Protein AF-A0AAF0E2Z8-F1 (afdb_monomer_lite)

Organism: NCBI:txid76774

Radius of gyration: 33.09 Å; chains: 1; bounding box: 71×102×97 Å

pLDDT: mean 75.18, std 21.17, range [38.34, 98.5]

Foldseek 3Di:
DPPLPDADDPVRLVVLVVVLVVLVVVLVVLLVCLPPPPRQPVDLVSSVVSCVVVCQSLLSQHLADPSVVVSVVSLLVSLQVNLVSLLSDQLAPPPCLVQSLLVVLLVLQLSLLSLLCLQQQFNDHSVNSSVVSCVVRPGPVCVLVCLVVLPPPDPDDRDDGDHDPRRDHDDLVRLVVVLVSQVVSLLSSLCSSCVNVVHDDDPPPPPCVPVPPPPPPPDDDDDPDDDDDDDDDDDDDDDDDDDDDDDDDDDDDDDDDDDDDDDDDDDDDDDDDDDDDDDDDPDDDDPPVVVVVVVVVVVVVVVVVVVVPPPDPDDDDDDDDDDDDDDDDDDDDDDDDDDDDPDPPPPSDPDDPVSVVVSSSVSSNCRSVSSSVSSVPVVPD

Structure (mmCIF, N/CA/C/O backbone):
data_AF-A0AAF0E2Z8-F1
#
_entry.id   AF-A0AAF0E2Z8-F1
#
loop_
_atom_site.group_PDB
_atom_site.id
_atom_site.type_symbol
_atom_site.label_atom_id
_atom_site.label_alt_id
_atom_site.label_comp_id
_atom_site.label_asym_id
_atom_site.label_entity_id
_atom_site.label_seq_id
_atom_site.pdbx_PDB_ins_code
_atom_site.Cartn_x
_atom_site.Cartn_y
_atom_site.Cartn_z
_atom_site.occupancy
_atom_site.B_iso_or_equiv
_atom_site.auth_seq_id
_atom_site.auth_comp_id
_atom_site.auth_asym_id
_atom_site.auth_atom_id
_atom_site.pdbx_PDB_model_num
ATOM 1 N N . MET A 1 1 ? -20.347 -15.578 6.720 1.00 39.53 1 MET A N 1
ATOM 2 C CA . MET A 1 1 ? -20.346 -15.602 8.203 1.00 39.53 1 MET A CA 1
ATOM 3 C C . MET A 1 1 ? -19.335 -14.572 8.702 1.00 39.53 1 MET A C 1
ATOM 5 O O . MET A 1 1 ? -18.184 -14.684 8.302 1.00 39.53 1 MET A O 1
ATOM 9 N N . PRO A 1 2 ? -19.712 -13.545 9.491 1.00 52.88 2 PRO A N 1
ATOM 10 C CA . PRO A 1 2 ? -18.790 -12.486 9.906 1.00 52.88 2 PRO A CA 1
ATOM 11 C C . PRO A 1 2 ? -17.945 -12.952 11.105 1.00 52.88 2 PRO A C 1
ATOM 13 O O . PRO A 1 2 ? -18.189 -12.559 12.242 1.00 52.88 2 PRO A O 1
ATOM 16 N N . ALA A 1 3 ? -16.971 -13.829 10.855 1.00 49.41 3 ALA A N 1
ATOM 17 C CA . ALA A 1 3 ? -16.115 -14.431 11.883 1.00 49.41 3 ALA A CA 1
ATOM 18 C C . ALA A 1 3 ? -15.052 -13.469 12.464 1.00 49.41 3 ALA A C 1
ATOM 20 O O . ALA A 1 3 ? -14.440 -13.768 13.484 1.00 49.41 3 ALA A O 1
ATOM 21 N N . HIS A 1 4 ? -14.866 -12.279 11.884 1.00 54.25 4 HIS A N 1
ATOM 22 C CA . HIS A 1 4 ? -13.807 -11.331 12.268 1.00 54.25 4 HIS A CA 1
ATOM 23 C C . HIS A 1 4 ? -14.258 -10.266 13.281 1.00 54.25 4 HIS A C 1
ATOM 25 O O . HIS A 1 4 ? -13.855 -9.110 13.194 1.00 54.25 4 HIS A O 1
ATOM 31 N N . ARG A 1 5 ? -15.145 -10.616 14.222 1.00 70.31 5 ARG A N 1
ATOM 32 C CA . ARG A 1 5 ? -15.697 -9.645 15.194 1.00 70.31 5 ARG A CA 1
ATOM 33 C C . ARG A 1 5 ? -15.071 -9.698 16.582 1.00 70.31 5 ARG A C 1
ATOM 35 O O . ARG A 1 5 ? -15.328 -8.811 17.393 1.00 70.31 5 ARG A O 1
ATOM 42 N N . ARG A 1 6 ? -14.278 -10.727 16.884 1.00 85.75 6 ARG A N 1
ATOM 43 C CA . ARG A 1 6 ? -13.691 -10.890 18.216 1.00 85.75 6 ARG A CA 1
ATOM 44 C C . ARG A 1 6 ? -12.366 -10.137 18.306 1.00 85.75 6 ARG A C 1
ATOM 46 O O . ARG A 1 6 ? -11.492 -10.343 17.470 1.00 85.75 6 ARG A O 1
ATOM 53 N N . ALA A 1 7 ? -12.231 -9.296 19.331 1.00 88.31 7 ALA A N 1
ATOM 54 C CA . ALA A 1 7 ? -10.961 -8.664 19.670 1.00 88.31 7 ALA A CA 1
ATOM 55 C C . ALA A 1 7 ? -9.884 -9.729 19.928 1.00 88.31 7 ALA A C 1
ATOM 57 O O . ALA A 1 7 ? -10.173 -10.799 20.478 1.00 88.31 7 ALA A O 1
ATOM 58 N N . LEU A 1 8 ? -8.654 -9.431 19.519 1.00 93.94 8 LEU A N 1
ATOM 59 C CA . LEU A 1 8 ? -7.508 -10.278 19.815 1.00 93.94 8 LEU A CA 1
ATOM 60 C C . LEU A 1 8 ? -7.193 -10.200 21.314 1.00 93.94 8 LEU A C 1
ATOM 62 O O . LEU A 1 8 ? -7.375 -9.171 21.957 1.00 93.94 8 LEU A O 1
ATOM 66 N N . SER A 1 9 ? -6.737 -11.310 21.885 1.00 94.69 9 SER A N 1
ATOM 67 C CA . SER A 1 9 ? -6.129 -11.294 23.218 1.00 94.69 9 SER A CA 1
ATOM 68 C C . SER A 1 9 ? -4.734 -10.668 23.162 1.00 94.69 9 SER A C 1
ATOM 70 O O . SER A 1 9 ? -4.050 -10.785 22.149 1.00 94.69 9 SER A O 1
ATOM 72 N N . GLU A 1 10 ? -4.255 -10.106 24.272 1.00 95.56 10 GLU A N 1
ATOM 73 C CA . GLU A 1 10 ? -2.907 -9.517 24.382 1.00 95.56 10 GLU A CA 1
ATOM 74 C C . GLU A 1 10 ? -1.796 -10.481 23.915 1.00 95.56 10 GLU A C 1
ATOM 76 O O . GLU A 1 10 ? -0.855 -10.100 23.218 1.00 95.56 10 GLU A O 1
ATOM 81 N N . ARG A 1 11 ? -1.935 -11.779 24.225 1.00 96.81 11 ARG A N 1
ATOM 82 C CA . ARG A 1 11 ? -1.003 -12.819 23.763 1.00 96.81 11 ARG A CA 1
ATOM 83 C C . ARG A 1 11 ? -1.049 -13.015 22.244 1.00 96.81 11 ARG A C 1
ATOM 85 O O . ARG A 1 11 ? -0.016 -13.309 21.647 1.00 96.81 11 ARG A O 1
ATOM 92 N N . GLN A 1 12 ? -2.226 -12.902 21.626 1.00 96.19 12 GLN A N 1
ATOM 93 C CA . GLN A 1 12 ? -2.373 -12.968 20.169 1.00 96.19 12 GLN A CA 1
ATOM 94 C C . GLN A 1 12 ? -1.808 -11.713 19.504 1.00 96.19 12 GLN A C 1
ATOM 96 O O . GLN A 1 12 ? -1.086 -11.852 18.525 1.00 96.19 12 GLN A O 1
ATOM 101 N N . GLU A 1 13 ? -2.061 -10.527 20.061 1.00 96.44 13 GLU A N 1
ATOM 102 C CA . GLU A 1 13 ? -1.479 -9.268 19.576 1.00 96.44 13 GLU A CA 1
ATOM 103 C C . GLU A 1 13 ? 0.052 -9.304 19.638 1.00 96.44 13 GLU A C 1
ATOM 105 O O . GLU A 1 13 ? 0.716 -9.030 18.644 1.00 96.44 13 GLU A O 1
ATOM 110 N N . SER A 1 14 ? 0.624 -9.762 20.756 1.00 97.31 14 SER A N 1
ATOM 111 C CA . SER A 1 14 ? 2.080 -9.899 20.913 1.00 97.31 14 SER A CA 1
ATOM 112 C C . SER A 1 14 ? 2.696 -10.862 19.889 1.00 97.31 14 SER A C 1
ATOM 114 O O . SER A 1 14 ? 3.761 -10.599 19.336 1.00 97.31 14 SER A O 1
ATOM 116 N N . ARG A 1 15 ? 2.028 -11.993 19.617 1.00 98.00 15 ARG A N 1
ATOM 117 C CA . ARG A 1 15 ? 2.468 -12.957 18.593 1.00 98.00 15 ARG A CA 1
ATOM 118 C C . ARG A 1 15 ? 2.347 -12.391 17.182 1.00 98.00 15 ARG A C 1
ATOM 120 O O . ARG A 1 15 ? 3.218 -12.648 16.359 1.00 98.00 15 ARG A O 1
ATOM 127 N N . LEU A 1 16 ? 1.285 -11.634 16.920 1.00 97.25 16 LEU A N 1
ATOM 128 C CA . LEU A 1 16 ? 1.050 -10.972 15.645 1.00 97.25 16 LEU A CA 1
ATOM 129 C C . LEU A 1 16 ? 2.134 -9.924 15.358 1.00 97.25 16 LEU A C 1
ATOM 131 O O . LEU A 1 16 ? 2.700 -9.945 14.271 1.00 97.25 16 LEU A O 1
ATOM 135 N N . VAL A 1 17 ? 2.473 -9.080 16.338 1.00 98.06 17 VAL A N 1
ATOM 136 C CA . VAL A 1 17 ? 3.591 -8.118 16.252 1.00 98.06 17 VAL A CA 1
ATOM 137 C C . VAL A 1 17 ? 4.893 -8.836 15.905 1.00 98.06 17 VAL A C 1
ATOM 139 O O . VAL A 1 17 ? 5.535 -8.497 14.917 1.00 98.06 17 VAL A O 1
ATOM 142 N N . LEU A 1 18 ? 5.251 -9.875 16.672 1.00 98.25 18 LEU A N 1
ATOM 143 C CA . LEU A 1 18 ? 6.481 -10.639 16.449 1.00 98.25 18 LEU A CA 1
ATOM 144 C C . LEU A 1 18 ? 6.538 -11.217 15.027 1.00 98.25 18 LEU A C 1
ATOM 146 O O . LEU A 1 18 ? 7.563 -11.103 14.358 1.00 98.25 18 LEU A O 1
ATOM 150 N N . TYR A 1 19 ? 5.436 -11.818 14.571 1.00 98.25 19 TYR A N 1
ATOM 151 C CA . TYR A 1 19 ? 5.322 -12.376 13.227 1.00 98.25 19 TYR A CA 1
ATOM 152 C C . TYR A 1 19 ? 5.512 -11.299 12.151 1.00 98.25 19 TYR A C 1
ATOM 154 O O . TYR A 1 19 ? 6.338 -11.467 11.253 1.00 98.25 19 TYR A O 1
ATOM 162 N N . LEU A 1 20 ? 4.783 -10.183 12.254 1.00 98.00 20 LEU A N 1
ATOM 163 C CA . LEU A 1 20 ? 4.838 -9.105 11.269 1.00 98.00 20 LEU A CA 1
ATOM 164 C C . LEU A 1 20 ? 6.229 -8.464 11.230 1.00 98.00 20 LEU A C 1
ATOM 166 O O . LEU A 1 20 ? 6.796 -8.332 10.150 1.00 98.00 20 LEU A O 1
ATOM 170 N N . ASP A 1 21 ? 6.823 -8.143 12.380 1.00 98.25 21 ASP A N 1
ATOM 171 C CA . ASP A 1 21 ? 8.167 -7.559 12.441 1.00 98.25 21 ASP A CA 1
ATOM 172 C C . ASP A 1 21 ? 9.235 -8.495 11.871 1.00 98.25 21 ASP A C 1
ATOM 174 O O . ASP A 1 21 ? 10.112 -8.053 11.122 1.00 98.25 21 ASP A O 1
ATOM 178 N N . GLN A 1 22 ? 9.153 -9.792 12.179 1.00 98.31 22 GLN A N 1
ATOM 179 C CA . GLN A 1 22 ? 10.073 -10.788 11.641 1.00 98.31 22 GLN A CA 1
ATOM 180 C C . GLN A 1 22 ? 9.965 -10.885 10.114 1.00 98.31 22 GLN A C 1
ATOM 182 O O . GLN A 1 22 ? 10.996 -10.876 9.436 1.00 98.31 22 GLN A O 1
ATOM 187 N N . HIS A 1 23 ? 8.747 -10.940 9.567 1.00 98.12 23 HIS A N 1
ATOM 188 C CA . HIS A 1 23 ? 8.531 -10.992 8.120 1.00 98.12 23 HIS A CA 1
ATOM 189 C C . HIS A 1 23 ? 8.994 -9.708 7.420 1.00 98.12 23 HIS A C 1
ATOM 191 O O . HIS A 1 23 ? 9.716 -9.789 6.426 1.00 98.12 23 HIS A O 1
ATOM 197 N N . MET A 1 24 ? 8.689 -8.523 7.962 1.00 97.81 24 MET A N 1
ATOM 198 C CA . MET A 1 24 ? 9.179 -7.257 7.395 1.00 97.81 24 MET A CA 1
ATOM 199 C C . MET A 1 24 ? 10.701 -7.201 7.377 1.00 97.81 24 MET A C 1
ATOM 201 O O . MET A 1 24 ? 11.295 -6.825 6.370 1.00 97.81 24 MET A O 1
ATOM 205 N N . LEU A 1 25 ? 11.349 -7.622 8.464 1.00 97.75 25 LEU A N 1
ATOM 206 C CA . LEU A 1 25 ? 12.805 -7.657 8.543 1.00 97.75 25 LEU A CA 1
ATOM 207 C C . LEU A 1 25 ? 13.411 -8.617 7.509 1.00 97.75 25 LEU A C 1
ATOM 209 O O . LEU A 1 25 ? 14.456 -8.318 6.929 1.00 97.75 25 LEU A O 1
ATOM 213 N N . GLN A 1 26 ? 12.773 -9.764 7.259 1.00 98.06 26 GLN A N 1
ATOM 214 C CA . GLN A 1 26 ? 13.194 -10.696 6.210 1.00 98.06 26 GLN A CA 1
ATOM 215 C C . GLN A 1 26 ? 13.080 -10.067 4.818 1.00 98.06 26 GLN A C 1
ATOM 217 O O . GLN A 1 26 ? 14.040 -10.144 4.048 1.00 98.06 26 GLN A O 1
ATOM 222 N N . ILE A 1 27 ? 11.965 -9.394 4.519 1.00 98.06 27 ILE A N 1
ATOM 223 C CA . ILE A 1 27 ? 11.764 -8.697 3.241 1.00 98.06 27 ILE A CA 1
ATOM 224 C C . ILE A 1 27 ? 12.801 -7.583 3.070 1.00 98.06 27 ILE A C 1
ATOM 226 O O . ILE A 1 27 ? 13.459 -7.521 2.035 1.00 98.06 27 ILE A O 1
ATOM 230 N N . GLN A 1 28 ? 13.027 -6.756 4.095 1.00 97.94 28 GLN A N 1
ATOM 231 C CA . GLN A 1 28 ? 14.014 -5.671 4.062 1.00 97.94 28 GLN A CA 1
ATOM 232 C C . GLN A 1 28 ? 15.441 -6.196 3.830 1.00 97.94 28 GLN A C 1
ATOM 234 O O . GLN A 1 28 ? 16.176 -5.659 2.999 1.00 97.94 28 GLN A O 1
ATOM 239 N N . ARG A 1 29 ? 15.834 -7.290 4.498 1.00 98.00 29 ARG A N 1
ATOM 240 C CA . ARG A 1 29 ? 17.130 -7.953 4.260 1.00 98.00 29 ARG A CA 1
ATOM 241 C C . ARG A 1 29 ? 17.228 -8.517 2.844 1.00 98.00 29 ARG A C 1
ATOM 243 O O . ARG A 1 29 ? 18.259 -8.355 2.197 1.00 98.00 29 ARG A O 1
ATOM 250 N N . GLY A 1 30 ? 16.170 -9.165 2.358 1.00 97.69 30 GLY A N 1
ATOM 251 C CA . GLY A 1 30 ? 16.108 -9.681 0.990 1.00 97.69 30 GLY A CA 1
ATOM 252 C C . GLY A 1 30 ? 16.218 -8.564 -0.048 1.00 97.69 30 GLY A C 1
ATOM 253 O O . GLY A 1 30 ? 16.945 -8.704 -1.028 1.00 97.69 30 GLY A O 1
ATOM 254 N N . PHE A 1 31 ? 15.569 -7.427 0.206 1.00 97.56 31 PHE A N 1
ATOM 255 C CA . PHE A 1 31 ? 15.620 -6.242 -0.639 1.00 97.56 31 PHE A CA 1
ATOM 256 C C . PHE A 1 31 ? 17.024 -5.633 -0.676 1.00 97.56 31 PHE A C 1
ATOM 258 O O . PHE A 1 31 ? 17.524 -5.321 -1.753 1.00 97.56 31 PHE A O 1
ATOM 265 N N . GLN A 1 32 ? 17.712 -5.504 0.462 1.00 97.31 32 GLN A N 1
ATOM 266 C CA . GLN A 1 32 ? 19.101 -5.018 0.496 1.00 97.31 32 GLN A CA 1
ATOM 267 C C . GLN A 1 32 ? 20.047 -5.905 -0.323 1.00 97.31 32 GLN A C 1
ATOM 269 O O . GLN A 1 32 ? 20.956 -5.402 -0.978 1.00 97.31 32 GLN A O 1
ATOM 274 N N . LYS A 1 33 ? 19.788 -7.215 -0.340 1.00 97.31 33 LYS A N 1
ATOM 275 C CA . LYS A 1 33 ? 20.573 -8.206 -1.084 1.00 97.31 33 LYS A CA 1
ATOM 276 C C . LYS A 1 33 ? 20.126 -8.409 -2.530 1.00 97.31 33 LYS A C 1
ATOM 278 O O . LYS A 1 33 ? 20.701 -9.246 -3.210 1.00 97.31 33 LYS A O 1
ATOM 283 N N . ARG A 1 34 ? 19.136 -7.661 -3.038 1.00 96.56 34 ARG A N 1
ATOM 284 C CA . ARG A 1 34 ? 18.506 -7.897 -4.357 1.00 96.56 34 ARG A CA 1
ATOM 285 C C . ARG A 1 34 ? 19.459 -7.906 -5.558 1.00 96.56 34 ARG A C 1
ATOM 287 O O . ARG A 1 34 ? 19.100 -8.431 -6.603 1.00 96.56 34 ARG A O 1
ATOM 294 N N . HIS A 1 35 ? 20.647 -7.323 -5.422 1.00 95.56 35 HIS A N 1
ATOM 295 C CA . HIS A 1 35 ? 21.661 -7.282 -6.477 1.00 95.56 35 HIS A CA 1
ATOM 296 C C . HIS A 1 35 ? 22.588 -8.510 -6.489 1.00 95.56 35 HIS A C 1
ATOM 298 O O . HIS A 1 35 ? 23.403 -8.643 -7.400 1.00 95.56 35 HIS A O 1
ATOM 304 N N . GLU A 1 36 ? 22.489 -9.405 -5.501 1.00 96.56 36 GLU A N 1
ATOM 305 C CA . GLU A 1 36 ? 23.241 -10.661 -5.492 1.00 96.56 36 GLU A CA 1
ATOM 306 C C . GLU A 1 36 ? 22.707 -11.618 -6.586 1.00 96.56 36 GLU A C 1
ATOM 308 O O . GLU A 1 36 ? 21.493 -11.682 -6.798 1.00 96.56 36 GLU A O 1
ATOM 313 N N . PRO A 1 37 ? 23.562 -12.415 -7.262 1.00 94.12 37 PRO A N 1
ATOM 314 C CA . PRO A 1 37 ? 23.155 -13.272 -8.390 1.00 94.12 37 PRO A CA 1
ATOM 315 C C . PRO A 1 37 ? 22.035 -14.280 -8.088 1.00 94.12 37 PRO A C 1
ATOM 317 O O . PRO A 1 37 ? 21.328 -14.716 -8.992 1.00 94.12 37 PRO A O 1
ATOM 320 N N . HIS A 1 38 ? 21.883 -14.658 -6.818 1.00 95.06 38 HIS A N 1
ATOM 321 C CA . HIS A 1 38 ? 20.885 -15.617 -6.339 1.00 95.06 38 HIS A CA 1
ATOM 322 C C . HIS A 1 38 ? 19.958 -15.002 -5.285 1.00 95.06 38 HIS A C 1
ATOM 324 O O . HIS A 1 38 ? 19.412 -15.710 -4.438 1.00 95.06 38 HIS A O 1
ATOM 330 N N . ALA A 1 39 ? 19.805 -13.676 -5.297 1.00 95.62 39 ALA A N 1
ATOM 331 C CA . ALA A 1 39 ? 18.941 -13.002 -4.347 1.00 95.62 39 ALA A CA 1
ATOM 332 C C . ALA A 1 39 ? 17.480 -13.446 -4.532 1.00 95.62 39 ALA A C 1
ATOM 334 O O . ALA A 1 39 ? 16.962 -13.393 -5.651 1.00 95.62 39 ALA A O 1
ATOM 335 N N . PRO A 1 40 ? 16.762 -13.804 -3.452 1.00 95.00 40 PRO A N 1
ATOM 336 C CA . PRO A 1 40 ? 15.371 -14.244 -3.556 1.00 95.00 40 PRO A CA 1
ATOM 337 C C . PRO A 1 40 ? 14.444 -13.138 -4.080 1.00 95.00 40 PRO A C 1
ATOM 339 O O . PRO A 1 40 ? 13.412 -13.431 -4.673 1.00 95.00 40 PRO A O 1
ATOM 342 N N . LEU A 1 41 ? 14.819 -11.866 -3.886 1.00 96.69 41 LEU A N 1
ATOM 343 C CA . LEU A 1 41 ? 14.046 -10.685 -4.287 1.00 96.69 41 LEU A CA 1
ATOM 344 C C . LEU A 1 41 ? 14.731 -9.900 -5.408 1.00 96.69 41 LEU A C 1
ATOM 346 O O . LEU A 1 41 ? 14.658 -8.675 -5.433 1.00 96.69 41 LEU A O 1
ATOM 350 N N . ALA A 1 42 ? 15.410 -10.590 -6.329 1.00 95.88 42 ALA A N 1
ATOM 351 C CA . ALA A 1 42 ? 16.092 -9.953 -7.458 1.00 95.88 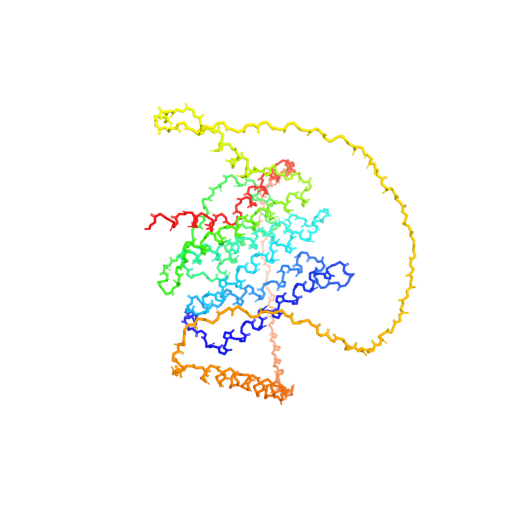42 ALA A CA 1
ATOM 352 C C . ALA A 1 42 ? 15.140 -9.191 -8.401 1.00 95.88 42 ALA A C 1
ATOM 354 O O . ALA A 1 42 ? 15.554 -8.254 -9.079 1.00 95.88 42 ALA A O 1
ATOM 355 N N . THR A 1 43 ? 13.856 -9.565 -8.438 1.00 95.81 43 THR A N 1
ATOM 356 C CA . THR A 1 43 ? 12.851 -8.940 -9.307 1.00 95.81 43 THR A CA 1
ATOM 357 C C . THR A 1 43 ? 11.770 -8.228 -8.503 1.00 95.81 43 THR A C 1
ATOM 359 O O . THR A 1 43 ? 11.411 -8.651 -7.402 1.00 95.81 43 THR A O 1
ATOM 362 N N . LEU A 1 44 ? 11.185 -7.185 -9.098 1.00 96.06 44 LEU A N 1
ATOM 363 C CA . LEU A 1 44 ? 10.035 -6.485 -8.522 1.00 96.06 44 LEU A CA 1
ATOM 364 C C . LEU A 1 44 ? 8.841 -7.430 -8.308 1.00 96.06 44 LEU A C 1
ATOM 366 O O . LEU A 1 44 ? 8.124 -7.319 -7.322 1.00 96.06 44 LEU A O 1
ATOM 370 N N . ALA A 1 45 ? 8.647 -8.392 -9.211 1.00 94.94 45 ALA A N 1
ATOM 371 C CA . ALA A 1 45 ? 7.609 -9.408 -9.080 1.00 94.94 45 ALA A CA 1
ATOM 372 C C . ALA A 1 45 ? 7.785 -10.250 -7.808 1.00 94.94 45 ALA A C 1
ATOM 374 O O . ALA A 1 45 ? 6.838 -10.393 -7.040 1.00 94.94 45 ALA A O 1
ATOM 375 N N . ALA A 1 46 ? 8.999 -10.760 -7.572 1.00 96.12 46 ALA A N 1
ATOM 376 C CA . ALA A 1 46 ? 9.315 -11.531 -6.373 1.00 96.12 46 ALA A CA 1
ATOM 377 C C . ALA A 1 46 ? 9.199 -10.676 -5.101 1.00 96.12 46 ALA A C 1
ATOM 379 O O . ALA A 1 46 ? 8.692 -11.152 -4.090 1.00 96.12 46 ALA A O 1
ATOM 380 N N . PHE A 1 47 ? 9.611 -9.405 -5.162 1.00 97.94 47 PHE A N 1
ATOM 381 C CA . PHE A 1 47 ? 9.445 -8.457 -4.060 1.00 97.94 47 PHE A CA 1
ATOM 382 C C . PHE A 1 47 ? 7.976 -8.258 -3.682 1.00 97.94 47 PHE A C 1
ATOM 384 O O . PHE A 1 47 ? 7.623 -8.428 -2.520 1.00 97.94 47 PHE A O 1
ATOM 391 N N . LEU A 1 48 ? 7.114 -7.949 -4.656 1.00 97.38 48 LEU A N 1
ATOM 392 C CA . LEU A 1 48 ? 5.682 -7.754 -4.423 1.00 97.38 48 LEU A CA 1
ATOM 393 C C . LEU A 1 48 ? 5.007 -9.029 -3.902 1.00 97.38 48 LEU A C 1
ATOM 395 O O . LEU A 1 48 ? 4.212 -8.951 -2.971 1.00 97.38 48 LEU A O 1
ATOM 399 N N . ALA A 1 49 ? 5.367 -10.198 -4.439 1.00 96.81 49 ALA A N 1
ATOM 400 C CA . ALA A 1 49 ? 4.825 -11.477 -3.985 1.00 96.81 49 ALA A CA 1
ATOM 401 C C . ALA A 1 49 ? 5.112 -11.745 -2.495 1.00 96.81 49 ALA A C 1
ATOM 403 O O . ALA A 1 49 ? 4.252 -12.261 -1.786 1.00 96.81 49 ALA A O 1
ATOM 404 N N . GLN A 1 50 ? 6.279 -11.337 -1.978 1.00 97.88 50 GLN A N 1
ATOM 405 C CA . GLN A 1 50 ? 6.582 -11.504 -0.549 1.00 97.88 50 GLN A CA 1
ATOM 406 C C . GLN A 1 50 ? 5.722 -10.645 0.381 1.00 97.88 50 GLN A C 1
ATOM 408 O O . GLN A 1 50 ? 5.592 -10.964 1.563 1.00 97.88 50 GLN A O 1
ATOM 413 N N . TRP A 1 51 ? 5.132 -9.561 -0.121 1.00 97.94 51 TRP A N 1
ATOM 414 C CA . TRP A 1 51 ? 4.235 -8.723 0.670 1.00 97.94 51 TRP A CA 1
ATOM 415 C C . TRP A 1 51 ? 2.811 -9.286 0.752 1.00 97.94 51 TRP A C 1
ATOM 417 O O . TRP A 1 51 ? 2.046 -8.849 1.613 1.00 97.94 51 TRP A O 1
ATOM 427 N N . GLU A 1 52 ? 2.432 -10.257 -0.089 1.00 97.25 52 GLU A N 1
ATOM 428 C CA . GLU A 1 52 ? 1.071 -10.817 -0.100 1.00 97.25 52 GLU A CA 1
ATOM 429 C C . GLU A 1 52 ? 0.668 -11.432 1.247 1.00 97.25 52 GLU A C 1
ATOM 431 O O . GLU A 1 52 ? -0.341 -10.978 1.798 1.00 97.25 52 GLU A O 1
ATOM 436 N N . PRO A 1 53 ? 1.457 -12.346 1.857 1.00 97.31 53 PRO A N 1
ATOM 437 C CA . PRO A 1 53 ? 1.081 -12.959 3.132 1.00 97.31 53 PRO A CA 1
ATOM 438 C C . PRO A 1 53 ? 0.956 -11.929 4.259 1.00 97.31 53 PRO A C 1
ATOM 440 O O . PRO A 1 53 ? 0.140 -12.065 5.170 1.00 97.31 53 PRO A O 1
ATOM 443 N N . MET A 1 54 ? 1.763 -10.870 4.196 1.00 97.38 54 MET A N 1
ATOM 444 C CA . MET A 1 54 ? 1.703 -9.767 5.144 1.00 97.38 54 MET A CA 1
ATOM 445 C C . MET A 1 54 ? 0.419 -8.956 4.999 1.00 97.38 54 MET A C 1
ATOM 447 O O . MET A 1 54 ? -0.240 -8.668 6.001 1.00 97.38 54 MET A O 1
ATOM 451 N N . LEU A 1 55 ? 0.043 -8.607 3.768 1.00 97.69 55 LEU A N 1
ATOM 452 C CA . LEU A 1 55 ? -1.197 -7.889 3.504 1.00 97.69 55 LEU A CA 1
ATOM 453 C C . LEU A 1 55 ? -2.418 -8.720 3.925 1.00 97.69 55 LEU A C 1
ATOM 455 O O . LEU A 1 55 ? -3.353 -8.172 4.514 1.00 97.69 55 LEU A O 1
ATOM 459 N N . ASP A 1 56 ? -2.394 -10.033 3.688 1.00 97.56 56 ASP A N 1
ATOM 460 C CA . ASP A 1 56 ? -3.430 -10.960 4.148 1.00 97.56 56 ASP A CA 1
ATOM 461 C C . ASP A 1 56 ? -3.605 -10.885 5.671 1.00 97.56 56 ASP A C 1
ATOM 463 O O . ASP A 1 56 ? -4.705 -10.611 6.157 1.00 97.56 56 ASP A O 1
ATOM 467 N N . VAL A 1 57 ? -2.516 -11.009 6.432 1.00 97.75 57 VAL A N 1
ATOM 468 C CA . VAL A 1 57 ? -2.556 -10.955 7.901 1.00 97.75 57 VAL A CA 1
ATOM 469 C C . VAL A 1 57 ? -2.982 -9.573 8.423 1.00 97.75 57 VAL A C 1
ATOM 471 O O . VAL A 1 57 ? -3.847 -9.479 9.301 1.00 97.75 57 VAL A O 1
ATOM 474 N N . VAL A 1 58 ? -2.437 -8.483 7.875 1.00 97.69 58 VAL A N 1
ATOM 475 C CA . VAL A 1 58 ? -2.791 -7.114 8.295 1.00 97.69 58 VAL A CA 1
ATOM 476 C C . VAL A 1 58 ? -4.258 -6.808 7.987 1.00 97.69 58 VAL A C 1
ATOM 478 O O . VAL A 1 58 ? -4.969 -6.267 8.832 1.00 97.69 58 VAL A O 1
ATOM 481 N N . SER A 1 59 ? -4.762 -7.212 6.820 1.00 96.44 59 SER A N 1
ATOM 482 C CA . SER A 1 59 ? -6.166 -7.003 6.444 1.00 96.44 59 SER A CA 1
ATOM 483 C C . SER A 1 59 ? -7.154 -7.862 7.246 1.00 96.44 59 SER A C 1
ATOM 485 O O . SER A 1 59 ? -8.294 -7.438 7.466 1.00 96.44 59 SER A O 1
ATOM 487 N N . ALA A 1 60 ? -6.722 -9.033 7.722 1.00 95.81 60 ALA A N 1
ATOM 488 C CA . ALA A 1 60 ? -7.501 -9.908 8.595 1.00 95.81 60 ALA A CA 1
ATOM 489 C C . ALA A 1 60 ? -7.492 -9.451 10.065 1.00 95.81 60 ALA A C 1
ATOM 491 O O . ALA A 1 60 ? -8.333 -9.896 10.852 1.00 95.81 60 ALA A O 1
ATOM 492 N N . THR A 1 61 ? -6.571 -8.555 10.444 1.00 96.25 61 THR A N 1
ATOM 493 C CA . THR A 1 61 ? -6.493 -8.009 11.805 1.00 96.25 61 THR A CA 1
ATOM 494 C C . THR A 1 61 ? -7.767 -7.204 12.125 1.00 96.25 61 THR A C 1
ATOM 496 O O . THR A 1 61 ? -8.162 -6.339 11.328 1.00 96.25 61 THR A O 1
ATOM 499 N N . PRO A 1 62 ? -8.444 -7.468 13.264 1.00 94.00 62 PRO A N 1
ATOM 500 C CA . PRO A 1 62 ? -9.688 -6.788 13.618 1.00 94.00 62 PRO A CA 1
ATOM 501 C C . PRO A 1 62 ? -9.521 -5.274 13.783 1.00 94.00 62 PRO A C 1
ATOM 503 O O . PRO A 1 62 ? -8.594 -4.808 14.435 1.00 94.00 62 PRO A O 1
ATOM 506 N N . LEU A 1 63 ? -10.484 -4.502 13.276 1.00 92.25 63 LEU A N 1
ATOM 507 C CA . LEU A 1 63 ? -10.550 -3.041 13.429 1.00 92.25 63 LEU A CA 1
ATOM 508 C C . LEU A 1 63 ? -11.240 -2.616 14.738 1.00 92.25 63 LEU A C 1
ATOM 510 O O . LEU A 1 63 ? -12.054 -1.698 14.748 1.00 92.25 63 LEU A O 1
ATOM 514 N N . ARG A 1 64 ? -10.959 -3.309 15.846 1.00 89.19 64 ARG A N 1
ATOM 515 C CA . ARG A 1 64 ? -11.570 -3.043 17.161 1.00 89.19 64 ARG A CA 1
ATOM 516 C C . ARG A 1 64 ? -10.500 -2.999 18.248 1.00 89.19 64 ARG A C 1
ATOM 518 O O . ARG A 1 64 ? -9.597 -3.831 18.249 1.00 89.19 64 ARG A O 1
ATOM 525 N N . GLY A 1 65 ? -10.636 -2.069 19.194 1.00 89.19 65 GLY A N 1
ATOM 526 C CA . GLY A 1 65 ? -9.713 -1.932 20.328 1.00 89.19 65 GLY A CA 1
ATOM 527 C C . GLY A 1 65 ? -8.266 -1.640 19.908 1.00 89.19 65 GLY A C 1
ATOM 528 O O . GLY A 1 65 ? -8.030 -0.967 18.906 1.00 89.19 65 GLY A O 1
ATOM 529 N N . SER A 1 66 ? -7.301 -2.170 20.663 1.00 91.56 66 SER A N 1
ATOM 530 C CA . SER A 1 66 ? -5.853 -2.061 20.401 1.00 91.56 66 SER A CA 1
ATOM 531 C C . SER A 1 66 ? -5.436 -2.653 19.050 1.00 91.56 66 SER A C 1
ATOM 533 O O . SER A 1 66 ? -4.582 -2.086 18.368 1.00 91.56 66 SER A O 1
ATOM 535 N N . ALA A 1 67 ? -6.088 -3.733 18.609 1.00 94.31 67 ALA A N 1
ATOM 536 C CA . ALA A 1 67 ? -5.830 -4.355 17.311 1.00 94.31 67 ALA A CA 1
ATOM 537 C C . ALA A 1 67 ? -6.104 -3.417 16.116 1.00 94.31 67 ALA A C 1
ATOM 539 O O . ALA A 1 67 ? -5.457 -3.553 15.078 1.00 94.31 67 ALA A O 1
ATOM 540 N N . ALA A 1 68 ? -7.003 -2.433 16.261 1.00 94.06 68 ALA A N 1
ATOM 541 C CA . ALA A 1 68 ? -7.239 -1.429 15.222 1.00 94.06 68 ALA A CA 1
ATOM 542 C C . ALA A 1 68 ? -6.000 -0.549 14.998 1.00 94.06 68 ALA A C 1
ATOM 544 O O . ALA A 1 68 ? -5.557 -0.385 13.864 1.00 94.06 68 ALA A O 1
ATOM 545 N N . ALA A 1 69 ? -5.405 -0.045 16.084 1.00 95.12 69 ALA A N 1
ATOM 546 C CA . ALA A 1 69 ? -4.181 0.753 16.024 1.00 95.12 69 ALA A CA 1
ATOM 547 C C . ALA A 1 69 ? -3.005 -0.068 15.474 1.00 95.12 69 ALA A C 1
ATOM 549 O O . ALA A 1 69 ? -2.205 0.435 14.687 1.00 95.12 69 ALA A O 1
ATOM 550 N N . LEU A 1 70 ? -2.939 -1.354 15.833 1.00 96.81 70 LEU A N 1
ATOM 551 C CA . LEU A 1 70 ? -1.948 -2.286 15.303 1.00 96.81 70 LEU A CA 1
ATOM 552 C C . LEU A 1 70 ? -2.076 -2.452 13.782 1.00 96.81 70 LEU A C 1
ATOM 554 O O . LEU A 1 70 ? -1.089 -2.330 13.057 1.00 96.81 70 LEU A O 1
ATOM 558 N N . ARG A 1 71 ? -3.298 -2.697 13.293 1.00 96.94 71 ARG A N 1
ATOM 559 C CA . ARG A 1 71 ? -3.584 -2.796 11.859 1.00 96.94 71 ARG A CA 1
ATOM 560 C C . ARG A 1 71 ? -3.193 -1.520 11.124 1.00 96.94 71 ARG A C 1
ATOM 562 O O . ARG A 1 71 ? -2.548 -1.611 10.085 1.00 96.94 71 ARG A O 1
ATOM 569 N N . ASP A 1 72 ? -3.549 -0.360 11.664 1.00 97.38 72 ASP A N 1
ATOM 570 C CA . ASP A 1 72 ? -3.239 0.933 11.053 1.00 97.38 72 ASP A CA 1
ATOM 571 C C . ASP A 1 72 ? -1.722 1.173 10.985 1.00 97.38 72 ASP A C 1
ATOM 573 O O . ASP A 1 72 ? -1.206 1.569 9.938 1.00 97.38 72 ASP A O 1
ATOM 577 N N . ALA A 1 73 ? -0.987 0.860 12.057 1.00 97.75 73 ALA A N 1
ATOM 578 C CA . ALA A 1 73 ? 0.468 0.990 12.103 1.00 97.75 73 ALA A CA 1
ATOM 579 C C . ALA A 1 73 ? 1.167 0.113 11.050 1.00 97.75 73 ALA A C 1
ATOM 581 O O . ALA A 1 73 ? 2.046 0.592 10.329 1.00 97.75 73 ALA A O 1
ATOM 582 N N . TYR A 1 74 ? 0.762 -1.154 10.918 1.00 98.38 74 TYR A N 1
ATOM 583 C CA . TYR A 1 74 ? 1.353 -2.048 9.921 1.00 98.38 74 TYR A CA 1
ATOM 584 C C . TYR A 1 74 ? 0.875 -1.766 8.499 1.00 98.38 74 TYR A C 1
ATOM 586 O O . TYR A 1 74 ? 1.665 -1.930 7.576 1.00 98.38 74 TYR A O 1
ATOM 594 N N . LEU A 1 75 ? -0.359 -1.297 8.292 1.00 98.12 75 LEU A N 1
ATOM 595 C CA . LEU A 1 75 ? -0.818 -0.867 6.969 1.00 98.12 75 LEU A CA 1
ATOM 596 C C . LEU A 1 75 ? -0.065 0.390 6.501 1.00 98.12 75 LEU A C 1
ATOM 598 O O . LEU A 1 75 ? 0.291 0.489 5.325 1.00 98.12 75 LEU A O 1
ATOM 602 N N . LEU A 1 76 ? 0.239 1.321 7.416 1.00 98.12 76 LEU A N 1
ATOM 603 C CA . LEU A 1 76 ? 1.097 2.480 7.139 1.00 98.12 76 LEU A CA 1
ATOM 604 C C . LEU A 1 76 ? 2.492 2.025 6.728 1.00 98.12 76 LEU A C 1
ATOM 606 O O . LEU A 1 76 ? 2.987 2.434 5.682 1.00 98.12 76 LEU A O 1
ATOM 610 N N . ARG A 1 77 ? 3.103 1.142 7.521 1.00 97.88 77 ARG A N 1
ATOM 611 C CA . ARG A 1 77 ? 4.452 0.643 7.246 1.00 97.88 77 ARG A CA 1
ATOM 612 C C . ARG A 1 77 ? 4.514 -0.173 5.954 1.00 97.88 77 ARG A C 1
ATOM 614 O O . ARG A 1 77 ? 5.452 0.002 5.192 1.00 97.88 77 ARG A O 1
ATOM 621 N N . LEU A 1 78 ? 3.499 -0.994 5.673 1.00 97.88 78 LEU A N 1
ATOM 622 C CA . LEU A 1 78 ? 3.327 -1.676 4.387 1.00 97.88 78 LEU A CA 1
ATOM 623 C C . LEU A 1 78 ? 3.296 -0.676 3.236 1.00 97.88 78 LEU A C 1
ATOM 625 O O . LEU A 1 78 ? 3.991 -0.879 2.255 1.00 97.88 78 LEU A O 1
ATOM 629 N N . THR A 1 79 ? 2.514 0.399 3.360 1.00 98.50 79 THR A N 1
ATOM 630 C CA . THR A 1 79 ? 2.410 1.421 2.310 1.00 98.50 79 THR A CA 1
ATOM 631 C C . THR A 1 79 ? 3.774 2.065 2.053 1.00 98.50 79 THR A C 1
ATOM 633 O O . THR A 1 79 ? 4.223 2.063 0.913 1.00 98.50 79 THR A O 1
ATOM 636 N N . THR A 1 80 ? 4.460 2.531 3.101 1.00 98.06 80 THR A N 1
ATOM 637 C CA . THR A 1 80 ? 5.773 3.187 2.986 1.00 98.06 80 THR A CA 1
ATOM 638 C C . THR A 1 80 ? 6.863 2.244 2.470 1.00 98.06 80 THR A C 1
ATOM 640 O O . THR A 1 80 ? 7.505 2.543 1.467 1.00 98.06 80 THR A O 1
ATOM 643 N N . ASP A 1 81 ? 7.066 1.092 3.117 1.00 98.12 81 ASP A N 1
ATOM 644 C CA . ASP A 1 81 ? 8.154 0.167 2.774 1.00 98.12 81 ASP A CA 1
ATOM 645 C C . ASP A 1 81 ? 7.950 -0.433 1.369 1.00 98.12 81 ASP A C 1
ATOM 647 O O . ASP A 1 81 ? 8.919 -0.675 0.644 1.00 98.12 81 ASP A O 1
ATOM 651 N N . LEU A 1 82 ? 6.695 -0.659 0.956 1.00 97.69 82 LEU A N 1
ATOM 652 C CA . LEU A 1 82 ? 6.373 -1.158 -0.379 1.00 97.69 82 LEU A CA 1
ATOM 653 C C . LEU A 1 82 ? 6.641 -0.098 -1.451 1.00 97.69 82 LEU A C 1
ATOM 655 O O . LEU A 1 82 ? 7.302 -0.424 -2.437 1.00 97.69 82 LEU A O 1
ATOM 659 N N . THR A 1 83 ? 6.190 1.154 -1.286 1.00 97.94 83 THR A N 1
ATOM 660 C CA . THR A 1 83 ? 6.446 2.196 -2.298 1.00 97.94 83 THR A CA 1
ATOM 661 C C . THR A 1 83 ? 7.920 2.571 -2.385 1.00 97.94 83 THR A C 1
ATOM 663 O O . THR A 1 83 ? 8.439 2.696 -3.494 1.00 97.94 83 THR A O 1
ATOM 666 N N . GLU A 1 84 ? 8.633 2.657 -1.260 1.00 97.31 84 GLU A N 1
ATOM 667 C CA . GLU A 1 84 ? 10.085 2.875 -1.255 1.00 97.31 84 GLU A CA 1
ATOM 668 C C . GLU A 1 84 ? 10.842 1.704 -1.893 1.00 97.31 84 GLU A C 1
ATOM 670 O O . GLU A 1 84 ? 11.754 1.908 -2.700 1.00 97.31 84 GLU A O 1
ATOM 675 N N . GLY A 1 85 ? 10.429 0.470 -1.594 1.00 97.56 85 GLY A N 1
ATOM 676 C CA . GLY A 1 85 ? 11.002 -0.725 -2.198 1.00 97.56 85 GLY A CA 1
ATOM 677 C C . GLY A 1 85 ? 10.784 -0.792 -3.710 1.00 97.56 85 GLY A C 1
ATOM 678 O O . GLY A 1 85 ? 11.730 -1.093 -4.437 1.00 97.56 85 GLY A O 1
ATOM 679 N N . ILE A 1 86 ? 9.584 -0.450 -4.203 1.00 97.75 86 ILE A N 1
ATOM 680 C CA . ILE A 1 86 ? 9.262 -0.397 -5.643 1.00 97.75 86 ILE A CA 1
ATOM 681 C C . ILE A 1 86 ? 10.237 0.525 -6.383 1.00 97.75 86 ILE A C 1
ATOM 683 O O . ILE A 1 86 ? 10.802 0.120 -7.400 1.00 97.75 86 ILE A O 1
ATOM 687 N N . VAL A 1 87 ? 10.496 1.722 -5.841 1.00 96.69 87 VAL A N 1
ATOM 688 C CA . VAL A 1 87 ? 11.420 2.704 -6.438 1.00 96.69 87 VAL A CA 1
ATOM 689 C C . VAL A 1 87 ? 12.839 2.134 -6.591 1.00 96.69 87 VAL A C 1
ATOM 691 O O . VAL A 1 87 ? 13.561 2.495 -7.518 1.00 96.69 87 VAL A O 1
ATOM 694 N N . GLY A 1 88 ? 13.237 1.198 -5.724 1.00 95.88 88 GLY A N 1
ATOM 695 C CA . GLY A 1 88 ? 14.544 0.542 -5.762 1.00 95.88 88 GLY A CA 1
ATOM 696 C C . GLY A 1 88 ? 14.734 -0.514 -6.858 1.00 95.88 88 GLY A C 1
ATOM 697 O O . GLY A 1 88 ? 15.840 -1.060 -6.960 1.00 95.88 88 GLY A O 1
ATOM 698 N N . TYR A 1 89 ? 13.701 -0.815 -7.654 1.00 96.00 89 TYR A N 1
ATOM 699 C CA . TYR A 1 89 ? 13.771 -1.723 -8.799 1.00 96.00 89 TYR A CA 1
ATOM 700 C C . TYR A 1 89 ? 13.774 -0.947 -10.118 1.00 96.00 89 TYR A C 1
ATOM 702 O O . TYR A 1 89 ? 12.811 -0.264 -10.467 1.00 96.00 89 TYR A O 1
ATOM 710 N N . ALA A 1 90 ? 14.843 -1.111 -10.898 1.00 85.62 90 ALA A N 1
ATOM 711 C CA . ALA A 1 90 ? 14.899 -0.603 -12.261 1.00 85.62 90 ALA A CA 1
ATOM 712 C C . ALA A 1 90 ? 14.062 -1.502 -13.186 1.00 85.62 90 ALA A C 1
ATOM 714 O O . ALA A 1 90 ? 14.382 -2.674 -13.370 1.00 85.62 90 ALA A O 1
ATOM 715 N N . ALA A 1 91 ? 13.012 -0.952 -13.798 1.00 80.62 91 ALA A N 1
ATOM 716 C CA . ALA A 1 91 ? 12.211 -1.644 -14.816 1.00 80.62 91 ALA A CA 1
ATOM 717 C C . ALA A 1 91 ? 12.514 -1.156 -16.251 1.00 80.62 91 ALA A C 1
ATOM 719 O O . ALA A 1 91 ? 11.864 -1.564 -17.217 1.00 80.62 91 ALA A O 1
ATOM 720 N N . ARG A 1 92 ? 13.527 -0.293 -16.415 1.00 77.12 92 ARG A N 1
ATOM 721 C CA . ARG A 1 92 ? 13.926 0.244 -17.719 1.00 77.12 92 ARG A CA 1
ATOM 722 C C . ARG A 1 92 ? 14.486 -0.872 -18.603 1.00 77.12 92 ARG A C 1
ATOM 724 O O . ARG A 1 92 ? 15.487 -1.492 -18.264 1.00 77.12 92 ARG A O 1
ATOM 731 N N . GLY A 1 93 ? 13.850 -1.098 -19.751 1.00 74.56 93 GLY A N 1
ATOM 732 C CA . GLY A 1 93 ? 14.267 -2.122 -20.714 1.00 74.56 93 GLY A CA 1
ATOM 733 C C . GLY A 1 93 ? 13.828 -3.550 -20.372 1.00 74.56 93 GLY A C 1
ATOM 734 O O . GLY A 1 93 ? 14.221 -4.474 -21.077 1.00 74.56 93 GLY A O 1
ATOM 735 N N . ALA A 1 94 ? 13.006 -3.747 -19.334 1.00 84.88 94 ALA A N 1
ATOM 736 C CA . ALA A 1 94 ? 12.371 -5.039 -19.090 1.00 84.88 94 ALA A CA 1
ATOM 737 C C . ALA A 1 94 ? 11.415 -5.381 -20.247 1.00 84.88 94 ALA A C 1
ATOM 739 O O . ALA A 1 94 ? 10.621 -4.533 -20.658 1.00 84.88 94 ALA A O 1
ATOM 740 N N . ALA A 1 95 ? 11.470 -6.620 -20.747 1.00 84.12 95 ALA A N 1
ATOM 741 C CA . ALA A 1 95 ? 10.566 -7.091 -21.801 1.00 84.12 95 ALA A CA 1
ATOM 742 C C . ALA A 1 95 ? 9.087 -6.945 -21.389 1.00 84.12 95 ALA A C 1
ATOM 744 O O . ALA A 1 95 ? 8.265 -6.501 -22.185 1.00 84.12 95 ALA A O 1
ATOM 745 N N . ASP A 1 96 ? 8.793 -7.186 -20.107 1.00 88.12 96 ASP A N 1
ATOM 746 C CA . ASP A 1 96 ? 7.441 -7.164 -19.533 1.00 88.12 96 ASP A CA 1
ATOM 747 C C . ASP A 1 96 ? 7.139 -5.873 -18.751 1.00 88.12 96 ASP A C 1
ATOM 749 O O . ASP A 1 96 ? 6.434 -5.881 -17.739 1.00 88.12 96 ASP A O 1
ATOM 753 N N . ARG A 1 97 ? 7.701 -4.738 -19.186 1.00 90.81 97 ARG A N 1
ATOM 754 C CA . ARG A 1 97 ? 7.571 -3.448 -18.487 1.00 90.81 97 ARG A CA 1
ATOM 755 C C . ARG A 1 97 ? 6.117 -3.061 -18.202 1.00 90.81 97 ARG A C 1
ATOM 757 O O . ARG A 1 97 ? 5.800 -2.684 -17.080 1.00 90.81 97 ARG A O 1
ATOM 764 N N . ASP A 1 98 ? 5.240 -3.148 -19.196 1.00 90.56 98 ASP A N 1
ATOM 765 C CA . ASP A 1 98 ? 3.834 -2.762 -19.038 1.00 90.56 98 ASP A CA 1
ATOM 766 C C . ASP A 1 98 ? 3.110 -3.653 -18.010 1.00 90.56 98 ASP A C 1
ATOM 768 O O . ASP A 1 98 ? 2.341 -3.149 -17.194 1.00 90.56 98 ASP A O 1
ATOM 772 N N . ALA A 1 99 ? 3.409 -4.957 -17.987 1.00 91.06 99 ALA A N 1
ATOM 773 C CA . ALA A 1 99 ? 2.857 -5.884 -17.000 1.00 91.06 99 ALA A CA 1
ATOM 774 C C . ALA A 1 99 ? 3.360 -5.575 -15.576 1.00 91.06 99 ALA A C 1
ATOM 776 O O . ALA A 1 99 ? 2.621 -5.738 -14.604 1.00 91.06 99 ALA A O 1
ATOM 777 N N . LEU A 1 100 ? 4.603 -5.096 -15.436 1.00 92.88 100 LEU A N 1
ATOM 778 C CA . LEU A 1 100 ? 5.131 -4.616 -14.154 1.00 92.88 100 LEU A CA 1
ATOM 779 C C . LEU A 1 100 ? 4.410 -3.347 -13.680 1.00 92.88 100 LEU A C 1
ATOM 781 O O . LEU A 1 100 ? 4.057 -3.265 -12.503 1.00 92.88 100 LEU A O 1
ATOM 785 N N . LEU A 1 101 ? 4.163 -2.387 -14.577 1.00 94.19 101 LEU A N 1
ATOM 786 C CA . LEU A 1 101 ? 3.414 -1.166 -14.260 1.00 94.19 101 LEU A CA 1
ATOM 787 C C . LEU A 1 101 ? 1.975 -1.494 -13.823 1.00 94.19 101 LEU A C 1
ATOM 789 O O . LEU A 1 101 ? 1.524 -1.054 -12.767 1.00 94.19 101 LEU A O 1
ATOM 793 N N . GLU A 1 102 ? 1.275 -2.344 -14.577 1.00 93.88 102 GLU A N 1
ATOM 794 C CA . GLU A 1 102 ? -0.057 -2.847 -14.209 1.00 93.88 102 GLU A CA 1
ATOM 795 C C . GLU A 1 102 ? -0.059 -3.521 -12.833 1.00 93.88 102 GLU A C 1
ATOM 797 O O . GLU A 1 102 ? -0.926 -3.240 -12.005 1.00 93.88 102 GLU A O 1
ATOM 802 N N . ARG A 1 103 ? 0.936 -4.368 -12.548 1.00 94.88 103 ARG A N 1
ATOM 803 C CA . ARG A 1 103 ? 1.045 -5.041 -11.249 1.00 94.88 103 ARG A CA 1
ATOM 804 C C . ARG A 1 103 ? 1.205 -4.046 -10.099 1.00 94.88 103 ARG A C 1
ATOM 806 O O . ARG A 1 103 ? 0.579 -4.228 -9.057 1.00 94.88 103 ARG A O 1
ATOM 813 N N . VAL A 1 104 ? 2.000 -2.991 -10.277 1.00 96.81 104 VAL A N 1
ATOM 814 C CA . VAL A 1 104 ? 2.143 -1.923 -9.273 1.00 96.81 104 VAL A CA 1
ATOM 815 C C . VAL A 1 104 ? 0.834 -1.149 -9.089 1.00 96.81 104 VAL A C 1
ATOM 817 O O . VAL A 1 104 ? 0.461 -0.866 -7.951 1.00 96.81 104 VAL A O 1
ATOM 820 N N . LEU A 1 105 ? 0.092 -0.866 -10.165 1.00 95.94 105 LEU A N 1
ATOM 821 C CA . LEU A 1 105 ? -1.225 -0.222 -10.074 1.00 95.94 105 LEU A CA 1
ATOM 822 C C . LEU A 1 105 ? -2.247 -1.072 -9.314 1.00 95.94 105 LEU A C 1
ATOM 824 O O . LEU A 1 105 ? -3.004 -0.525 -8.513 1.00 95.94 105 LEU A O 1
ATOM 828 N N . VAL A 1 106 ? -2.251 -2.396 -9.510 1.00 95.94 106 VAL A N 1
ATOM 829 C CA . VAL A 1 106 ? -3.105 -3.314 -8.736 1.00 95.94 106 VAL A CA 1
ATOM 830 C C . VAL A 1 106 ? -2.802 -3.191 -7.243 1.00 95.94 106 VAL A C 1
ATOM 832 O O . VAL A 1 106 ? -3.724 -3.033 -6.445 1.00 95.94 106 VAL A O 1
ATOM 835 N N . TRP A 1 107 ? -1.525 -3.204 -6.858 1.00 97.75 107 TRP A N 1
ATOM 836 C CA . TRP A 1 107 ? -1.114 -3.036 -5.462 1.00 97.75 107 TRP A CA 1
ATOM 837 C C . TRP A 1 107 ? -1.516 -1.677 -4.882 1.00 97.75 107 TRP A C 1
ATOM 839 O O . TRP A 1 107 ? -2.097 -1.622 -3.797 1.00 97.75 107 TRP A O 1
ATOM 849 N N . ALA A 1 108 ? -1.260 -0.592 -5.614 1.00 97.75 108 ALA A N 1
ATOM 850 C CA . ALA A 1 108 ? -1.619 0.755 -5.185 1.00 97.75 108 ALA A CA 1
ATOM 851 C C . ALA A 1 108 ? -3.141 0.924 -5.027 1.00 97.75 108 ALA A C 1
ATOM 853 O O . ALA A 1 108 ? -3.592 1.535 -4.060 1.00 97.75 108 ALA A O 1
ATOM 854 N N . ASP A 1 109 ? -3.946 0.348 -5.925 1.00 97.00 109 ASP A N 1
ATOM 855 C CA . ASP A 1 109 ? -5.409 0.409 -5.842 1.00 97.00 109 ASP A CA 1
ATOM 856 C C . ASP A 1 109 ? -5.959 -0.456 -4.699 1.00 97.00 109 ASP A C 1
ATOM 858 O O . ASP A 1 109 ? -6.897 -0.025 -4.032 1.00 97.00 109 ASP A O 1
ATOM 862 N N . ILE A 1 110 ? -5.356 -1.613 -4.393 1.00 97.56 110 ILE A N 1
ATOM 863 C CA . ILE A 1 110 ? -5.717 -2.398 -3.199 1.00 97.56 110 ILE A CA 1
ATOM 864 C C . ILE A 1 110 ? -5.454 -1.585 -1.924 1.00 97.56 110 ILE A C 1
ATOM 866 O O . ILE A 1 110 ? -6.333 -1.500 -1.065 1.00 97.56 110 ILE A O 1
ATOM 870 N N . LEU A 1 111 ? -4.275 -0.967 -1.798 1.00 98.12 111 LEU A N 1
ATOM 871 C CA . LEU A 1 111 ? -3.933 -0.151 -0.629 1.00 98.12 111 LEU A CA 1
ATOM 872 C C . LEU A 1 111 ? -4.840 1.082 -0.509 1.00 98.12 111 LEU A C 1
ATOM 874 O O . LEU A 1 111 ? -5.347 1.350 0.578 1.00 98.12 111 LEU A O 1
ATOM 878 N N . ASP A 1 112 ? -5.108 1.787 -1.612 1.00 97.75 112 ASP A N 1
ATOM 879 C CA . ASP A 1 112 ? -6.043 2.920 -1.650 1.00 97.75 112 ASP A CA 1
ATOM 880 C C . ASP A 1 112 ? -7.452 2.509 -1.201 1.00 97.75 112 ASP A C 1
ATOM 882 O O . ASP A 1 112 ? -8.059 3.175 -0.365 1.00 97.75 112 ASP A O 1
ATOM 886 N N . GLN A 1 113 ? -7.965 1.375 -1.690 1.00 96.50 113 GLN A N 1
ATOM 887 C CA . GLN A 1 113 ? -9.271 0.858 -1.279 1.00 96.50 113 GLN A CA 1
ATOM 888 C C . GLN A 1 113 ? -9.320 0.512 0.216 1.00 96.50 113 GLN A C 1
ATOM 890 O O . GLN A 1 113 ? -10.296 0.851 0.890 1.00 96.50 113 GLN A O 1
ATOM 895 N N . LEU A 1 114 ? -8.280 -0.140 0.749 1.00 97.19 114 LEU A N 1
ATOM 896 C CA . LEU A 1 114 ? -8.195 -0.468 2.175 1.00 97.19 114 LEU A CA 1
ATOM 897 C C . LEU A 1 114 ? -8.139 0.796 3.040 1.00 97.19 114 LEU A C 1
ATOM 899 O O . LEU A 1 114 ? -8.839 0.862 4.052 1.00 97.19 114 LEU A O 1
ATOM 903 N N . TRP A 1 115 ? -7.367 1.806 2.630 1.00 97.69 115 TRP A N 1
ATOM 904 C CA . TRP A 1 115 ? -7.301 3.091 3.321 1.00 97.69 115 TRP A CA 1
ATOM 905 C C . TRP A 1 115 ? -8.617 3.856 3.255 1.00 97.69 115 TRP A C 1
ATOM 907 O O . TRP A 1 115 ? -9.116 4.292 4.291 1.00 97.69 115 TRP A O 1
ATOM 917 N N . ALA A 1 116 ? -9.221 3.976 2.072 1.00 96.25 116 ALA A N 1
ATOM 918 C CA . ALA A 1 116 ? -10.502 4.650 1.895 1.00 96.25 116 ALA A CA 1
ATOM 919 C C . ALA A 1 116 ? -11.596 4.005 2.761 1.00 96.25 116 ALA A C 1
ATOM 921 O O . ALA A 1 116 ? -12.295 4.706 3.493 1.00 96.25 116 ALA A O 1
ATOM 922 N N . ALA A 1 117 ? -11.688 2.671 2.754 1.00 95.62 117 ALA A N 1
ATOM 923 C CA . ALA A 1 117 ? -12.622 1.936 3.600 1.00 95.62 117 ALA A CA 1
ATOM 924 C C . ALA A 1 117 ? -12.334 2.154 5.094 1.00 95.62 117 ALA A C 1
ATOM 926 O O . ALA A 1 117 ? -13.252 2.408 5.875 1.00 95.62 117 ALA A O 1
ATOM 927 N N . ARG A 1 118 ? -11.057 2.136 5.499 1.00 95.94 118 ARG A N 1
ATOM 928 C CA . ARG A 1 118 ? -10.641 2.386 6.884 1.00 95.94 118 ARG A CA 1
ATOM 929 C C . ARG A 1 118 ? -11.006 3.794 7.367 1.00 95.94 118 ARG A C 1
ATOM 931 O O . ARG A 1 118 ? -11.521 3.919 8.480 1.00 95.94 118 ARG A O 1
ATOM 938 N N . ILE A 1 119 ? -10.777 4.825 6.551 1.00 96.00 119 ILE A N 1
ATOM 939 C CA . ILE A 1 119 ? -11.120 6.230 6.844 1.00 96.00 119 ILE A CA 1
ATOM 940 C C . ILE A 1 119 ? -12.638 6.390 6.968 1.00 96.00 119 ILE A C 1
ATOM 942 O O . ILE A 1 119 ? -13.123 7.026 7.901 1.00 96.00 119 ILE A O 1
ATOM 946 N N . GLN A 1 120 ? -13.390 5.753 6.070 1.00 94.69 120 GLN A N 1
ATOM 947 C CA . GLN A 1 120 ? -14.853 5.754 6.085 1.00 94.69 120 GLN A CA 1
ATOM 948 C C . GLN A 1 120 ? -15.453 4.841 7.159 1.00 94.69 120 GLN A C 1
ATOM 950 O O . GLN A 1 120 ? -16.666 4.833 7.323 1.00 94.69 120 GLN A O 1
ATOM 955 N N . ARG A 1 121 ? -14.640 4.079 7.906 1.00 95.00 121 ARG A N 1
ATOM 956 C CA . ARG A 1 121 ? -15.104 3.104 8.911 1.00 95.00 121 ARG A CA 1
ATOM 957 C C . ARG A 1 121 ? -16.019 2.036 8.303 1.00 95.00 121 ARG A C 1
ATOM 959 O O . ARG A 1 121 ? -16.981 1.591 8.926 1.00 95.00 121 ARG A O 1
ATOM 966 N N . ILE A 1 122 ? -15.711 1.626 7.077 1.00 94.06 122 ILE A N 1
ATOM 967 C CA . ILE A 1 122 ? -16.398 0.556 6.359 1.00 94.06 122 ILE A CA 1
ATOM 968 C C . ILE A 1 122 ? -15.507 -0.690 6.405 1.00 94.06 122 ILE A C 1
ATOM 970 O O . ILE A 1 122 ? -14.349 -0.633 5.985 1.00 94.06 122 ILE A O 1
ATOM 974 N N . PRO A 1 123 ? -16.003 -1.836 6.900 1.00 92.00 123 PRO A N 1
ATOM 975 C CA . PRO A 1 123 ? -15.243 -3.074 6.844 1.00 92.00 123 PRO A CA 1
ATOM 976 C C . PRO A 1 123 ? -15.136 -3.546 5.388 1.00 92.00 123 PRO A C 1
ATOM 978 O O . PRO A 1 123 ? -16.140 -3.878 4.761 1.00 92.00 123 PRO A O 1
ATOM 981 N N . LEU A 1 124 ? -13.912 -3.604 4.861 1.00 94.19 124 LEU A N 1
ATOM 982 C CA . LEU A 1 124 ? -13.611 -4.131 3.530 1.00 94.19 124 LEU A CA 1
ATOM 983 C C . LEU A 1 124 ? -12.753 -5.392 3.653 1.00 94.19 124 LEU A C 1
ATOM 985 O O . LEU A 1 124 ? -11.686 -5.366 4.273 1.00 94.19 124 LEU A O 1
ATOM 989 N N . ALA A 1 125 ? -13.213 -6.494 3.058 1.00 93.81 125 ALA A N 1
ATOM 990 C CA . ALA A 1 125 ? -12.427 -7.716 2.964 1.00 93.81 125 ALA A CA 1
ATOM 991 C C . ALA A 1 125 ? -11.368 -7.587 1.858 1.00 93.81 125 ALA A C 1
ATOM 993 O O . ALA A 1 125 ? -11.643 -7.069 0.775 1.00 93.81 125 ALA A O 1
ATOM 994 N N . LEU A 1 126 ? -10.165 -8.117 2.094 1.00 95.50 126 LEU A N 1
ATOM 995 C CA . LEU A 1 126 ? -9.078 -8.054 1.112 1.00 95.50 126 LEU A CA 1
ATOM 996 C C . LEU A 1 126 ? -9.420 -8.763 -0.205 1.00 95.50 126 LEU A C 1
ATOM 998 O O . LEU A 1 126 ? -9.032 -8.289 -1.268 1.00 95.50 126 LEU A O 1
ATOM 1002 N N . ALA A 1 127 ? -10.188 -9.856 -0.162 1.00 96.06 127 ALA A N 1
ATOM 1003 C CA . ALA A 1 127 ? -10.653 -10.540 -1.369 1.00 96.06 127 ALA A CA 1
ATOM 1004 C C . ALA A 1 127 ? -11.523 -9.631 -2.258 1.00 96.06 127 ALA A C 1
ATOM 1006 O O . ALA A 1 127 ? -11.416 -9.680 -3.484 1.00 96.06 127 ALA A O 1
ATOM 1007 N N . ASP A 1 128 ? -12.343 -8.766 -1.653 1.00 95.12 128 ASP A N 1
ATOM 1008 C CA . ASP A 1 128 ? -13.155 -7.793 -2.384 1.00 95.12 128 ASP A CA 1
ATOM 1009 C C . ASP A 1 128 ? -12.284 -6.689 -2.986 1.00 95.12 128 ASP A C 1
ATOM 1011 O O . ASP A 1 128 ? -12.435 -6.380 -4.168 1.00 95.12 128 ASP A O 1
ATOM 1015 N N . ALA A 1 129 ? -11.326 -6.163 -2.213 1.00 95.50 129 ALA A N 1
ATOM 1016 C CA . ALA A 1 129 ? -10.371 -5.164 -2.692 1.00 95.50 129 ALA A CA 1
ATOM 1017 C C . ALA A 1 129 ? -9.537 -5.691 -3.873 1.00 95.50 129 ALA A C 1
ATOM 1019 O O . ALA A 1 129 ? -9.438 -5.035 -4.913 1.00 95.50 129 ALA A O 1
ATOM 1020 N N . ARG A 1 130 ? -9.010 -6.920 -3.752 1.00 95.88 130 ARG A N 1
ATOM 1021 C CA . ARG A 1 130 ? -8.293 -7.627 -4.824 1.00 95.88 130 ARG A CA 1
ATOM 1022 C C . ARG A 1 130 ? -9.183 -7.784 -6.051 1.00 95.88 130 ARG A C 1
ATOM 1024 O O . ARG A 1 130 ? -8.761 -7.401 -7.137 1.00 95.88 130 ARG A O 1
ATOM 1031 N N . ARG A 1 131 ? -10.411 -8.292 -5.903 1.00 94.25 131 ARG A N 1
ATOM 1032 C CA . ARG A 1 131 ? -11.340 -8.461 -7.032 1.00 94.25 131 ARG A CA 1
ATOM 1033 C C . ARG A 1 131 ? -11.570 -7.136 -7.758 1.00 94.25 131 ARG A C 1
ATOM 1035 O O . ARG A 1 131 ? -11.414 -7.086 -8.974 1.00 94.25 131 ARG A O 1
ATOM 1042 N N . LEU A 1 132 ? -11.885 -6.066 -7.028 1.00 92.50 132 LEU A N 1
ATOM 1043 C CA . LEU A 1 132 ? -12.111 -4.738 -7.602 1.00 92.50 132 LEU A CA 1
ATOM 1044 C C . LEU A 1 132 ? -10.870 -4.210 -8.339 1.00 92.50 132 LEU A C 1
ATOM 1046 O O . LEU A 1 132 ? -10.997 -3.766 -9.482 1.00 92.50 132 LEU A O 1
ATOM 1050 N N . ALA A 1 133 ? -9.677 -4.346 -7.755 1.00 93.00 133 ALA A N 1
ATOM 1051 C CA . ALA A 1 133 ? -8.434 -3.917 -8.392 1.00 93.00 133 ALA A CA 1
ATOM 1052 C C . ALA A 1 133 ? -8.164 -4.677 -9.704 1.00 93.00 133 ALA A C 1
ATOM 1054 O O . ALA A 1 133 ? -7.877 -4.056 -10.725 1.00 93.00 133 ALA A O 1
ATOM 1055 N N . HIS A 1 134 ? -8.362 -5.999 -9.724 1.00 91.81 134 HIS A N 1
ATOM 1056 C CA . HIS A 1 134 ? -8.190 -6.816 -10.934 1.00 91.81 134 HIS A CA 1
ATOM 1057 C C . HIS A 1 134 ? -9.255 -6.528 -12.003 1.00 91.81 134 HIS A C 1
ATOM 1059 O O . HIS A 1 134 ? -8.971 -6.622 -13.193 1.00 91.81 134 HIS A O 1
ATOM 1065 N N . THR A 1 135 ? -10.479 -6.137 -11.619 1.00 90.00 135 THR A N 1
ATOM 1066 C CA . THR A 1 135 ? -11.477 -5.693 -12.612 1.00 90.00 135 THR A CA 1
ATOM 1067 C C . THR A 1 135 ? -11.101 -4.370 -13.277 1.00 90.00 135 THR A C 1
ATOM 1069 O O . THR A 1 135 ? -11.455 -4.145 -14.438 1.00 90.00 135 THR A O 1
ATOM 1072 N N . ARG A 1 136 ? -10.391 -3.502 -12.546 1.00 87.88 136 ARG A N 1
ATOM 1073 C CA . ARG A 1 136 ? -9.946 -2.188 -13.016 1.00 87.88 136 ARG A CA 1
ATOM 1074 C C . ARG A 1 136 ? -8.679 -2.281 -13.862 1.00 87.88 136 ARG A C 1
ATOM 1076 O O . ARG A 1 136 ? -8.596 -1.611 -14.888 1.00 87.88 136 ARG A O 1
ATOM 1083 N N . PHE A 1 137 ? -7.739 -3.121 -13.449 1.00 87.94 137 PHE A N 1
ATOM 1084 C CA . PHE A 1 137 ? -6.467 -3.360 -14.122 1.00 87.94 137 PHE A CA 1
ATOM 1085 C C . PHE A 1 137 ? -6.375 -4.841 -14.515 1.00 87.94 137 PHE A C 1
ATOM 1087 O O . PHE A 1 137 ? -5.669 -5.608 -13.856 1.00 87.94 137 PHE A O 1
ATOM 1094 N N . PRO A 1 138 ? -7.134 -5.282 -15.538 1.00 78.38 138 PRO A N 1
ATOM 1095 C CA . PRO A 1 138 ? -6.999 -6.642 -16.043 1.00 78.38 138 PRO A CA 1
ATOM 1096 C C . PRO A 1 138 ? -5.575 -6.839 -16.575 1.00 78.38 138 PRO A C 1
ATOM 1098 O O . PRO A 1 138 ? -4.983 -5.901 -17.097 1.00 78.38 138 PRO A O 1
ATOM 1101 N N . THR A 1 139 ? -5.022 -8.041 -16.433 1.00 73.12 139 THR A N 1
ATOM 1102 C CA . THR A 1 139 ? -3.664 -8.386 -16.878 1.00 73.12 139 THR A CA 1
ATOM 1103 C C . THR A 1 139 ? -3.440 -8.072 -18.364 1.00 73.12 139 THR A C 1
ATOM 1105 O O . THR A 1 139 ? -4.364 -8.183 -19.173 1.00 73.12 139 THR A O 1
ATOM 1108 N N . HIS A 1 140 ? -2.196 -7.719 -18.710 1.00 62.09 140 HIS A N 1
ATOM 1109 C CA . HIS A 1 140 ? -1.734 -7.171 -19.998 1.00 62.09 140 HIS A CA 1
ATOM 1110 C C . HIS A 1 140 ? -2.296 -7.816 -21.274 1.00 62.09 140 HIS A C 1
ATOM 1112 O O . HIS A 1 140 ? -2.575 -7.120 -22.250 1.00 62.09 140 HIS A O 1
ATOM 1118 N N . GLU A 1 141 ? -2.559 -9.125 -21.266 1.00 57.81 141 GLU A N 1
ATOM 1119 C CA . GLU A 1 141 ? -3.158 -9.834 -22.408 1.00 57.81 141 GLU A CA 1
ATOM 1120 C C . GLU A 1 141 ? -4.538 -9.261 -22.803 1.00 57.81 141 GLU A C 1
ATOM 1122 O O . GLU A 1 141 ? -4.920 -9.268 -23.972 1.00 57.81 141 GLU A O 1
ATOM 1127 N N . SER A 1 142 ? -5.259 -8.665 -21.847 1.00 55.25 142 SER A N 1
ATOM 1128 C CA . SER A 1 142 ? -6.567 -8.038 -22.051 1.00 55.25 142 SER A CA 1
ATOM 1129 C C . SER A 1 142 ? -6.519 -6.504 -22.180 1.00 55.25 142 SER A C 1
ATOM 1131 O O . SER A 1 142 ? -7.554 -5.904 -22.497 1.00 55.25 142 SER A O 1
ATOM 1133 N N . THR A 1 143 ? -5.381 -5.836 -21.938 1.00 54.34 143 THR A N 1
ATOM 1134 C CA . THR A 1 143 ? -5.321 -4.357 -21.908 1.00 54.34 143 THR A CA 1
ATOM 1135 C C . THR A 1 143 ? -5.197 -3.722 -23.286 1.00 54.34 143 THR A C 1
ATOM 1137 O O . THR A 1 143 ? -5.727 -2.627 -23.489 1.00 54.34 143 THR A O 1
ATOM 1140 N N . GLN A 1 144 ? -4.631 -4.422 -24.276 1.00 59.44 144 GLN A N 1
ATOM 1141 C CA . GLN A 1 144 ? -4.582 -3.926 -25.660 1.00 59.44 144 GLN A CA 1
ATOM 1142 C C . GLN A 1 144 ? -5.979 -3.680 -26.254 1.00 59.44 144 GLN A C 1
ATOM 1144 O O . GLN A 1 144 ? -6.157 -2.740 -27.025 1.00 59.44 144 GLN A O 1
ATOM 1149 N N . ALA A 1 145 ? -6.983 -4.465 -25.853 1.00 56.75 145 ALA A N 1
ATOM 1150 C CA . ALA A 1 145 ? -8.358 -4.308 -26.325 1.00 56.75 145 ALA A CA 1
ATOM 1151 C C . ALA A 1 145 ? -9.122 -3.159 -25.636 1.00 56.75 145 ALA A C 1
ATOM 1153 O O . ALA A 1 145 ? -10.058 -2.624 -26.221 1.00 56.75 145 ALA A O 1
ATOM 1154 N N . ARG A 1 146 ? -8.738 -2.764 -24.410 1.00 53.44 146 ARG A N 1
ATOM 1155 C CA . ARG A 1 146 ? -9.462 -1.764 -23.596 1.00 53.44 146 ARG A CA 1
ATOM 1156 C C . ARG A 1 146 ? -8.843 -0.368 -23.572 1.00 53.44 146 ARG A C 1
ATOM 1158 O O . ARG A 1 146 ? -9.523 0.562 -23.148 1.00 53.44 146 ARG A O 1
ATOM 1165 N N . ARG A 1 147 ? -7.600 -0.179 -24.038 1.00 58.94 147 ARG A N 1
ATOM 1166 C CA . ARG A 1 147 ? -6.994 1.167 -24.155 1.00 58.94 147 ARG A CA 1
ATOM 1167 C C . ARG A 1 147 ? -7.835 2.115 -25.027 1.00 58.94 147 ARG A C 1
ATOM 1169 O O . ARG A 1 147 ? -7.850 3.306 -24.757 1.00 58.94 147 ARG A O 1
ATOM 1176 N N . ALA A 1 148 ? -8.606 1.581 -25.978 1.00 53.78 148 ALA A N 1
ATOM 1177 C CA . ALA A 1 148 ? -9.533 2.353 -26.808 1.00 53.78 148 ALA A CA 1
ATOM 1178 C C . ALA A 1 148 ? -10.766 2.907 -26.053 1.00 53.78 148 ALA A C 1
ATOM 1180 O O . ALA A 1 148 ? -11.371 3.863 -26.521 1.00 53.78 148 ALA A O 1
ATOM 1181 N N . ASP A 1 149 ? -11.113 2.364 -24.876 1.00 56.28 149 ASP A N 1
ATOM 1182 C CA . ASP A 1 149 ? -12.272 2.792 -24.066 1.00 56.28 149 ASP A CA 1
ATOM 1183 C C . ASP A 1 149 ? -11.878 3.699 -22.876 1.00 56.28 149 ASP A C 1
ATOM 1185 O O . ASP A 1 149 ? -12.719 4.060 -22.044 1.00 56.28 149 ASP A O 1
ATOM 1189 N N . ALA A 1 150 ? -10.593 4.066 -22.763 1.00 53.84 150 ALA A N 1
ATOM 1190 C CA . ALA A 1 150 ? -10.022 4.777 -21.612 1.00 53.84 150 ALA A CA 1
ATOM 1191 C C . ALA A 1 150 ? -10.582 6.201 -21.385 1.00 53.84 150 ALA A C 1
ATOM 1193 O O . ALA A 1 150 ? -10.329 6.790 -20.333 1.00 53.84 150 ALA A O 1
ATOM 1194 N N . GLU A 1 151 ? -11.395 6.727 -22.304 1.00 50.19 151 GLU A N 1
ATOM 1195 C CA . GLU A 1 151 ? -12.108 8.004 -22.154 1.00 50.19 151 GLU A CA 1
ATOM 1196 C C . GLU A 1 151 ? -13.349 7.935 -21.248 1.00 50.19 151 GLU A C 1
ATOM 1198 O O . GLU A 1 151 ? -13.849 8.973 -20.809 1.00 50.19 151 GLU A O 1
ATOM 1203 N N . SER A 1 152 ? -13.849 6.747 -20.882 1.00 50.47 152 SER A N 1
ATOM 1204 C CA . SER A 1 152 ? -14.935 6.653 -19.898 1.00 50.47 152 SER A CA 1
ATOM 1205 C C . SER A 1 152 ? -14.374 6.789 -18.480 1.00 50.47 152 SER A C 1
ATOM 1207 O O . SER A 1 152 ? -14.205 5.811 -17.747 1.00 50.47 152 SER A O 1
ATOM 1209 N N . VAL A 1 153 ? -14.074 8.030 -18.087 1.00 56.66 153 VAL A N 1
ATOM 1210 C CA . VAL A 1 153 ? -13.738 8.428 -16.715 1.00 56.66 153 VAL A CA 1
ATOM 1211 C C . VAL A 1 153 ? -14.950 8.163 -15.823 1.00 56.66 153 VAL A C 1
ATOM 1213 O O . VAL A 1 153 ? -15.760 9.042 -15.536 1.00 56.66 153 VAL A O 1
ATOM 1216 N N . ARG A 1 154 ? -15.114 6.911 -15.397 1.00 62.88 154 ARG A N 1
ATOM 1217 C CA . ARG A 1 154 ? -16.072 6.583 -14.350 1.00 62.88 154 ARG A CA 1
ATOM 1218 C C . ARG A 1 154 ? -15.521 7.133 -13.034 1.00 62.88 154 ARG A C 1
ATOM 1220 O O . ARG A 1 154 ? -14.347 6.888 -12.739 1.00 62.88 154 ARG A O 1
ATOM 1227 N N . PRO A 1 155 ? -16.323 7.882 -12.257 1.00 64.81 155 PRO A N 1
ATOM 1228 C CA . PRO A 1 155 ? -15.911 8.327 -10.933 1.00 64.81 155 PRO A CA 1
ATOM 1229 C C . PRO A 1 155 ? -15.454 7.119 -10.115 1.00 64.81 155 PRO A C 1
ATOM 1231 O O . PRO A 1 155 ? -16.017 6.027 -10.248 1.00 64.81 155 PRO A O 1
ATOM 1234 N N . LEU A 1 156 ? -14.405 7.304 -9.307 1.00 66.31 156 LEU A N 1
ATOM 1235 C CA . LEU A 1 156 ? -13.867 6.213 -8.505 1.00 66.31 156 LEU A CA 1
ATOM 1236 C C . LEU A 1 156 ? -14.999 5.655 -7.627 1.00 66.31 156 LEU A C 1
ATOM 1238 O O . LEU A 1 156 ? -15.660 6.428 -6.923 1.00 66.31 156 LEU A O 1
ATOM 1242 N N . PRO A 1 157 ? -15.273 4.339 -7.686 1.00 68.69 157 PRO A N 1
ATOM 1243 C CA . PRO A 1 157 ? -16.303 3.752 -6.848 1.00 68.69 157 PRO A CA 1
ATOM 1244 C C . PRO A 1 157 ? -15.930 4.025 -5.392 1.00 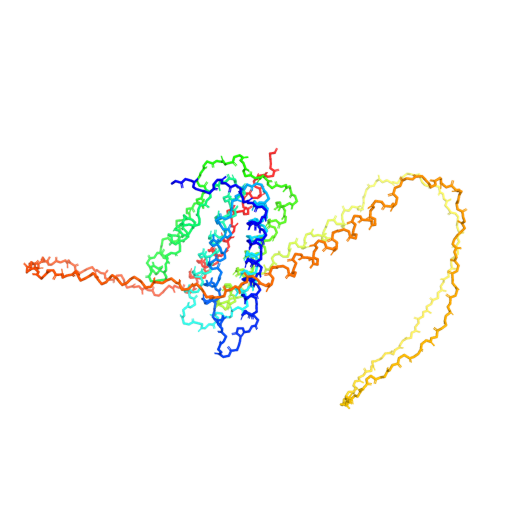68.69 157 PRO A C 1
ATOM 1246 O O . PRO A 1 157 ? -14.793 3.778 -4.978 1.00 68.69 157 PRO A O 1
ATOM 1249 N N . HIS A 1 158 ? -16.876 4.600 -4.654 1.00 75.44 158 HIS A N 1
ATOM 1250 C CA . HIS A 1 158 ? -16.741 4.801 -3.217 1.00 75.44 158 HIS A CA 1
ATOM 1251 C C . HIS A 1 158 ? -16.838 3.429 -2.547 1.00 75.44 158 HIS A C 1
ATOM 1253 O O . HIS A 1 158 ? -17.492 2.530 -3.085 1.00 75.44 158 HIS A O 1
ATOM 1259 N N . ALA A 1 159 ? -16.193 3.238 -1.394 1.00 74.56 159 ALA A N 1
ATOM 1260 C CA . ALA A 1 159 ? -16.343 1.979 -0.681 1.00 74.56 159 ALA A CA 1
ATOM 1261 C C . ALA A 1 159 ? -17.826 1.814 -0.307 1.00 74.56 159 ALA A C 1
ATOM 1263 O O . ALA A 1 159 ? -18.415 2.645 0.382 1.00 74.56 159 ALA A O 1
ATOM 1264 N N . HIS A 1 160 ? -18.458 0.768 -0.830 1.00 76.00 160 HIS A N 1
ATOM 1265 C CA . HIS A 1 160 ? -19.856 0.477 -0.553 1.00 76.00 160 HIS A CA 1
ATOM 1266 C C . HIS A 1 160 ? -19.930 -0.448 0.658 1.00 76.00 160 HIS A C 1
ATOM 1268 O O . HIS A 1 160 ? -19.481 -1.591 0.603 1.00 76.00 160 HIS A O 1
ATOM 1274 N N . GLY A 1 161 ? -20.506 0.035 1.754 1.00 84.88 161 GLY A N 1
ATOM 1275 C CA . GLY A 1 161 ? -20.747 -0.774 2.942 1.00 84.88 161 GLY A CA 1
ATOM 1276 C C . GLY A 1 161 ? -21.393 0.027 4.064 1.00 84.88 161 GLY A C 1
ATOM 1277 O O . GLY A 1 161 ? -21.471 1.253 4.011 1.00 84.88 161 GLY A O 1
ATOM 1278 N N . ALA A 1 162 ? -21.903 -0.682 5.070 1.00 88.75 162 ALA A N 1
ATOM 1279 C CA . ALA A 1 162 ? -22.445 -0.049 6.264 1.00 88.75 162 ALA A CA 1
ATOM 1280 C C . ALA A 1 162 ? -21.300 0.468 7.145 1.00 88.75 162 ALA A C 1
ATOM 1282 O O . ALA A 1 162 ? -20.322 -0.248 7.366 1.00 88.75 162 ALA A O 1
ATOM 1283 N N . LEU A 1 163 ? -21.449 1.690 7.659 1.00 91.75 163 LEU A N 1
ATOM 1284 C CA . LEU A 1 163 ? -20.555 2.253 8.670 1.00 91.75 163 LEU A CA 1
ATOM 1285 C C . LEU A 1 163 ? -20.552 1.343 9.906 1.00 91.75 163 LEU A C 1
ATOM 1287 O O . LEU A 1 163 ? -21.619 1.033 10.441 1.00 91.75 163 LEU A O 1
ATOM 1291 N N . ASP A 1 164 ? -19.371 0.937 10.370 1.00 91.50 164 ASP A N 1
ATOM 1292 C CA . ASP A 1 164 ? -19.214 0.224 11.638 1.00 91.50 164 ASP A CA 1
ATOM 1293 C C . ASP A 1 164 ? -18.819 1.230 12.739 1.00 91.50 164 ASP A C 1
ATOM 1295 O O . ASP A 1 164 ? -17.685 1.728 12.757 1.00 91.50 164 ASP A O 1
ATOM 1299 N N . PRO A 1 165 ? -19.736 1.558 13.673 1.00 90.88 165 PRO A N 1
ATOM 1300 C CA . PRO A 1 165 ? -19.471 2.518 14.736 1.00 90.88 165 PRO A CA 1
ATOM 1301 C C . PRO A 1 165 ? -18.432 2.021 15.753 1.00 90.88 165 PRO A C 1
ATOM 1303 O O . PRO A 1 165 ? -17.978 2.814 16.577 1.00 90.88 165 PRO A O 1
ATOM 1306 N N . GLU A 1 166 ? -18.038 0.747 15.715 1.00 90.75 166 GLU A N 1
ATOM 1307 C CA . GLU A 1 166 ? -16.994 0.205 16.587 1.00 90.75 166 GLU A CA 1
ATOM 1308 C C . GLU A 1 166 ? -15.575 0.485 16.069 1.00 90.75 166 GLU A C 1
ATOM 1310 O O . GLU A 1 166 ? -14.616 0.397 16.837 1.00 90.75 166 GLU A O 1
ATOM 1315 N N . ILE A 1 167 ? -15.424 0.846 14.789 1.00 92.56 167 ILE A N 1
ATOM 1316 C CA . ILE A 1 167 ? -14.124 1.209 14.214 1.00 92.56 167 ILE A CA 1
ATOM 1317 C C . ILE A 1 167 ? -13.752 2.620 14.696 1.00 92.56 167 ILE A C 1
ATOM 1319 O O . ILE A 1 167 ? -14.554 3.533 14.492 1.00 92.56 167 ILE A O 1
ATOM 1323 N N . PRO A 1 168 ? -12.571 2.857 15.293 1.00 93.31 168 PRO A N 1
ATOM 1324 C CA . PRO A 1 168 ? -12.171 4.189 15.751 1.00 93.31 168 PRO A CA 1
ATOM 1325 C C . PRO A 1 168 ? -12.048 5.216 14.613 1.00 93.31 168 PRO A C 1
ATOM 1327 O O . PRO A 1 168 ? -11.580 4.899 13.515 1.00 93.31 168 PRO A O 1
ATOM 1330 N N . THR A 1 169 ? -12.449 6.460 14.874 1.00 94.44 169 THR A N 1
ATOM 1331 C CA . THR A 1 169 ? -12.181 7.612 13.997 1.00 94.44 169 THR A CA 1
ATOM 1332 C C . THR A 1 169 ? -10.741 8.081 14.165 1.00 94.44 169 THR A C 1
ATOM 1334 O O . THR A 1 169 ? -10.225 8.030 15.277 1.00 94.44 169 THR A O 1
ATOM 1337 N N . TYR A 1 170 ? -10.130 8.589 13.095 1.00 95.19 170 TYR A N 1
ATOM 1338 C CA . TYR A 1 170 ? -8.840 9.272 13.197 1.00 95.19 170 TYR A CA 1
ATOM 1339 C C . TYR A 1 170 ? -8.992 10.662 13.803 1.00 95.19 170 TYR A C 1
ATOM 1341 O O . TYR A 1 170 ? -9.936 11.384 13.458 1.00 95.19 170 TYR A O 1
ATOM 1349 N N . ASP A 1 171 ? -8.040 11.048 14.646 1.00 94.69 171 ASP A N 1
ATOM 1350 C CA . ASP A 1 171 ? -7.906 12.439 15.065 1.00 94.69 171 ASP A CA 1
ATOM 1351 C C . ASP A 1 171 ? -7.329 13.319 13.936 1.00 94.69 171 ASP A C 1
ATOM 1353 O O . ASP A 1 171 ? -6.885 12.840 12.888 1.00 94.69 171 ASP A O 1
ATOM 1357 N N . GLN A 1 172 ? -7.356 14.640 14.116 1.00 94.62 172 GLN A N 1
ATOM 1358 C CA . GLN A 1 172 ? -6.877 15.571 13.092 1.00 94.62 172 GLN A CA 1
ATOM 1359 C C . GLN A 1 172 ? -5.381 15.395 12.777 1.00 94.62 172 GLN A C 1
ATOM 1361 O O . GLN A 1 172 ? -4.975 15.526 11.621 1.00 94.62 172 GLN A O 1
ATOM 1366 N N . THR A 1 173 ? -4.563 15.083 13.780 1.00 95.56 173 THR A N 1
ATOM 1367 C CA . THR A 1 173 ? -3.114 14.897 13.633 1.00 95.56 173 THR A CA 1
ATOM 1368 C C . THR A 1 173 ? -2.812 13.631 12.835 1.00 95.56 173 THR A C 1
ATOM 1370 O O . THR A 1 173 ? -2.009 13.657 11.901 1.00 95.56 173 THR A O 1
ATOM 1373 N N . GLU A 1 174 ? -3.494 12.532 13.149 1.00 95.56 174 GLU A N 1
ATOM 1374 C CA . GLU A 1 174 ? -3.412 11.259 12.439 1.00 95.56 174 GLU A CA 1
ATOM 1375 C C . GLU A 1 174 ? -3.843 11.408 10.981 1.00 95.56 174 GLU A C 1
ATOM 1377 O O . GLU A 1 174 ? -3.186 10.874 10.088 1.00 95.56 174 GLU A O 1
ATOM 1382 N N . ARG A 1 175 ? -4.898 12.185 10.716 1.00 95.88 175 ARG A N 1
ATOM 1383 C CA . ARG A 1 175 ? -5.363 12.461 9.350 1.00 95.88 175 ARG A CA 1
ATOM 1384 C C . ARG A 1 175 ? -4.341 13.225 8.526 1.00 95.88 175 ARG A C 1
ATOM 1386 O O . ARG A 1 175 ? -4.127 12.869 7.370 1.00 95.88 175 ARG A O 1
ATOM 1393 N N . VAL A 1 176 ? -3.725 14.261 9.100 1.00 95.56 176 VAL A N 1
ATOM 1394 C CA . VAL A 1 176 ? -2.658 15.021 8.430 1.00 95.56 176 VAL A CA 1
ATOM 1395 C C . VAL A 1 176 ? -1.478 14.099 8.141 1.00 95.56 176 VAL A C 1
ATOM 1397 O O . VAL A 1 176 ? -1.065 13.989 6.990 1.00 95.56 176 VAL A O 1
ATOM 1400 N N . ARG A 1 177 ? -1.019 13.338 9.141 1.00 95.81 177 ARG A N 1
ATOM 1401 C CA . ARG A 1 177 ? 0.078 12.379 8.974 1.00 95.81 177 ARG A CA 1
ATOM 1402 C C . ARG A 1 177 ? -0.217 11.344 7.887 1.00 95.81 177 ARG A C 1
ATOM 1404 O O . ARG A 1 177 ? 0.640 11.084 7.049 1.00 95.81 177 ARG A O 1
ATOM 1411 N N . LEU A 1 178 ? -1.411 10.750 7.894 1.00 97.00 178 LEU A N 1
ATOM 1412 C CA . LEU A 1 178 ? -1.814 9.764 6.892 1.00 97.00 178 LEU A CA 1
ATOM 1413 C C . LEU A 1 178 ? -1.867 10.395 5.498 1.00 97.00 178 LEU A C 1
ATOM 1415 O O . LEU A 1 178 ? -1.351 9.814 4.550 1.00 97.00 178 LEU A O 1
ATOM 1419 N N . ARG A 1 179 ? -2.432 11.600 5.371 1.00 97.00 179 ARG A N 1
ATOM 1420 C CA . ARG A 1 179 ? -2.476 12.334 4.101 1.00 97.00 179 ARG A CA 1
ATOM 1421 C C . ARG A 1 179 ? -1.073 12.552 3.540 1.00 97.00 179 ARG A C 1
ATOM 1423 O O . ARG A 1 179 ? -0.865 12.308 2.357 1.00 97.00 179 ARG A O 1
ATOM 1430 N N . ASP A 1 180 ? -0.130 12.976 4.373 1.00 96.75 180 ASP A N 1
ATOM 1431 C CA . ASP A 1 180 ? 1.235 13.272 3.937 1.00 96.75 180 ASP A CA 1
ATOM 1432 C C . ASP A 1 180 ? 1.977 11.988 3.508 1.00 96.75 180 ASP A C 1
ATOM 1434 O O . ASP A 1 180 ? 2.673 11.983 2.493 1.00 96.75 180 ASP A O 1
ATOM 1438 N N . VAL A 1 181 ? 1.761 10.865 4.211 1.00 97.25 181 VAL A N 1
ATOM 1439 C CA . VAL A 1 181 ? 2.292 9.545 3.813 1.00 97.25 181 VAL A CA 1
ATOM 1440 C C . VAL A 1 181 ? 1.720 9.094 2.467 1.00 97.25 181 VAL A C 1
ATOM 1442 O O . VAL A 1 181 ? 2.479 8.683 1.591 1.00 97.25 181 VAL A O 1
ATOM 1445 N N . LEU A 1 182 ? 0.400 9.184 2.278 1.00 97.38 182 LEU A N 1
ATOM 1446 C CA . LEU A 1 182 ? -0.252 8.757 1.036 1.00 97.38 182 LEU A CA 1
ATOM 1447 C C . LEU A 1 182 ? 0.125 9.647 -0.155 1.00 97.38 182 LEU A C 1
ATOM 1449 O O . LEU A 1 182 ? 0.365 9.128 -1.242 1.00 97.38 182 LEU A O 1
ATOM 1453 N N . ALA A 1 183 ? 0.241 10.962 0.049 1.00 96.38 183 ALA A N 1
ATOM 1454 C CA . ALA A 1 183 ? 0.693 11.890 -0.986 1.00 96.38 183 ALA A CA 1
ATOM 1455 C C . ALA A 1 183 ? 2.143 11.602 -1.407 1.00 96.38 183 ALA A C 1
ATOM 1457 O O . ALA A 1 183 ? 2.457 11.578 -2.596 1.00 96.38 183 ALA A O 1
ATOM 1458 N N . ARG A 1 184 ? 3.028 11.308 -0.445 1.00 96.38 184 ARG A N 1
ATOM 1459 C CA . ARG A 1 184 ? 4.404 10.898 -0.744 1.00 96.38 184 ARG A CA 1
ATOM 1460 C C . ARG A 1 184 ? 4.453 9.572 -1.506 1.00 96.38 184 ARG A C 1
ATOM 1462 O O . ARG A 1 184 ? 5.230 9.446 -2.449 1.00 96.38 184 ARG A O 1
ATOM 1469 N N . ALA A 1 185 ? 3.627 8.600 -1.123 1.00 97.06 185 ALA A N 1
ATOM 1470 C CA . ALA A 1 185 ? 3.523 7.315 -1.809 1.00 97.06 185 ALA A CA 1
ATOM 1471 C C . ALA A 1 185 ? 3.057 7.484 -3.271 1.00 97.06 185 ALA A C 1
ATOM 1473 O O . ALA A 1 185 ? 3.665 6.913 -4.175 1.00 97.06 185 ALA A O 1
ATOM 1474 N N . GLU A 1 186 ? 2.039 8.317 -3.516 1.00 97.00 186 GLU A N 1
ATOM 1475 C CA . GLU A 1 186 ? 1.572 8.693 -4.860 1.00 97.00 186 GLU A CA 1
ATOM 1476 C C . GLU A 1 186 ? 2.713 9.294 -5.701 1.00 97.00 186 GLU A C 1
ATOM 1478 O O . GLU A 1 186 ? 3.006 8.804 -6.794 1.00 97.00 186 GLU A O 1
ATOM 1483 N N . GLN A 1 187 ? 3.419 10.296 -5.166 1.00 95.88 187 GLN A N 1
ATOM 1484 C CA . GLN A 1 187 ? 4.543 10.953 -5.845 1.00 95.88 187 GLN A CA 1
ATOM 1485 C C . GLN A 1 187 ? 5.685 9.979 -6.172 1.00 95.88 187 GLN A C 1
ATOM 1487 O O . GLN A 1 187 ? 6.218 9.997 -7.284 1.00 95.88 187 GLN A O 1
ATOM 1492 N N . GLN A 1 188 ? 6.048 9.099 -5.232 1.00 96.19 188 GLN A N 1
ATOM 1493 C CA . GLN A 1 188 ? 7.086 8.083 -5.427 1.00 96.19 188 GLN A CA 1
ATOM 1494 C C . GLN A 1 188 ? 6.733 7.118 -6.562 1.00 96.19 188 GLN A C 1
ATOM 1496 O O . GLN A 1 188 ? 7.561 6.878 -7.444 1.00 96.19 188 GLN A O 1
ATOM 1501 N N . LEU A 1 189 ? 5.507 6.586 -6.565 1.00 97.06 189 LEU A N 1
ATOM 1502 C CA . LEU A 1 189 ? 5.054 5.656 -7.600 1.00 97.06 189 LEU A CA 1
ATOM 1503 C C . LEU A 1 189 ? 4.943 6.338 -8.965 1.00 97.06 189 LEU A C 1
ATOM 1505 O O . LEU A 1 189 ? 5.328 5.748 -9.976 1.00 97.06 189 LEU A O 1
ATOM 1509 N N . PHE A 1 190 ? 4.464 7.581 -8.997 1.00 96.12 190 PHE A N 1
ATOM 1510 C CA . PHE A 1 190 ? 4.380 8.374 -10.218 1.00 96.12 190 PHE A CA 1
ATOM 1511 C C . PHE A 1 190 ? 5.771 8.651 -10.812 1.00 96.12 190 PHE A C 1
ATOM 1513 O O . PHE A 1 190 ? 6.003 8.412 -12.000 1.00 96.12 190 PHE A O 1
ATOM 1520 N N . GLY A 1 191 ? 6.727 9.083 -9.984 1.00 95.38 191 GLY A N 1
ATOM 1521 C CA . GLY A 1 191 ? 8.115 9.291 -10.397 1.00 95.38 191 GLY A CA 1
ATOM 1522 C C . GLY A 1 191 ? 8.771 8.005 -10.905 1.00 95.38 191 GLY A C 1
ATOM 1523 O O . GLY A 1 191 ? 9.365 8.001 -11.983 1.00 95.38 191 GLY A O 1
ATOM 1524 N N . TRP A 1 192 ? 8.596 6.894 -10.182 1.00 96.50 192 TRP A N 1
ATOM 1525 C CA . TRP A 1 192 ? 9.118 5.586 -10.585 1.00 96.50 192 TRP A CA 1
ATOM 1526 C C . TRP A 1 192 ? 8.549 5.100 -11.924 1.00 96.50 192 TRP A C 1
ATOM 1528 O O . TRP A 1 192 ? 9.292 4.574 -12.759 1.00 96.50 192 TRP A O 1
ATOM 1538 N N . MET A 1 193 ? 7.248 5.291 -12.161 1.00 95.88 193 MET A N 1
ATOM 1539 C CA . MET A 1 193 ? 6.626 4.947 -13.439 1.00 95.88 193 MET A CA 1
ATOM 1540 C C . MET A 1 193 ? 7.273 5.724 -14.590 1.00 95.88 193 MET A C 1
ATOM 1542 O O . MET A 1 193 ? 7.637 5.125 -15.605 1.00 95.88 193 MET A O 1
ATOM 1546 N N . ARG A 1 194 ? 7.496 7.032 -14.433 1.00 95.25 194 ARG A N 1
ATOM 1547 C CA . ARG A 1 194 ? 8.109 7.845 -15.493 1.00 95.25 194 ARG A CA 1
ATOM 1548 C C . ARG A 1 194 ? 9.560 7.470 -15.747 1.00 95.25 194 ARG A C 1
ATOM 1550 O O . ARG A 1 194 ? 9.936 7.314 -16.909 1.00 95.25 194 ARG A O 1
ATOM 1557 N N . ASP A 1 195 ? 10.335 7.210 -14.698 1.00 94.25 195 ASP A N 1
ATOM 1558 C CA . ASP A 1 195 ? 11.707 6.709 -14.826 1.00 94.25 195 ASP A CA 1
ATOM 1559 C C . ASP A 1 195 ? 11.742 5.364 -15.574 1.00 94.25 195 ASP A C 1
ATOM 1561 O O . ASP A 1 195 ? 12.582 5.141 -16.452 1.00 94.25 195 ASP A O 1
ATOM 1565 N N . THR A 1 196 ? 10.779 4.485 -15.282 1.00 94.25 196 THR A N 1
ATOM 1566 C CA . THR A 1 196 ? 10.597 3.185 -15.946 1.00 94.25 196 THR A CA 1
ATOM 1567 C C . THR A 1 196 ? 10.258 3.337 -17.432 1.00 94.25 196 THR A C 1
ATOM 1569 O O . THR A 1 196 ? 10.756 2.580 -18.275 1.00 94.25 196 THR A O 1
ATOM 1572 N N . LEU A 1 197 ? 9.454 4.342 -17.782 1.00 93.00 197 LEU A N 1
ATOM 1573 C CA . LEU A 1 197 ? 9.156 4.711 -19.167 1.00 93.00 197 LEU A CA 1
ATOM 1574 C C . LEU A 1 197 ? 10.296 5.498 -19.841 1.00 93.00 197 LEU A C 1
ATOM 1576 O O . LEU A 1 197 ? 10.286 5.643 -21.062 1.00 93.00 197 LEU A O 1
ATOM 1580 N N . GLY A 1 198 ? 11.301 5.954 -19.086 1.00 92.88 198 GLY A N 1
ATOM 1581 C CA . GLY A 1 198 ? 12.384 6.803 -19.580 1.00 92.88 198 GLY A CA 1
ATOM 1582 C C . GLY A 1 198 ? 11.949 8.240 -19.873 1.00 92.88 198 GLY A C 1
ATOM 1583 O O . GLY A 1 198 ? 12.594 8.907 -20.681 1.00 92.88 198 GLY A O 1
ATOM 1584 N N . MET A 1 199 ? 10.865 8.694 -19.244 1.00 94.12 199 MET A N 1
ATOM 1585 C CA . MET A 1 199 ? 10.305 10.032 -19.398 1.00 94.12 199 MET A CA 1
ATOM 1586 C C . MET A 1 199 ? 10.785 10.954 -18.270 1.00 94.12 199 MET A C 1
ATOM 1588 O O . MET A 1 199 ? 10.915 10.502 -17.133 1.00 94.12 199 MET A O 1
ATOM 1592 N N . PRO A 1 200 ? 11.024 12.251 -18.539 1.00 92.56 200 PRO A N 1
ATOM 1593 C CA . PRO A 1 200 ? 11.386 13.201 -17.492 1.00 92.56 200 PRO A CA 1
ATOM 1594 C C . PRO A 1 200 ? 10.230 13.339 -16.503 1.00 92.56 200 PRO A C 1
ATOM 1596 O O . PRO A 1 200 ? 9.076 13.411 -16.927 1.00 92.56 200 PRO A O 1
ATOM 1599 N N . ARG A 1 201 ? 10.511 13.385 -15.200 1.00 90.06 201 ARG A N 1
ATOM 1600 C CA . ARG A 1 201 ? 9.490 13.693 -14.189 1.00 90.06 201 ARG A CA 1
ATOM 1601 C C . ARG A 1 201 ? 8.918 15.098 -14.456 1.00 90.06 201 ARG A C 1
ATOM 1603 O O . ARG A 1 201 ? 9.663 15.951 -14.944 1.00 90.06 201 ARG A O 1
ATOM 1610 N N . PRO A 1 202 ? 7.618 15.352 -14.217 1.00 85.69 202 PRO A N 1
ATOM 1611 C CA . PRO A 1 202 ? 7.089 16.704 -14.272 1.00 85.69 202 PRO A CA 1
ATOM 1612 C C . PRO A 1 202 ? 7.893 17.572 -13.306 1.00 85.69 202 PRO A C 1
ATOM 1614 O O . PRO A 1 202 ? 8.362 17.040 -12.295 1.00 85.69 202 PRO A O 1
ATOM 1617 N N . PRO A 1 203 ? 8.064 18.870 -13.601 1.00 84.19 203 PRO A N 1
ATOM 1618 C CA . PRO A 1 203 ? 8.609 19.779 -12.610 1.00 84.19 203 PRO A CA 1
ATOM 1619 C C . PRO A 1 203 ? 7.771 19.611 -11.347 1.00 84.19 203 PRO A C 1
ATOM 1621 O O . PRO A 1 203 ? 6.540 19.709 -11.407 1.00 84.19 203 PRO A O 1
ATOM 1624 N N . GLU A 1 204 ? 8.430 19.272 -10.240 1.00 80.44 204 GLU A N 1
ATOM 1625 C CA . GLU A 1 204 ? 7.791 19.351 -8.938 1.00 80.44 204 GLU A CA 1
ATOM 1626 C C . GLU A 1 204 ? 7.303 20.795 -8.857 1.00 80.44 204 GLU A C 1
ATOM 1628 O O . GLU A 1 204 ? 8.078 21.736 -9.019 1.00 80.44 204 GLU A O 1
ATOM 1633 N N . GLN A 1 205 ? 5.983 20.983 -8.809 1.00 66.31 205 GLN A N 1
ATOM 1634 C CA . GLN A 1 205 ? 5.448 22.293 -8.484 1.00 66.31 205 GLN A CA 1
ATOM 1635 C C . GLN A 1 205 ? 5.900 22.501 -7.053 1.00 66.31 205 GLN A C 1
ATOM 1637 O O . GLN A 1 205 ? 5.272 21.947 -6.152 1.00 66.31 205 GLN A O 1
ATOM 1642 N N . ASP A 1 206 ? 7.046 23.161 -6.884 1.00 53.38 206 ASP A N 1
ATOM 1643 C CA . ASP A 1 206 ? 7.646 23.457 -5.597 1.00 53.38 206 ASP A CA 1
ATOM 1644 C C . ASP A 1 206 ? 6.546 24.081 -4.743 1.00 53.38 206 ASP A C 1
ATOM 1646 O O . ASP A 1 206 ? 6.198 25.253 -4.896 1.00 53.38 206 ASP A O 1
ATOM 1650 N N . ALA A 1 207 ? 5.941 23.271 -3.871 1.00 55.91 207 ALA A N 1
ATOM 1651 C CA . ALA A 1 207 ? 4.867 23.713 -2.989 1.00 55.91 207 ALA A CA 1
ATOM 1652 C C . ALA A 1 207 ? 5.370 24.808 -2.028 1.00 55.91 207 ALA A C 1
ATOM 1654 O O . ALA A 1 207 ? 4.573 25.512 -1.411 1.00 55.91 207 ALA A O 1
ATOM 1655 N N . ASP A 1 208 ? 6.692 24.985 -1.973 1.00 52.00 208 ASP A N 1
ATOM 1656 C CA . ASP A 1 208 ? 7.415 25.961 -1.176 1.00 52.00 208 ASP A CA 1
ATOM 1657 C C . ASP A 1 208 ? 7.671 27.292 -1.906 1.00 52.00 208 ASP A C 1
ATOM 1659 O O . ASP A 1 208 ? 8.026 28.275 -1.256 1.00 52.00 208 ASP A O 1
ATOM 1663 N N . ALA A 1 209 ? 7.411 27.401 -3.218 1.00 54.75 209 ALA A N 1
ATOM 1664 C CA . ALA A 1 209 ? 7.558 28.669 -3.948 1.00 54.75 209 ALA A CA 1
ATOM 1665 C C . ALA A 1 209 ? 6.556 29.758 -3.499 1.00 54.75 209 ALA A C 1
ATOM 1667 O O . ALA A 1 209 ? 6.674 30.914 -3.896 1.00 54.75 209 ALA A O 1
ATOM 1668 N N . HIS A 1 210 ? 5.590 29.414 -2.640 1.00 52.44 210 HIS A N 1
ATOM 1669 C CA . HIS A 1 210 ? 4.647 30.357 -2.034 1.00 52.44 210 HIS A CA 1
ATOM 1670 C C . HIS A 1 210 ? 4.948 30.698 -0.566 1.00 52.44 210 HIS A C 1
ATOM 1672 O O . HIS A 1 210 ? 4.239 31.517 0.019 1.00 52.44 210 HIS A O 1
ATOM 1678 N N . ALA A 1 211 ? 5.988 30.121 0.047 1.00 55.59 211 ALA A N 1
ATOM 1679 C CA . ALA A 1 211 ? 6.351 30.464 1.423 1.00 55.59 211 ALA A CA 1
ATOM 1680 C C . ALA A 1 211 ? 7.099 31.809 1.528 1.00 55.59 211 ALA A C 1
ATOM 1682 O O . ALA A 1 211 ? 7.003 32.469 2.562 1.00 55.59 211 ALA A O 1
ATOM 1683 N N . ASP A 1 212 ? 7.781 32.252 0.464 1.00 50.47 212 ASP A N 1
ATOM 1684 C CA . ASP A 1 212 ? 8.676 33.421 0.523 1.00 50.47 212 ASP A CA 1
ATOM 1685 C C . ASP A 1 212 ? 8.026 34.752 0.076 1.00 50.47 212 ASP A C 1
ATOM 1687 O O . ASP A 1 212 ? 8.522 35.832 0.388 1.00 50.47 212 ASP A O 1
ATOM 1691 N N . GLU A 1 213 ? 6.854 34.731 -0.575 1.00 52.50 213 GLU A N 1
ATOM 1692 C CA . GLU A 1 213 ? 6.176 35.975 -1.000 1.00 52.50 213 GLU A CA 1
ATOM 1693 C C . GLU A 1 213 ? 5.269 36.605 0.074 1.00 52.50 213 GLU A C 1
ATOM 1695 O O . GLU A 1 213 ? 4.869 37.763 -0.058 1.00 52.50 213 GLU A O 1
ATOM 1700 N N . THR A 1 214 ? 4.974 35.909 1.179 1.00 52.38 214 THR A N 1
ATOM 1701 C CA . THR A 1 214 ? 4.019 36.420 2.189 1.00 52.38 214 THR A CA 1
ATOM 1702 C C . THR A 1 214 ? 4.654 37.261 3.305 1.00 52.38 214 THR A C 1
ATOM 1704 O O . THR A 1 214 ? 3.928 37.825 4.121 1.00 52.38 214 THR A O 1
ATOM 1707 N N . ILE A 1 215 ? 5.987 37.398 3.353 1.00 54.53 215 ILE A N 1
ATOM 1708 C CA . ILE A 1 215 ? 6.679 38.204 4.384 1.00 54.53 215 ILE A CA 1
ATOM 1709 C C . ILE A 1 215 ? 7.113 39.588 3.852 1.00 54.53 215 ILE A C 1
ATOM 1711 O O . ILE A 1 215 ? 7.354 40.502 4.635 1.00 54.53 215 ILE A O 1
ATOM 1715 N N . ALA A 1 216 ? 7.107 39.819 2.534 1.00 52.56 216 ALA A N 1
ATOM 1716 C CA . ALA A 1 216 ? 7.598 41.071 1.940 1.00 52.56 216 ALA A CA 1
ATOM 1717 C C . ALA A 1 216 ? 6.532 42.170 1.703 1.00 52.56 216 ALA A C 1
ATOM 1719 O O . ALA A 1 216 ? 6.834 43.184 1.075 1.00 52.56 216 ALA A O 1
ATOM 1720 N N . SER A 1 217 ? 5.290 42.021 2.189 1.00 52.31 217 SER A N 1
ATOM 1721 C CA . SER A 1 217 ? 4.222 43.027 1.986 1.00 52.31 217 SER A CA 1
ATOM 1722 C C . SER A 1 217 ? 3.451 43.391 3.263 1.00 52.31 217 SER A C 1
ATOM 1724 O O . SER A 1 217 ? 2.228 43.504 3.270 1.00 52.31 217 SER A O 1
ATOM 1726 N N . SER A 1 218 ? 4.179 43.586 4.367 1.00 49.19 218 SER A N 1
ATOM 1727 C CA . SER A 1 218 ? 3.633 44.092 5.637 1.00 49.19 218 SER A CA 1
ATOM 1728 C C . SER A 1 218 ? 4.485 45.219 6.242 1.00 49.19 218 SER A C 1
ATOM 1730 O O . SER A 1 218 ? 4.603 45.314 7.458 1.00 49.19 218 SER A O 1
ATOM 1732 N N . ASP A 1 219 ? 5.049 46.107 5.421 1.00 49.44 219 ASP A N 1
ATOM 1733 C CA . ASP A 1 219 ? 5.603 47.371 5.915 1.00 49.44 219 ASP A CA 1
ATOM 1734 C C . ASP A 1 219 ? 5.249 48.515 4.968 1.00 49.44 219 ASP A C 1
ATOM 1736 O O . ASP A 1 219 ? 5.770 48.623 3.858 1.00 49.44 219 ASP A O 1
ATOM 1740 N N . GLY A 1 220 ? 4.336 49.384 5.413 1.00 54.28 220 GLY A N 1
ATOM 1741 C CA . GLY A 1 220 ? 4.068 50.616 4.681 1.00 54.28 220 GLY A CA 1
ATOM 1742 C C . GLY A 1 220 ? 2.792 51.393 4.979 1.00 54.28 220 GLY A C 1
ATOM 1743 O O . GLY A 1 220 ? 2.421 52.189 4.124 1.00 54.28 220 GLY A O 1
ATOM 1744 N N . ALA A 1 221 ? 2.105 51.237 6.121 1.00 52.72 221 ALA A N 1
ATOM 1745 C CA . ALA A 1 221 ? 1.118 52.248 6.528 1.00 52.72 221 ALA A CA 1
ATOM 1746 C C . ALA A 1 221 ? 0.772 52.243 8.031 1.00 52.72 221 ALA A C 1
ATOM 1748 O O . ALA A 1 221 ? 0.077 51.364 8.528 1.00 52.72 221 ALA A O 1
ATOM 1749 N N . ALA A 1 222 ? 1.140 53.350 8.683 1.00 52.66 222 ALA A N 1
ATOM 1750 C CA . ALA A 1 222 ? 0.339 54.032 9.706 1.00 52.66 222 ALA A CA 1
ATOM 1751 C C . ALA A 1 222 ? 0.367 53.546 11.170 1.00 52.66 222 ALA A C 1
ATOM 1753 O O . ALA A 1 222 ? -0.689 53.410 11.775 1.00 52.66 222 ALA A O 1
ATOM 1754 N N . TRP A 1 223 ? 1.547 53.472 11.797 1.00 52.56 223 TRP A N 1
ATOM 1755 C CA . TRP A 1 223 ? 1.670 53.687 13.254 1.00 52.56 223 TRP A CA 1
ATOM 1756 C C . TRP A 1 223 ? 2.888 54.558 13.589 1.00 52.56 223 TRP A C 1
ATOM 1758 O O . TRP A 1 223 ? 3.856 54.119 14.197 1.00 52.56 223 TRP A O 1
ATOM 1768 N N . ALA A 1 224 ? 2.838 55.824 13.168 1.00 51.78 224 ALA A N 1
ATOM 1769 C CA . ALA A 1 224 ? 3.734 56.869 13.653 1.00 51.78 224 ALA A CA 1
ATOM 1770 C C . ALA A 1 224 ? 2.964 57.778 14.619 1.00 51.78 224 ALA A C 1
ATOM 1772 O O . ALA A 1 224 ? 2.407 58.795 14.212 1.00 51.78 224 ALA A O 1
ATOM 1773 N N . ALA A 1 225 ? 2.917 57.399 15.895 1.00 53.69 225 ALA A N 1
ATOM 1774 C CA . ALA A 1 225 ? 2.669 58.334 16.983 1.00 53.69 225 ALA A CA 1
ATOM 1775 C C . ALA A 1 225 ? 3.275 57.794 18.284 1.00 53.69 225 ALA A C 1
ATOM 1777 O O . ALA A 1 225 ? 2.894 56.731 18.763 1.00 53.69 225 ALA A O 1
ATOM 1778 N N . ASP A 1 226 ? 4.169 58.603 18.845 1.00 55.94 226 ASP A N 1
ATOM 1779 C CA . ASP A 1 226 ? 4.535 58.647 20.261 1.00 55.94 226 ASP A CA 1
ATOM 1780 C C . ASP A 1 226 ? 5.544 57.605 20.782 1.00 55.94 226 ASP A C 1
ATOM 1782 O O . ASP A 1 226 ? 5.230 56.688 21.538 1.00 55.94 226 ASP A O 1
ATOM 1786 N N . ALA A 1 227 ? 6.819 57.815 20.437 1.00 49.66 227 ALA A N 1
ATOM 1787 C CA . ALA A 1 227 ? 7.947 57.289 21.204 1.00 49.66 227 ALA A CA 1
ATOM 1788 C C . ALA A 1 227 ? 8.912 58.443 21.562 1.00 49.66 227 ALA A C 1
ATOM 1790 O O . ALA A 1 227 ? 9.327 59.183 20.665 1.00 49.66 227 ALA A O 1
ATOM 1791 N N . PRO A 1 228 ? 9.264 58.634 22.849 1.00 62.94 228 PRO A N 1
ATOM 1792 C CA . PRO A 1 228 ? 10.125 59.729 23.289 1.00 62.94 228 PRO A CA 1
ATOM 1793 C C . PRO A 1 228 ? 11.600 59.523 22.887 1.00 62.94 228 PRO A C 1
ATOM 1795 O O . PRO A 1 228 ? 12.058 58.384 22.756 1.00 62.94 228 PRO A O 1
ATOM 1798 N N . PRO A 1 229 ? 12.367 60.618 22.725 1.00 56.25 229 PRO A N 1
ATOM 1799 C CA . PRO A 1 229 ? 13.733 60.581 22.215 1.00 56.25 229 PRO A CA 1
ATOM 1800 C C . PRO A 1 229 ? 14.700 59.923 23.209 1.00 56.25 229 PRO A C 1
ATOM 1802 O O . PRO A 1 229 ? 14.756 60.297 24.382 1.00 56.25 229 PRO A O 1
ATOM 1805 N N . ARG A 1 230 ? 15.503 58.969 22.722 1.00 54.41 230 ARG A N 1
ATOM 1806 C CA . ARG A 1 230 ? 16.712 58.501 23.412 1.00 54.41 230 ARG A CA 1
ATOM 1807 C C . ARG A 1 230 ? 17.924 59.317 22.939 1.00 54.41 230 ARG A C 1
ATOM 1809 O O . ARG A 1 230 ? 18.050 59.519 21.734 1.00 54.41 230 ARG A O 1
ATOM 1816 N N . PRO A 1 231 ? 18.791 59.771 23.859 1.00 55.66 231 PRO A N 1
ATOM 1817 C CA . PRO A 1 231 ? 19.964 60.568 23.527 1.00 55.66 231 PRO A CA 1
ATOM 1818 C C . PRO A 1 231 ? 21.149 59.713 23.054 1.00 55.66 231 PRO A C 1
ATOM 1820 O O . PRO A 1 231 ? 21.419 58.645 23.600 1.00 55.66 231 PRO A O 1
ATOM 1823 N N . ASP A 1 232 ? 21.815 60.247 22.033 1.00 49.22 232 ASP A N 1
ATOM 1824 C CA . ASP A 1 232 ? 23.234 60.199 21.667 1.00 49.22 232 ASP A CA 1
ATOM 1825 C C . ASP A 1 232 ? 24.158 59.199 22.385 1.00 49.22 232 ASP A C 1
ATOM 1827 O O . ASP A 1 232 ? 24.466 59.342 23.568 1.00 49.22 232 ASP A O 1
ATOM 1831 N N . ALA A 1 233 ? 24.744 58.286 21.603 1.00 46.59 233 ALA A N 1
ATOM 1832 C CA . ALA A 1 233 ? 26.081 57.750 21.858 1.00 46.59 233 ALA A CA 1
ATOM 1833 C C . ALA A 1 233 ? 26.738 57.263 20.550 1.00 46.59 233 ALA A C 1
ATOM 1835 O O . ALA A 1 233 ? 26.437 56.186 20.046 1.00 46.59 233 ALA A O 1
ATOM 1836 N N . ALA A 1 234 ? 27.591 58.137 20.014 1.00 47.28 234 ALA A N 1
ATOM 1837 C CA . ALA A 1 234 ? 28.898 57.896 19.399 1.00 47.28 234 ALA A CA 1
ATOM 1838 C C . ALA A 1 234 ? 29.202 56.530 18.733 1.00 47.28 234 ALA A C 1
ATOM 1840 O O . ALA A 1 234 ? 29.400 55.519 19.397 1.00 47.28 234 ALA A O 1
ATOM 1841 N N . GLU A 1 235 ? 29.355 56.581 17.405 1.00 47.44 235 GLU A N 1
ATOM 1842 C CA . GLU A 1 235 ? 30.667 56.510 16.732 1.00 47.44 235 GLU A CA 1
ATOM 1843 C C . GLU A 1 235 ? 31.626 55.386 17.172 1.00 47.44 235 GLU A C 1
ATOM 1845 O O . GLU A 1 235 ? 32.275 55.486 18.212 1.00 47.44 235 GLU A O 1
ATOM 1850 N N . GLN A 1 236 ? 31.814 54.381 16.303 1.00 46.69 236 GLN A N 1
ATOM 1851 C CA . GLN A 1 236 ? 33.152 53.859 16.001 1.00 46.69 236 GLN A CA 1
ATOM 1852 C C . GLN A 1 236 ? 33.192 53.046 14.698 1.00 46.69 236 GLN A C 1
ATOM 1854 O O . GLN A 1 236 ? 32.681 51.931 14.601 1.00 46.69 236 GLN A O 1
ATOM 1859 N N . ASP A 1 237 ? 33.848 53.660 13.714 1.00 44.66 237 ASP A N 1
ATOM 1860 C CA . ASP A 1 237 ? 34.538 53.042 12.587 1.00 44.66 237 ASP A CA 1
ATOM 1861 C C . ASP A 1 237 ? 35.568 51.997 13.048 1.00 44.66 237 ASP A C 1
ATOM 1863 O O . ASP A 1 237 ? 36.350 52.269 13.959 1.00 44.66 237 ASP A O 1
ATOM 1867 N N . ALA A 1 238 ? 35.665 50.874 12.328 1.00 47.78 238 ALA A N 1
ATOM 1868 C CA . ALA A 1 238 ? 36.950 50.323 11.878 1.00 47.78 238 ALA A CA 1
ATOM 1869 C C . ALA A 1 238 ? 36.754 49.200 10.830 1.00 47.78 238 ALA A C 1
ATOM 1871 O O . ALA A 1 238 ? 35.917 48.317 11.030 1.00 47.78 238 ALA A O 1
ATOM 1872 N N . PRO A 1 239 ? 37.551 49.184 9.742 1.00 59.22 239 PRO A N 1
ATOM 1873 C CA . PRO A 1 239 ? 37.562 48.131 8.730 1.00 59.22 239 PRO A CA 1
ATOM 1874 C C . PRO A 1 239 ? 38.621 47.056 9.035 1.00 59.22 239 PRO A C 1
ATOM 1876 O O . PRO A 1 239 ? 39.676 47.352 9.595 1.00 59.22 239 PRO A O 1
ATOM 1879 N N . SER A 1 240 ? 38.379 45.817 8.601 1.00 49.16 240 SER A N 1
ATOM 1880 C CA . SER A 1 240 ? 39.377 44.739 8.620 1.00 49.16 240 SER A CA 1
ATOM 1881 C C . SER A 1 240 ? 39.400 44.014 7.277 1.00 49.16 240 SER A C 1
ATOM 1883 O O . SER A 1 240 ? 38.525 43.215 6.958 1.00 49.16 240 SER A O 1
ATOM 1885 N N . ASP A 1 241 ? 40.442 44.329 6.522 1.00 48.34 241 ASP A N 1
ATOM 1886 C CA . ASP A 1 241 ? 40.958 43.670 5.326 1.00 48.34 241 ASP A CA 1
ATOM 1887 C C . ASP A 1 241 ? 41.907 42.527 5.750 1.00 48.34 241 ASP A C 1
ATOM 1889 O O . ASP A 1 241 ? 42.718 42.756 6.646 1.00 48.34 241 ASP A O 1
ATOM 1893 N N . ALA A 1 242 ? 41.807 41.328 5.150 1.00 45.59 242 ALA A N 1
ATOM 1894 C CA . ALA A 1 242 ? 42.922 40.382 4.918 1.00 45.59 242 ALA A CA 1
ATOM 1895 C C . ALA A 1 242 ? 42.452 39.000 4.396 1.00 45.59 242 ALA A C 1
ATOM 1897 O O . ALA A 1 242 ? 42.018 38.132 5.146 1.00 45.59 242 ALA A O 1
ATOM 1898 N N . ARG A 1 243 ? 42.567 38.839 3.074 1.00 45.47 243 ARG A N 1
ATOM 1899 C CA . ARG A 1 243 ? 43.274 37.792 2.296 1.00 45.47 243 ARG A CA 1
ATOM 1900 C C . ARG A 1 243 ? 43.655 36.404 2.875 1.00 45.47 243 ARG A C 1
ATOM 1902 O O . ARG A 1 243 ? 44.168 36.288 3.981 1.00 45.47 243 ARG A O 1
ATOM 1909 N N . ASN A 1 244 ? 43.673 35.473 1.901 1.00 43.81 244 ASN A N 1
ATOM 1910 C CA . ASN A 1 244 ? 44.427 34.210 1.700 1.00 43.81 244 ASN A CA 1
ATOM 1911 C C . ASN A 1 244 ? 43.666 32.925 2.058 1.00 43.81 244 ASN A C 1
ATOM 1913 O O . ASN A 1 24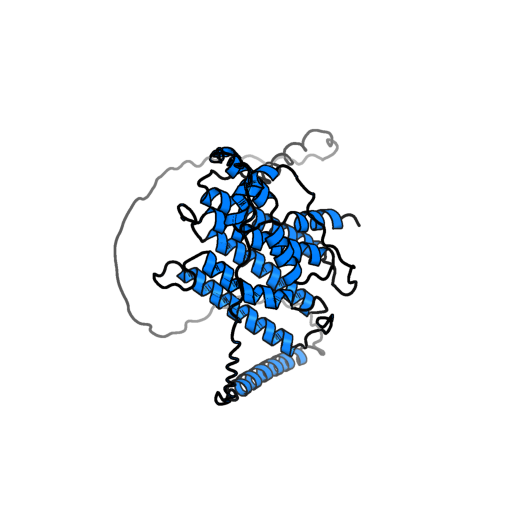4 ? 43.376 32.683 3.219 1.00 43.81 244 ASN A O 1
ATOM 1917 N N . GLU A 1 245 ? 43.155 32.159 1.090 1.00 44.09 245 GLU A N 1
ATOM 1918 C CA . GLU A 1 245 ? 43.779 31.329 0.024 1.00 44.09 245 GLU A CA 1
ATOM 1919 C C . GLU A 1 245 ? 43.779 29.829 0.398 1.00 44.09 245 GLU A C 1
ATOM 1921 O O . GLU A 1 245 ? 43.791 29.496 1.582 1.00 44.09 245 GLU A O 1
ATOM 1926 N N . PRO A 1 246 ? 43.670 28.930 -0.601 1.00 57.47 246 PRO A N 1
ATOM 1927 C CA . PRO A 1 246 ? 43.255 27.541 -0.434 1.00 57.47 246 PRO A CA 1
ATOM 1928 C C . PRO A 1 246 ? 44.448 26.606 -0.197 1.00 57.47 246 PRO A C 1
ATOM 1930 O O . PRO A 1 246 ? 45.587 26.932 -0.523 1.00 57.47 246 PRO A O 1
ATOM 1933 N N . THR A 1 247 ? 44.189 25.415 0.340 1.00 52.34 247 THR A N 1
ATOM 1934 C CA . THR A 1 247 ? 45.191 24.342 0.423 1.00 52.34 247 THR A CA 1
ATOM 1935 C C . THR A 1 247 ? 44.645 23.096 -0.265 1.00 52.34 247 THR A C 1
ATOM 1937 O O . THR A 1 247 ? 43.671 22.500 0.192 1.00 52.34 247 THR A O 1
ATOM 1940 N N . ASP A 1 248 ? 45.264 22.775 -1.401 1.00 48.72 248 ASP A N 1
ATOM 1941 C CA . ASP A 1 248 ? 45.148 21.525 -2.146 1.00 48.72 248 ASP A CA 1
ATOM 1942 C C . ASP A 1 248 ? 45.894 20.374 -1.444 1.00 48.72 248 ASP A C 1
ATOM 1944 O O . ASP A 1 248 ? 46.855 20.610 -0.717 1.00 48.72 248 ASP A O 1
ATOM 1948 N N . ALA A 1 249 ? 45.440 19.157 -1.767 1.00 44.56 249 ALA A N 1
ATOM 1949 C CA . ALA A 1 249 ? 46.192 17.911 -1.979 1.00 44.56 249 ALA A CA 1
ATOM 1950 C C . ALA A 1 249 ? 47.206 17.413 -0.926 1.00 44.56 249 ALA A C 1
ATOM 1952 O O . ALA A 1 249 ? 48.227 18.032 -0.659 1.00 44.56 249 ALA A O 1
ATOM 1953 N N . ASP A 1 250 ? 46.943 16.217 -0.392 1.00 46.94 250 ASP A N 1
ATOM 1954 C CA . ASP A 1 250 ? 47.746 14.989 -0.587 1.00 46.94 250 ASP A CA 1
ATOM 1955 C C . ASP A 1 250 ? 47.256 13.952 0.448 1.00 46.94 250 ASP A C 1
ATOM 1957 O O . ASP A 1 250 ? 47.068 14.263 1.620 1.00 46.94 250 ASP A O 1
ATOM 1961 N N . ASP A 1 251 ? 46.725 12.796 0.064 1.00 41.81 251 ASP A N 1
ATOM 1962 C CA . ASP A 1 251 ? 47.365 11.627 -0.551 1.00 41.81 251 ASP A CA 1
ATOM 1963 C C . ASP A 1 251 ? 48.099 10.721 0.465 1.00 41.81 251 ASP A C 1
ATOM 1965 O O . ASP A 1 251 ? 49.003 11.127 1.188 1.00 41.81 251 ASP A O 1
ATOM 1969 N N . ALA A 1 252 ? 47.663 9.459 0.429 1.00 43.62 252 ALA A N 1
ATOM 1970 C CA . ALA A 1 252 ? 48.362 8.221 0.763 1.00 43.62 252 ALA A CA 1
ATOM 1971 C C . ALA A 1 252 ? 48.680 7.788 2.223 1.00 43.62 252 ALA A C 1
ATOM 1973 O O . ALA A 1 252 ? 49.331 8.470 3.006 1.00 43.62 252 ALA A O 1
ATOM 1974 N N . HIS A 1 253 ? 48.349 6.501 2.446 1.00 41.69 253 HIS A N 1
ATOM 1975 C CA . HIS A 1 253 ? 48.877 5.541 3.435 1.00 41.69 253 HIS A CA 1
ATOM 1976 C C . HIS A 1 253 ? 48.459 5.776 4.910 1.00 41.69 253 HIS A C 1
ATOM 1978 O O . HIS A 1 253 ? 48.301 6.892 5.364 1.00 41.69 253 HIS A O 1
ATOM 1984 N N . GLU A 1 254 ? 48.179 4.777 5.750 1.00 42.88 254 GLU A N 1
ATOM 1985 C CA . GLU A 1 254 ? 48.774 3.451 5.835 1.00 42.88 254 GLU A CA 1
ATOM 1986 C C . GLU A 1 254 ? 47.925 2.525 6.731 1.00 42.88 254 GLU A C 1
ATOM 1988 O O . GLU A 1 254 ? 47.266 2.944 7.684 1.00 42.88 254 GLU A O 1
ATOM 1993 N N . ASP A 1 255 ? 47.981 1.243 6.390 1.00 47.59 255 ASP A N 1
ATOM 1994 C CA . ASP A 1 255 ? 47.621 0.077 7.191 1.00 47.59 255 ASP A CA 1
ATOM 1995 C C . ASP A 1 255 ? 48.216 0.153 8.610 1.00 47.59 255 ASP A C 1
ATOM 1997 O O . ASP A 1 255 ? 49.416 0.377 8.748 1.00 47.59 255 ASP A O 1
ATOM 2001 N N . SER A 1 256 ? 47.432 -0.126 9.659 1.00 45.94 256 SER A N 1
ATOM 2002 C CA . SER A 1 256 ? 47.944 -0.733 10.903 1.00 45.94 256 SER A CA 1
ATOM 2003 C C . SER A 1 256 ? 46.824 -1.186 11.836 1.00 45.94 256 SER A C 1
ATOM 2005 O O . SER A 1 256 ? 46.244 -0.435 12.618 1.00 45.94 256 SER A O 1
ATOM 2007 N N . ARG A 1 257 ? 46.587 -2.497 11.797 1.00 46.34 257 ARG A N 1
ATOM 2008 C CA . ARG A 1 257 ? 46.151 -3.281 12.953 1.00 46.34 257 ARG A CA 1
ATOM 2009 C C . ARG A 1 257 ? 47.177 -3.114 14.075 1.00 46.34 257 ARG A C 1
ATOM 2011 O O . ARG A 1 257 ? 48.327 -3.436 13.830 1.00 46.34 257 ARG A O 1
ATOM 2018 N N . THR A 1 258 ? 46.746 -2.795 15.293 1.00 38.34 258 THR A N 1
ATOM 2019 C CA . THR A 1 258 ? 47.209 -3.478 16.518 1.00 38.34 258 THR A CA 1
ATOM 2020 C C . THR A 1 258 ? 46.440 -3.002 17.748 1.00 38.34 258 THR A C 1
ATOM 2022 O O . THR A 1 258 ? 46.367 -1.812 18.016 1.00 38.34 258 THR A O 1
ATOM 2025 N N . ALA A 1 259 ? 45.942 -3.994 18.490 1.00 41.16 259 ALA A N 1
ATOM 2026 C CA . ALA A 1 259 ? 45.951 -4.113 19.947 1.00 41.16 259 ALA A CA 1
ATOM 2027 C C . ALA A 1 259 ? 45.400 -2.966 20.818 1.00 41.16 259 ALA A C 1
ATOM 2029 O O . ALA A 1 259 ? 46.005 -1.910 20.973 1.00 41.16 259 ALA A O 1
ATOM 2030 N N . SER A 1 260 ? 44.325 -3.297 21.543 1.00 47.34 260 SER A N 1
ATOM 2031 C CA . SER A 1 260 ? 44.060 -2.769 22.884 1.00 47.34 260 SER A CA 1
ATOM 2032 C C . SER A 1 260 ? 45.305 -2.827 23.769 1.00 47.34 260 SER A C 1
ATOM 2034 O O . SER A 1 260 ? 46.015 -3.838 23.774 1.00 47.34 260 SER A O 1
ATOM 2036 N N . PRO A 1 261 ? 45.468 -1.812 24.622 1.00 53.19 261 PRO A N 1
ATOM 2037 C CA . PRO A 1 261 ? 45.709 -2.109 26.022 1.00 53.19 261 PRO A CA 1
ATOM 2038 C C . PRO A 1 261 ? 44.840 -1.272 26.965 1.00 53.19 261 PRO A C 1
ATOM 2040 O O . PRO A 1 261 ? 44.218 -0.276 26.603 1.00 53.19 261 PRO A O 1
ATOM 2043 N N . GLU A 1 262 ? 44.790 -1.789 28.179 1.00 42.84 262 GLU A N 1
ATOM 2044 C CA . GLU A 1 262 ? 44.004 -1.387 29.330 1.00 42.84 262 GLU A CA 1
ATOM 2045 C C . GLU A 1 262 ? 44.355 0.012 29.882 1.00 42.84 262 GLU A C 1
ATOM 2047 O O . GLU A 1 262 ? 45.478 0.497 29.761 1.00 42.84 262 GLU A O 1
ATOM 2052 N N . ASP A 1 263 ? 43.328 0.600 30.502 1.00 47.50 263 ASP A N 1
ATOM 2053 C CA . ASP A 1 263 ? 43.256 1.594 31.592 1.00 47.50 263 ASP A CA 1
ATOM 2054 C C . ASP A 1 263 ? 44.588 2.020 32.264 1.00 47.50 263 ASP A C 1
ATOM 2056 O O . ASP A 1 263 ? 45.394 1.174 32.665 1.00 47.50 263 ASP A O 1
ATOM 2060 N N . PRO A 1 264 ? 44.784 3.330 32.526 1.00 54.41 264 PRO A N 1
ATOM 2061 C CA . PRO A 1 264 ? 44.587 3.758 33.913 1.00 54.41 264 PRO A CA 1
ATOM 2062 C C . PRO A 1 264 ? 44.000 5.175 34.083 1.00 54.41 264 PRO A C 1
ATOM 2064 O O . PRO A 1 264 ? 44.532 6.166 33.589 1.00 54.41 264 PRO A O 1
ATOM 2067 N N . ARG A 1 265 ? 42.956 5.255 34.912 1.00 49.34 265 ARG A N 1
ATOM 2068 C CA . ARG A 1 265 ? 42.690 6.268 35.959 1.00 49.34 265 ARG A CA 1
ATOM 2069 C C . ARG A 1 265 ? 43.563 7.538 35.945 1.00 49.34 265 ARG A C 1
ATOM 2071 O O . ARG A 1 265 ? 44.722 7.490 36.352 1.00 49.34 265 ARG A O 1
ATOM 2078 N N . THR A 1 266 ? 42.915 8.689 35.760 1.00 45.62 266 THR A N 1
ATOM 2079 C CA . THR A 1 266 ? 43.311 9.967 36.375 1.00 45.62 266 THR A CA 1
ATOM 2080 C C . THR A 1 266 ? 42.084 10.758 36.843 1.00 45.62 266 THR A C 1
ATOM 2082 O O . THR A 1 266 ? 41.185 11.097 36.084 1.00 45.62 266 THR A O 1
ATOM 2085 N N . ASP A 1 267 ? 42.033 10.950 38.159 1.00 42.53 267 ASP A N 1
ATOM 2086 C CA . ASP A 1 267 ? 41.875 12.225 38.859 1.00 42.53 267 ASP A CA 1
ATOM 2087 C C . ASP A 1 267 ? 40.939 13.321 38.301 1.00 42.53 267 ASP A C 1
ATOM 2089 O O . ASP A 1 267 ? 41.235 14.021 37.342 1.00 42.53 267 ASP A O 1
ATOM 2093 N N . ARG A 1 268 ? 39.905 13.589 39.112 1.00 49.31 268 ARG A N 1
ATOM 2094 C CA . ARG A 1 268 ? 39.719 14.875 39.810 1.00 49.31 268 ARG A CA 1
ATOM 2095 C C . ARG A 1 268 ? 39.554 16.134 38.946 1.00 49.31 268 ARG A C 1
ATOM 2097 O O . ARG A 1 268 ? 40.513 16.861 38.727 1.00 49.31 268 ARG A O 1
ATOM 2104 N N . GLU A 1 269 ? 38.299 16.538 38.744 1.00 47.62 269 GLU A N 1
ATOM 2105 C CA . GLU A 1 269 ? 37.930 17.960 38.787 1.00 47.62 269 GLU A CA 1
ATOM 2106 C C . GLU A 1 269 ? 36.628 18.180 39.573 1.00 47.62 269 GLU A C 1
ATOM 2108 O O . GLU A 1 269 ? 35.533 17.774 39.189 1.00 47.62 269 GLU A O 1
ATOM 2113 N N . GLU A 1 270 ? 36.793 18.841 40.720 1.00 52.75 270 GLU A N 1
ATOM 211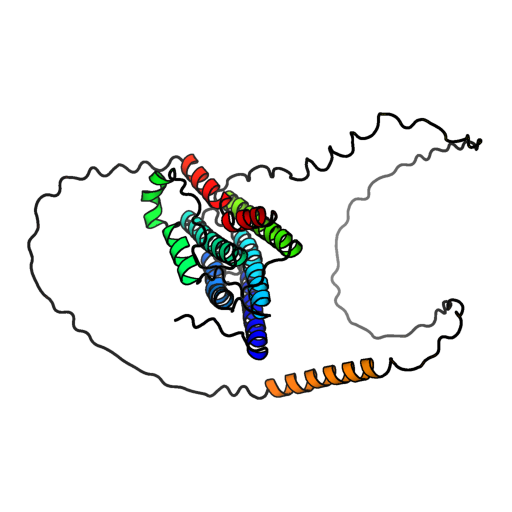4 C CA . GLU A 1 270 ? 35.760 19.501 41.510 1.00 52.75 270 GLU A CA 1
ATOM 2115 C C . GLU A 1 270 ? 35.145 20.660 40.709 1.00 52.75 270 GLU A C 1
ATOM 2117 O O . GLU A 1 270 ? 35.833 21.642 40.432 1.00 52.75 270 GLU A O 1
ATOM 2122 N N . ARG A 1 271 ? 33.835 20.626 40.424 1.00 45.12 271 ARG A N 1
ATOM 2123 C CA . ARG A 1 271 ? 33.061 21.842 40.111 1.00 45.12 271 ARG A CA 1
ATOM 2124 C C . ARG A 1 271 ? 31.703 21.866 40.819 1.00 45.12 271 ARG A C 1
ATOM 2126 O O . ARG A 1 271 ? 30.744 21.230 40.410 1.00 45.12 271 ARG A O 1
ATOM 2133 N N . GLN A 1 272 ? 31.715 22.626 41.914 1.00 47.59 272 GLN A N 1
ATOM 2134 C CA . GLN A 1 272 ? 30.714 23.579 42.418 1.00 47.59 272 GLN A CA 1
ATOM 2135 C C . GLN A 1 272 ? 29.221 23.216 42.338 1.00 47.59 272 GLN A C 1
ATOM 2137 O O . GLN A 1 272 ? 28.571 23.317 41.302 1.00 47.59 272 GLN A O 1
ATOM 2142 N N . ALA A 1 273 ? 28.667 22.938 43.520 1.00 49.22 273 ALA A N 1
ATOM 2143 C CA . ALA A 1 273 ? 27.238 22.884 43.790 1.00 49.22 273 ALA A CA 1
ATOM 2144 C C . ALA A 1 273 ? 26.601 24.297 43.835 1.00 49.22 273 ALA A C 1
ATOM 2146 O O . ALA A 1 273 ? 27.208 25.218 44.391 1.00 49.22 273 ALA A O 1
ATOM 2147 N N . PRO A 1 274 ? 25.371 24.475 43.316 1.00 63.41 274 PRO A N 1
ATOM 2148 C CA . PRO A 1 274 ? 24.577 25.688 43.508 1.00 63.41 274 PRO A CA 1
ATOM 2149 C C . PRO A 1 274 ? 23.992 25.788 44.937 1.00 63.41 274 PRO A C 1
ATOM 2151 O O . PRO A 1 274 ? 23.822 24.768 45.611 1.00 63.41 274 PRO A O 1
ATOM 2154 N N . PRO A 1 275 ? 23.688 27.010 45.422 1.00 60.47 275 PRO A N 1
ATOM 2155 C CA . PRO A 1 275 ? 23.308 27.265 46.810 1.00 60.47 275 PRO A CA 1
ATOM 2156 C C . PRO A 1 275 ? 21.922 26.723 47.187 1.00 60.47 275 PRO A C 1
ATOM 2158 O O . PRO A 1 275 ? 20.976 26.728 46.401 1.00 60.47 275 PRO A O 1
ATOM 2161 N N . ALA A 1 276 ? 21.838 26.289 48.444 1.00 50.91 276 ALA A N 1
ATOM 2162 C CA . ALA A 1 276 ? 20.702 25.646 49.086 1.00 50.91 276 ALA A CA 1
ATOM 2163 C C . ALA A 1 276 ? 19.430 26.514 49.107 1.00 50.91 276 ALA A C 1
ATOM 2165 O O . ALA A 1 276 ? 19.399 27.591 49.703 1.00 50.91 276 ALA A O 1
ATOM 2166 N N . GLY A 1 277 ? 18.358 25.987 48.511 1.00 64.56 277 GLY A N 1
ATOM 2167 C CA . GLY A 1 277 ? 16.988 26.388 48.820 1.00 64.56 277 GLY A CA 1
ATOM 2168 C C . GLY A 1 277 ? 16.504 25.762 50.140 1.00 64.56 277 GLY A C 1
ATOM 2169 O O . GLY A 1 277 ? 17.076 24.768 50.593 1.00 64.56 277 GLY A O 1
ATOM 2170 N N . PRO A 1 278 ? 15.471 26.339 50.779 1.00 63.97 278 PRO A N 1
ATOM 2171 C CA . PRO A 1 278 ? 14.984 25.906 52.086 1.00 63.97 278 PRO A CA 1
ATOM 2172 C C . PRO A 1 278 ? 14.419 24.471 52.064 1.00 63.97 278 PRO A C 1
ATOM 2174 O O . PRO A 1 278 ? 13.936 24.010 51.026 1.00 63.97 278 PRO A O 1
ATOM 2177 N N . PRO A 1 279 ? 14.470 23.765 53.209 1.00 55.84 279 PRO A N 1
ATOM 2178 C CA . PRO A 1 279 ? 14.160 22.343 53.308 1.00 55.84 279 PRO A CA 1
ATOM 2179 C C . PRO A 1 279 ? 12.684 22.079 52.996 1.00 55.84 279 PRO A C 1
ATOM 2181 O O . PRO A 1 279 ? 11.795 22.633 53.639 1.00 55.84 279 PRO A O 1
ATOM 2184 N N . ARG A 1 280 ? 12.428 21.217 52.006 1.00 55.06 280 ARG A N 1
ATOM 2185 C CA . ARG A 1 280 ? 11.129 20.563 51.810 1.00 55.06 280 ARG A CA 1
ATOM 2186 C C . ARG A 1 280 ? 11.140 19.227 52.545 1.00 55.06 280 ARG A C 1
ATOM 2188 O O . ARG A 1 280 ? 12.079 18.450 52.382 1.00 55.06 280 ARG A O 1
ATOM 2195 N N . ASP A 1 281 ? 10.098 18.997 53.336 1.00 52.06 281 ASP A N 1
ATOM 2196 C CA . ASP A 1 281 ? 9.871 17.777 54.108 1.00 52.06 281 ASP A CA 1
ATOM 2197 C C . ASP A 1 281 ? 9.959 16.510 53.234 1.00 52.06 281 ASP A C 1
ATOM 2199 O O . ASP A 1 281 ? 9.239 16.404 52.235 1.00 52.06 281 ASP A O 1
ATOM 2203 N N . PRO A 1 282 ? 10.805 15.523 53.589 1.00 52.78 282 PRO A N 1
ATOM 2204 C CA . PRO A 1 282 ? 10.841 14.232 52.925 1.00 52.78 282 PRO A CA 1
ATOM 2205 C C . PRO A 1 282 ? 9.841 13.294 53.607 1.00 52.78 282 PRO A C 1
ATOM 2207 O O . PRO A 1 282 ? 10.200 12.510 54.484 1.00 52.78 282 PRO A O 1
ATOM 2210 N N . ALA A 1 283 ? 8.579 13.365 53.198 1.00 50.50 283 ALA A N 1
ATOM 2211 C CA . ALA A 1 283 ? 7.584 12.363 53.553 1.00 50.50 283 ALA A CA 1
ATOM 2212 C C . ALA A 1 283 ? 6.954 11.786 52.278 1.00 50.50 283 ALA A C 1
ATOM 2214 O O . ALA A 1 283 ? 6.296 12.491 51.523 1.00 50.50 283 ALA A O 1
ATOM 2215 N N . GLU A 1 284 ? 7.195 10.484 52.087 1.00 53.97 284 GLU A N 1
ATOM 2216 C CA . GLU A 1 284 ? 6.351 9.537 51.346 1.00 53.97 284 GLU A CA 1
ATOM 2217 C C . GLU A 1 284 ? 6.271 9.702 49.813 1.00 53.97 284 GLU A C 1
ATOM 2219 O O . GLU A 1 284 ? 5.394 10.360 49.269 1.00 53.97 284 GLU A O 1
ATOM 2224 N N . GLY A 1 285 ? 7.154 9.005 49.079 1.00 49.38 285 GLY A N 1
ATOM 2225 C CA . GLY A 1 285 ? 6.930 8.787 47.639 1.00 49.38 285 GLY A CA 1
ATOM 2226 C C . GLY A 1 285 ? 8.024 8.047 46.860 1.00 49.38 285 GLY A C 1
ATOM 2227 O O . GLY A 1 285 ? 7.741 7.449 45.829 1.00 49.38 285 GLY A O 1
ATOM 2228 N N . GLY A 1 286 ? 9.274 8.031 47.337 1.00 46.03 286 GLY A N 1
ATOM 2229 C CA . GLY A 1 286 ? 10.410 7.551 46.526 1.00 46.03 286 GLY A CA 1
ATOM 2230 C C . GLY A 1 286 ? 10.685 6.040 46.533 1.00 46.03 286 GLY A C 1
ATOM 2231 O O . GLY A 1 286 ? 11.380 5.548 45.649 1.00 46.03 286 GLY A O 1
ATOM 2232 N N . ALA A 1 287 ? 10.166 5.286 47.507 1.00 50.81 287 ALA A N 1
ATOM 2233 C CA . ALA A 1 287 ? 10.530 3.872 47.678 1.00 50.81 287 ALA A CA 1
ATOM 2234 C C . ALA A 1 287 ? 9.710 2.896 46.806 1.00 50.81 287 ALA A C 1
ATOM 2236 O O . ALA A 1 287 ? 10.183 1.793 46.537 1.00 50.81 287 ALA A O 1
ATOM 2237 N N . SER A 1 288 ? 8.523 3.293 46.323 1.00 56.19 288 SER A N 1
ATOM 2238 C CA . SER A 1 288 ? 7.652 2.415 45.513 1.00 56.19 288 SER A CA 1
ATOM 2239 C C . SER A 1 288 ? 8.179 2.239 44.088 1.00 56.19 288 SER A C 1
ATOM 2241 O O . SER A 1 288 ? 8.277 1.122 43.590 1.00 56.19 288 SER A O 1
ATOM 2243 N N . ALA A 1 289 ? 8.627 3.326 43.452 1.00 53.34 289 ALA A N 1
ATOM 2244 C CA . ALA A 1 289 ? 9.030 3.303 42.045 1.00 53.34 289 ALA A CA 1
ATOM 2245 C C . ALA A 1 289 ? 10.304 2.474 41.792 1.00 53.34 289 ALA A C 1
ATOM 2247 O O . ALA A 1 289 ? 10.407 1.771 40.787 1.00 53.34 289 ALA A O 1
ATOM 2248 N N . ALA A 1 290 ? 11.267 2.504 42.720 1.00 63.12 290 ALA A N 1
ATOM 2249 C CA . ALA A 1 290 ? 12.488 1.705 42.604 1.00 63.12 290 ALA A CA 1
ATOM 2250 C C . ALA A 1 290 ? 12.230 0.203 42.837 1.00 63.12 290 ALA A C 1
ATOM 2252 O O . ALA A 1 290 ? 12.850 -0.638 42.183 1.00 63.12 290 ALA A O 1
ATOM 2253 N N . ALA A 1 291 ? 11.291 -0.140 43.726 1.00 65.12 291 ALA A N 1
ATOM 2254 C CA . ALA A 1 291 ? 10.895 -1.522 43.989 1.00 65.12 291 ALA A CA 1
AT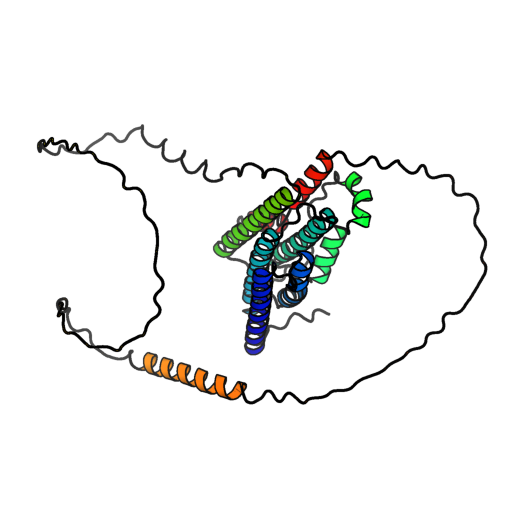OM 2255 C C . ALA A 1 291 ? 10.059 -2.115 42.840 1.00 65.12 291 ALA A C 1
ATOM 2257 O O . ALA A 1 291 ? 10.271 -3.265 42.451 1.00 65.12 291 ALA A O 1
ATOM 2258 N N . GLU A 1 292 ? 9.171 -1.321 42.238 1.00 59.41 292 GLU A N 1
ATOM 2259 C CA . GLU A 1 292 ? 8.377 -1.728 41.074 1.00 59.41 292 GLU A CA 1
ATOM 2260 C C . GLU A 1 292 ? 9.258 -1.964 39.840 1.00 59.41 292 GLU A C 1
ATOM 2262 O O . GLU A 1 292 ? 9.115 -2.983 39.163 1.00 59.41 292 GLU A O 1
ATOM 2267 N N . HIS A 1 293 ? 10.246 -1.101 39.584 1.00 65.69 293 HIS A N 1
ATOM 2268 C CA . HIS A 1 293 ? 11.154 -1.277 38.447 1.00 65.69 293 HIS A CA 1
ATOM 2269 C C . HIS A 1 293 ? 12.048 -2.526 38.587 1.00 65.69 293 HIS A C 1
ATOM 2271 O O . HIS A 1 293 ? 12.308 -3.226 37.605 1.00 65.69 293 HIS A O 1
ATOM 2277 N N . ALA A 1 294 ? 12.479 -2.859 39.810 1.00 71.62 294 ALA A N 1
ATOM 2278 C CA . ALA A 1 294 ? 13.213 -4.096 40.082 1.00 71.62 294 ALA A CA 1
ATOM 2279 C C . ALA A 1 294 ? 12.336 -5.350 39.882 1.00 71.62 294 ALA A C 1
ATOM 2281 O O . ALA A 1 294 ? 12.815 -6.356 39.357 1.00 71.62 294 ALA A O 1
ATOM 2282 N N . HIS A 1 295 ? 11.047 -5.275 40.228 1.00 72.50 295 HIS A N 1
ATOM 2283 C CA . HIS A 1 295 ? 10.093 -6.370 40.049 1.00 72.50 295 HIS A CA 1
ATOM 2284 C C . HIS A 1 295 ? 9.810 -6.676 38.567 1.00 72.50 295 HIS A C 1
ATOM 2286 O O . HIS A 1 295 ? 9.807 -7.843 38.164 1.00 72.50 295 HIS A O 1
ATOM 2292 N N . TYR A 1 296 ? 9.650 -5.646 37.726 1.00 59.12 296 TYR A N 1
ATOM 2293 C CA . TYR A 1 296 ? 9.463 -5.843 36.284 1.00 59.12 296 TYR A CA 1
ATOM 2294 C C . TYR A 1 296 ? 10.718 -6.399 35.603 1.00 59.12 296 TYR A C 1
ATOM 2296 O O . TYR A 1 296 ? 10.610 -7.293 34.761 1.00 59.12 296 TYR A O 1
ATOM 2304 N N . ALA A 1 297 ? 11.913 -5.947 35.997 1.00 67.81 297 ALA A N 1
ATOM 2305 C CA . ALA A 1 297 ? 13.166 -6.470 35.454 1.00 67.81 297 ALA A CA 1
ATOM 2306 C C . ALA A 1 297 ? 13.350 -7.978 35.727 1.00 67.81 297 ALA A C 1
ATOM 2308 O O . ALA A 1 297 ? 13.898 -8.694 34.883 1.00 67.81 297 ALA A O 1
ATOM 2309 N N . ASP A 1 298 ? 12.861 -8.474 36.866 1.00 69.00 298 ASP A N 1
ATOM 2310 C CA . ASP A 1 298 ? 12.953 -9.892 37.220 1.00 69.00 298 ASP A CA 1
ATOM 2311 C C . ASP A 1 298 ? 11.921 -10.746 36.456 1.00 69.00 298 ASP A C 1
ATOM 2313 O O . ASP A 1 298 ? 12.273 -11.785 35.893 1.00 69.00 298 ASP A O 1
ATOM 2317 N N . LEU A 1 299 ? 10.689 -10.245 36.283 1.00 65.25 299 LEU A N 1
ATOM 2318 C CA . LEU A 1 299 ? 9.642 -10.884 35.467 1.00 65.25 299 LEU A CA 1
ATOM 2319 C C . LEU A 1 299 ? 10.070 -11.112 34.007 1.00 65.25 299 LEU A C 1
ATOM 2321 O O . LEU A 1 299 ? 9.746 -12.153 33.423 1.00 65.25 299 LEU A O 1
ATOM 2325 N N . PHE A 1 300 ? 10.833 -10.182 33.423 1.00 56.72 300 PHE A N 1
ATOM 2326 C CA . PHE A 1 300 ? 11.388 -10.347 32.075 1.00 56.72 300 PHE A CA 1
ATOM 2327 C C . PHE A 1 300 ? 12.495 -11.409 32.021 1.00 56.72 300 PHE A C 1
ATOM 2329 O O . PHE A 1 300 ? 12.547 -12.191 31.068 1.00 56.72 300 PHE A O 1
ATOM 2336 N N . ARG A 1 301 ? 13.340 -11.518 33.054 1.00 64.31 301 ARG A N 1
ATOM 2337 C CA . ARG A 1 301 ? 14.395 -12.544 33.108 1.00 64.31 301 ARG A CA 1
ATOM 2338 C C . ARG A 1 301 ? 13.831 -13.953 33.284 1.00 64.31 301 ARG A C 1
ATOM 2340 O O . ARG A 1 301 ? 14.348 -14.888 32.669 1.00 64.31 301 ARG A O 1
ATOM 2347 N N . THR A 1 302 ? 12.760 -14.129 34.060 1.00 61.34 302 THR A N 1
ATOM 2348 C CA . THR A 1 302 ? 12.166 -15.459 34.283 1.00 61.34 302 THR A CA 1
ATOM 2349 C C . THR A 1 302 ? 11.376 -15.962 33.066 1.00 61.34 302 THR A C 1
ATOM 2351 O O . THR A 1 302 ? 11.459 -17.143 32.724 1.00 61.34 302 THR A O 1
ATOM 2354 N N . LYS A 1 303 ? 10.657 -15.083 32.348 1.00 52.44 303 LYS A N 1
ATOM 2355 C CA . LYS A 1 303 ? 9.837 -15.480 31.181 1.00 52.44 303 LYS A CA 1
ATOM 2356 C C . LYS A 1 303 ? 10.652 -15.815 29.929 1.00 52.44 303 LYS A C 1
ATOM 2358 O O . LYS A 1 303 ? 10.283 -16.740 29.203 1.00 52.44 303 LYS A O 1
ATOM 2363 N N . VAL A 1 304 ? 11.766 -15.121 29.690 1.00 54.28 304 VAL A N 1
ATOM 2364 C CA . VAL A 1 304 ? 12.635 -15.396 28.528 1.00 54.28 304 VAL A CA 1
ATOM 2365 C C . VAL A 1 304 ? 13.366 -16.734 28.688 1.00 54.28 304 VAL A C 1
ATOM 2367 O O . VAL A 1 304 ? 13.571 -17.448 27.712 1.00 54.28 304 VAL A O 1
ATOM 2370 N N . ARG A 1 305 ? 13.678 -17.148 29.924 1.00 47.84 305 ARG A N 1
ATOM 2371 C CA . ARG A 1 305 ? 14.326 -18.444 30.178 1.00 47.84 305 ARG A CA 1
ATOM 2372 C C . ARG A 1 305 ? 13.358 -19.630 30.108 1.00 47.84 305 ARG A C 1
ATOM 2374 O O . ARG A 1 305 ? 13.763 -20.698 29.671 1.00 47.84 305 ARG A O 1
ATOM 2381 N N . SER A 1 306 ? 12.088 -19.431 30.475 1.00 47.38 306 SER A N 1
ATOM 2382 C CA . SER A 1 306 ? 11.054 -20.482 30.451 1.00 47.38 306 SER A CA 1
ATOM 2383 C C . SER A 1 306 ? 10.517 -20.798 29.052 1.00 47.38 306 SER A C 1
ATOM 2385 O O . SER A 1 306 ? 9.972 -21.876 28.848 1.00 47.38 306 SER A O 1
ATOM 2387 N N . THR A 1 307 ? 10.626 -19.873 28.097 1.00 49.41 307 THR A N 1
ATOM 2388 C CA . THR A 1 307 ? 10.069 -20.050 26.742 1.00 49.41 307 THR A CA 1
ATOM 2389 C C . THR A 1 307 ? 11.068 -20.636 25.748 1.00 49.41 307 THR A C 1
ATOM 2391 O O . THR A 1 307 ? 10.654 -21.177 24.728 1.00 49.41 307 THR A O 1
ATOM 2394 N N . LEU A 1 308 ? 12.368 -20.608 26.062 1.00 46.03 308 LEU A N 1
ATOM 2395 C CA . LEU A 1 308 ? 13.417 -21.160 25.200 1.00 46.03 308 LEU A CA 1
ATOM 2396 C C . LEU A 1 308 ? 13.649 -22.672 25.402 1.00 46.03 308 LEU A C 1
ATOM 2398 O O . LEU A 1 308 ? 14.372 -23.283 24.628 1.00 46.03 308 LEU A O 1
ATOM 2402 N N . THR A 1 309 ? 13.056 -23.291 26.429 1.00 49.78 309 THR A N 1
ATOM 2403 C CA . THR A 1 309 ? 13.260 -24.720 26.759 1.00 49.78 309 THR A CA 1
ATOM 2404 C C . THR A 1 309 ? 12.096 -25.632 26.354 1.00 49.78 309 THR A C 1
ATOM 2406 O O . THR A 1 309 ? 12.111 -26.806 26.698 1.00 49.78 309 THR A O 1
ATOM 2409 N N . GLN A 1 310 ? 11.078 -25.114 25.655 1.00 48.19 310 GLN A N 1
ATOM 2410 C CA . GLN A 1 310 ? 9.808 -25.824 25.429 1.00 48.19 310 GLN A CA 1
ATOM 2411 C C . GLN A 1 310 ? 9.354 -25.858 23.958 1.00 48.19 310 GLN A C 1
ATOM 2413 O O . GLN A 1 310 ? 8.160 -25.891 23.673 1.00 48.19 310 GLN A O 1
ATOM 2418 N N . LEU A 1 311 ? 10.306 -25.838 23.024 1.00 44.50 311 LEU A N 1
ATOM 2419 C CA . LEU A 1 311 ? 10.067 -26.172 21.619 1.00 44.50 311 LEU A CA 1
ATOM 2420 C C . LEU A 1 311 ? 10.734 -27.519 21.344 1.00 44.50 311 LEU A C 1
ATOM 2422 O O . LEU A 1 311 ? 11.901 -27.587 20.969 1.00 44.50 311 LEU A O 1
ATOM 2426 N N . ASP A 1 312 ? 9.972 -28.563 21.644 1.00 42.66 312 ASP A N 1
ATOM 2427 C CA . ASP A 1 312 ? 10.198 -29.942 21.229 1.00 42.66 312 ASP A CA 1
ATOM 2428 C C . ASP A 1 312 ? 9.789 -30.051 19.742 1.00 42.66 312 ASP A C 1
ATOM 2430 O O . ASP A 1 312 ? 8.643 -29.709 19.431 1.00 42.66 312 ASP A O 1
ATOM 2434 N N . PRO A 1 313 ? 10.703 -30.376 18.806 1.00 47.69 313 PRO A N 1
ATOM 2435 C CA . PRO A 1 313 ? 10.434 -30.335 17.367 1.00 47.69 313 PRO A CA 1
ATOM 2436 C C . PRO A 1 313 ? 9.841 -31.627 16.774 1.00 47.69 313 PRO A C 1
ATOM 2438 O O . PRO A 1 313 ? 9.670 -31.677 15.560 1.00 47.69 313 PRO A O 1
ATOM 2441 N N . ASP A 1 314 ? 9.480 -32.626 17.582 1.00 47.97 314 ASP A N 1
ATOM 2442 C CA . ASP A 1 314 ? 9.053 -33.944 17.086 1.00 47.97 314 ASP A CA 1
ATOM 2443 C C . ASP A 1 314 ? 7.550 -34.201 17.297 1.00 47.97 314 ASP A C 1
ATOM 2445 O O . ASP A 1 314 ? 7.136 -34.994 18.143 1.00 47.97 314 ASP A O 1
ATOM 2449 N N . ALA A 1 315 ? 6.710 -33.530 16.507 1.00 46.66 315 ALA A N 1
ATOM 2450 C CA . ALA A 1 315 ? 5.317 -33.939 16.322 1.00 46.66 315 ALA A CA 1
ATOM 2451 C C . ALA A 1 315 ? 5.032 -34.112 14.828 1.00 46.66 315 ALA A C 1
ATOM 2453 O O . ALA A 1 315 ? 4.584 -33.190 14.144 1.00 46.66 315 ALA A O 1
ATOM 2454 N N . ASP A 1 316 ? 5.359 -35.317 14.362 1.00 53.56 316 ASP A N 1
ATOM 2455 C CA . ASP A 1 316 ? 4.785 -35.965 13.190 1.00 53.56 316 ASP A CA 1
ATOM 2456 C C . ASP A 1 316 ? 3.257 -35.819 13.194 1.00 53.56 316 ASP A C 1
ATOM 2458 O O . ASP A 1 316 ? 2.620 -36.095 14.210 1.00 53.56 316 ASP A O 1
ATOM 2462 N N . ASP A 1 317 ? 2.661 -35.458 12.058 1.00 47.25 317 ASP A N 1
ATOM 2463 C CA . ASP A 1 317 ? 1.298 -35.896 11.756 1.00 47.25 317 ASP A CA 1
ATOM 2464 C C . ASP A 1 317 ? 1.086 -35.993 10.238 1.00 47.25 317 ASP A C 1
ATOM 2466 O O . ASP A 1 317 ? 0.895 -35.006 9.529 1.00 47.25 317 ASP A O 1
ATOM 2470 N N . ALA A 1 318 ? 1.217 -37.247 9.804 1.00 45.50 318 ALA A N 1
ATOM 2471 C CA . ALA A 1 318 ? 0.347 -37.997 8.906 1.00 45.50 318 ALA A CA 1
ATOM 2472 C C . ALA A 1 318 ? -0.015 -37.402 7.533 1.00 45.50 318 ALA A C 1
ATOM 2474 O O . ALA A 1 318 ? -0.857 -36.520 7.377 1.00 45.50 318 ALA A O 1
ATOM 2475 N N . GLU A 1 319 ? 0.599 -38.045 6.541 1.00 51.06 319 GLU A N 1
ATOM 2476 C CA . GLU A 1 319 ? 0.110 -38.315 5.192 1.00 51.06 319 GLU A CA 1
ATOM 2477 C C . GLU A 1 319 ? -1.395 -38.640 5.167 1.00 51.06 319 GLU A C 1
ATOM 2479 O O . GLU A 1 319 ? -1.868 -39.452 5.962 1.00 51.06 319 GLU A O 1
ATOM 2484 N N . ASP A 1 320 ? -2.124 -38.055 4.215 1.00 50.72 320 ASP A N 1
ATOM 2485 C CA . ASP A 1 320 ? -3.391 -38.618 3.750 1.00 50.72 320 ASP A CA 1
ATOM 2486 C C . ASP A 1 320 ? -3.430 -38.496 2.221 1.00 50.72 320 ASP A C 1
ATOM 2488 O O . ASP A 1 320 ? -3.716 -37.443 1.640 1.00 50.72 320 ASP A O 1
ATOM 2492 N N . ASP A 1 321 ? -3.023 -39.601 1.598 1.00 52.56 321 ASP A N 1
ATOM 2493 C CA . ASP A 1 321 ? -3.191 -39.922 0.190 1.00 52.56 321 ASP A CA 1
ATOM 2494 C C . ASP A 1 321 ? -4.684 -40.085 -0.119 1.00 52.56 321 ASP A C 1
ATOM 2496 O O . ASP A 1 321 ? -5.361 -40.965 0.414 1.00 52.56 321 ASP A O 1
ATOM 2500 N N . ALA A 1 322 ? -5.189 -39.276 -1.045 1.00 51.09 322 ALA A N 1
ATOM 2501 C CA . ALA A 1 322 ? -6.445 -39.547 -1.729 1.00 51.09 322 ALA A CA 1
ATOM 2502 C C . ALA A 1 322 ? -6.242 -39.307 -3.228 1.00 51.09 322 ALA A C 1
ATOM 2504 O O . ALA A 1 322 ? -6.481 -38.219 -3.755 1.00 51.09 322 ALA A O 1
ATOM 2505 N N . GLU A 1 323 ? -5.743 -40.350 -3.889 1.00 54.72 323 GLU A N 1
ATOM 2506 C CA . GLU A 1 323 ? -5.900 -40.570 -5.322 1.00 54.72 323 GLU A CA 1
ATOM 2507 C C . GLU A 1 323 ? -7.403 -40.707 -5.616 1.00 54.72 323 GLU A C 1
ATOM 2509 O O . GLU A 1 323 ? -8.053 -41.614 -5.098 1.00 54.72 323 GLU A O 1
ATOM 2514 N N . ASP A 1 324 ? -7.963 -39.803 -6.423 1.00 53.53 324 ASP A N 1
ATOM 2515 C CA . ASP A 1 324 ? -9.313 -39.961 -6.971 1.00 53.53 324 ASP A CA 1
ATOM 2516 C C . ASP A 1 324 ? -9.228 -39.903 -8.501 1.00 53.53 324 ASP A C 1
ATOM 2518 O O . ASP A 1 324 ? -9.150 -38.841 -9.128 1.00 53.53 324 ASP A O 1
ATOM 2522 N N . ASP A 1 325 ? -9.151 -41.107 -9.070 1.00 54.56 325 ASP A N 1
ATOM 2523 C CA . ASP A 1 325 ? -9.300 -41.434 -10.483 1.00 54.56 325 ASP A CA 1
ATOM 2524 C C . ASP A 1 325 ? -10.725 -41.084 -10.938 1.00 54.56 325 ASP A C 1
ATOM 2526 O O . ASP A 1 325 ? -11.690 -41.790 -10.639 1.00 54.56 325 ASP A O 1
ATOM 2530 N N . ALA A 1 326 ? -10.863 -40.013 -11.718 1.00 55.94 326 ALA A N 1
ATOM 2531 C CA . ALA A 1 326 ? -12.089 -39.719 -12.451 1.00 55.94 326 ALA A CA 1
ATOM 2532 C C . ALA A 1 326 ? -11.839 -39.861 -13.958 1.00 55.94 326 ALA A C 1
ATOM 2534 O O . ALA A 1 326 ? -11.353 -38.945 -14.626 1.00 55.94 326 ALA A O 1
ATOM 2535 N N . GLU A 1 327 ? -12.191 -41.041 -14.475 1.00 54.97 327 GLU A N 1
ATOM 2536 C CA . GLU A 1 327 ? -12.336 -41.346 -15.898 1.00 54.97 327 GLU A CA 1
ATOM 2537 C C . GLU A 1 327 ? -13.198 -40.284 -16.605 1.00 54.97 327 GLU A C 1
ATOM 2539 O O . GLU A 1 327 ? -14.354 -40.045 -16.247 1.00 54.97 327 GLU A O 1
ATOM 2544 N N . ALA A 1 328 ? -12.643 -39.663 -17.646 1.00 54.78 328 ALA A N 1
ATOM 2545 C CA . ALA A 1 328 ? -13.391 -38.809 -18.560 1.00 54.78 328 ALA A CA 1
ATOM 2546 C C . ALA A 1 328 ? -14.066 -39.671 -19.647 1.00 54.78 328 ALA A C 1
ATOM 2548 O O . ALA A 1 328 ? -13.372 -40.451 -20.307 1.00 54.78 328 ALA A O 1
ATOM 2549 N N . PRO A 1 329 ? -15.385 -39.534 -19.883 1.00 61.66 329 PRO A N 1
ATOM 2550 C CA . PRO A 1 329 ? -16.053 -40.223 -20.976 1.00 61.66 329 PRO A CA 1
ATOM 2551 C C . PRO A 1 329 ? -15.701 -39.575 -22.319 1.00 61.66 329 PRO A C 1
ATOM 2553 O O . PRO A 1 329 ? -15.743 -38.354 -22.483 1.00 61.66 329 PRO A O 1
ATOM 2556 N N . ALA A 1 330 ? -15.351 -40.432 -23.275 1.00 58.12 330 ALA A N 1
ATOM 2557 C CA . ALA A 1 330 ? -15.265 -40.114 -24.688 1.00 58.12 330 ALA A CA 1
ATOM 2558 C C . ALA A 1 330 ? -16.667 -40.215 -25.299 1.00 58.12 330 ALA A C 1
ATOM 2560 O O . ALA A 1 330 ? -17.208 -41.310 -25.361 1.00 58.12 330 ALA A O 1
ATOM 2561 N N . ASP A 1 331 ? -17.208 -39.080 -25.728 1.00 49.75 331 ASP A N 1
ATOM 2562 C CA . ASP A 1 331 ? -18.435 -38.896 -26.512 1.00 49.75 331 ASP A CA 1
ATOM 2563 C C . ASP A 1 331 ? -18.315 -37.485 -27.127 1.00 49.75 331 ASP A C 1
ATOM 2565 O O . ASP A 1 331 ? -17.818 -36.569 -26.474 1.00 49.75 331 ASP A O 1
ATOM 2569 N N . ASP A 1 332 ? -18.746 -37.147 -28.329 1.00 47.06 332 ASP A N 1
ATOM 2570 C CA . ASP A 1 332 ? -19.210 -37.877 -29.498 1.00 47.06 332 ASP A CA 1
ATOM 2571 C C . ASP A 1 332 ? -19.255 -36.810 -30.617 1.00 47.06 332 ASP A C 1
ATOM 2573 O O . ASP A 1 332 ? -19.302 -35.601 -30.345 1.00 47.06 332 ASP A O 1
ATOM 2577 N N . ASP A 1 333 ? -19.206 -37.243 -31.868 1.00 54.53 333 ASP A N 1
ATOM 2578 C CA . ASP A 1 333 ? -19.266 -36.405 -33.066 1.00 54.53 333 ASP A CA 1
ATOM 2579 C C . ASP A 1 333 ? -20.486 -35.454 -33.080 1.00 54.53 333 ASP A C 1
ATOM 2581 O O . ASP A 1 333 ? -21.635 -35.895 -33.040 1.00 54.53 333 ASP A O 1
ATOM 2585 N N . ALA A 1 334 ? -20.263 -34.141 -33.235 1.00 52.31 334 ALA A N 1
ATOM 2586 C CA . ALA A 1 334 ? -21.337 -33.188 -33.537 1.00 52.31 334 ALA A CA 1
ATOM 2587 C C . ALA A 1 334 ? -20.875 -32.042 -34.458 1.00 52.31 334 ALA A C 1
ATOM 2589 O O . ALA A 1 334 ? -20.248 -31.072 -34.040 1.00 52.31 334 ALA A O 1
ATOM 2590 N N . GLU A 1 335 ? -21.212 -32.225 -35.736 1.00 52.41 335 GLU A N 1
ATOM 2591 C CA . GLU A 1 335 ? -21.609 -31.243 -36.754 1.00 52.41 335 GLU A CA 1
ATOM 2592 C C . GLU A 1 335 ? -21.012 -29.823 -36.718 1.00 52.41 335 GLU A C 1
ATOM 2594 O O . GLU A 1 335 ? -21.336 -28.972 -35.893 1.00 52.41 335 GLU A O 1
ATOM 2599 N N . ALA A 1 336 ? -20.233 -29.533 -37.763 1.00 57.44 336 ALA A N 1
ATOM 2600 C CA . ALA A 1 336 ? -19.784 -28.200 -38.138 1.00 57.44 336 ALA A CA 1
ATOM 2601 C C . ALA A 1 336 ? -20.961 -27.274 -38.524 1.00 57.44 336 ALA A C 1
ATOM 2603 O O . ALA A 1 336 ? -21.652 -27.559 -39.508 1.00 57.44 336 ALA A O 1
ATOM 2604 N N . PRO A 1 337 ? -21.157 -26.124 -37.849 1.00 56.44 337 PRO A N 1
ATOM 2605 C CA . PRO A 1 337 ? -22.020 -25.074 -38.358 1.00 56.44 337 PRO A CA 1
ATOM 2606 C C . PRO A 1 337 ? -21.265 -24.191 -39.362 1.00 56.44 337 PRO A C 1
ATOM 2608 O O . PRO A 1 337 ? -20.109 -23.810 -39.174 1.00 56.44 337 PRO A O 1
ATOM 2611 N N . ALA A 1 338 ? -21.964 -23.904 -40.455 1.00 57.38 338 ALA A N 1
ATOM 2612 C CA . ALA A 1 338 ? -21.518 -23.176 -41.630 1.00 57.38 338 ALA A CA 1
ATOM 2613 C C . ALA A 1 338 ? -21.162 -21.695 -41.382 1.00 57.38 338 ALA A C 1
ATOM 2615 O O . ALA A 1 338 ? -21.784 -21.022 -40.564 1.00 57.38 338 ALA A O 1
ATOM 2616 N N . ASP A 1 339 ? -20.206 -21.216 -42.190 1.00 58.66 339 ASP A N 1
ATOM 2617 C CA . ASP A 1 339 ? -20.040 -19.846 -42.703 1.00 58.66 339 ASP A CA 1
ATOM 2618 C C . ASP A 1 339 ? -20.329 -18.678 -41.742 1.00 58.66 339 ASP A C 1
ATOM 2620 O O . ASP A 1 339 ? -21.289 -17.922 -41.903 1.00 58.66 339 ASP A O 1
ATOM 2624 N N . ASP A 1 340 ? -19.410 -18.450 -40.801 1.00 56.12 340 ASP A N 1
ATOM 2625 C CA . ASP A 1 340 ? -19.298 -17.158 -40.119 1.00 56.12 340 ASP A CA 1
ATOM 2626 C C . ASP A 1 340 ? -18.560 -16.172 -41.063 1.00 56.12 340 ASP A C 1
ATOM 2628 O O . ASP A 1 340 ? -17.443 -16.466 -41.514 1.00 56.12 340 ASP A O 1
ATOM 2632 N N . PRO A 1 341 ? -19.151 -15.019 -41.440 1.00 61.50 341 PRO A N 1
ATOM 2633 C CA . PRO A 1 341 ? -18.551 -14.102 -42.405 1.00 61.50 341 PRO A CA 1
ATOM 2634 C C . PRO A 1 341 ? -17.202 -13.569 -41.902 1.00 61.50 341 PRO A C 1
ATOM 2636 O O . PRO A 1 341 ? -17.027 -13.364 -40.697 1.00 61.50 341 PRO A O 1
ATOM 2639 N N . PRO A 1 342 ? -16.241 -13.283 -42.805 1.00 54.88 342 PRO A N 1
ATOM 2640 C CA . PRO A 1 342 ? -14.903 -12.847 -42.432 1.00 54.88 342 PRO A CA 1
ATOM 2641 C C . PRO A 1 342 ? -14.988 -11.538 -41.649 1.00 54.88 342 PRO A C 1
ATOM 2643 O O . PRO A 1 342 ? -15.115 -10.448 -42.216 1.00 54.88 342 PRO A O 1
ATOM 2646 N N . ARG A 1 343 ? -14.909 -11.643 -40.318 1.00 52.12 343 ARG A N 1
ATOM 2647 C CA . ARG A 1 343 ? -14.746 -10.493 -39.436 1.00 52.12 343 ARG A CA 1
ATOM 2648 C C . ARG A 1 343 ? -13.474 -9.795 -39.887 1.00 52.12 343 ARG A C 1
ATOM 2650 O O . ARG A 1 343 ? -12.381 -10.346 -39.754 1.00 52.12 343 ARG A O 1
ATOM 2657 N N . LYS A 1 344 ? -13.629 -8.598 -40.466 1.00 53.09 344 LYS A N 1
ATOM 2658 C CA . LYS A 1 344 ? -12.539 -7.652 -40.719 1.00 53.09 344 LYS A CA 1
ATOM 2659 C C . LYS A 1 344 ? -11.731 -7.571 -39.431 1.00 53.09 344 LYS A C 1
ATOM 2661 O O . LYS A 1 344 ? -12.164 -6.928 -38.479 1.00 53.09 344 LYS A O 1
ATOM 2666 N N . ARG A 1 345 ? -10.587 -8.258 -39.389 1.00 47.91 345 ARG A N 1
ATOM 2667 C CA . ARG A 1 345 ? -9.589 -8.069 -38.343 1.00 47.91 345 ARG A CA 1
ATOM 2668 C C . ARG A 1 345 ? -9.211 -6.602 -38.441 1.00 47.91 345 ARG A C 1
ATOM 2670 O O . ARG A 1 345 ? -8.560 -6.207 -39.408 1.00 47.91 345 ARG A O 1
ATOM 2677 N N . ALA A 1 346 ? -9.734 -5.796 -37.518 1.00 48.66 346 ALA A N 1
ATOM 2678 C CA . ALA A 1 346 ? -9.310 -4.423 -37.353 1.00 48.66 346 ALA A CA 1
ATOM 2679 C C . ALA A 1 346 ? -7.791 -4.491 -37.249 1.00 48.66 346 ALA A C 1
ATOM 2681 O O . ALA A 1 346 ? -7.240 -5.187 -36.395 1.00 48.66 346 ALA A O 1
ATOM 2682 N N . ARG A 1 347 ? -7.124 -3.909 -38.240 1.00 50.03 347 ARG A N 1
ATOM 2683 C CA . ARG A 1 347 ? -5.675 -3.839 -38.270 1.00 50.03 347 ARG A CA 1
ATOM 2684 C C . ARG A 1 347 ? -5.321 -3.007 -37.044 1.00 50.03 347 ARG A C 1
ATOM 2686 O O . ARG A 1 347 ? -5.591 -1.814 -37.046 1.00 50.03 347 ARG A O 1
ATOM 2693 N N . HIS A 1 348 ? -4.851 -3.661 -35.983 1.00 47.62 348 HIS A N 1
ATOM 2694 C CA . HIS A 1 348 ? -4.373 -2.993 -34.782 1.00 47.62 348 HIS A CA 1
ATOM 2695 C C . HIS A 1 348 ? -3.175 -2.144 -35.203 1.00 47.62 348 HIS A C 1
ATOM 2697 O O . HIS A 1 348 ? -2.064 -2.650 -35.361 1.00 47.62 348 HIS A O 1
ATOM 2703 N N . GLU A 1 349 ? -3.429 -0.871 -35.497 1.00 46.09 349 GLU A N 1
ATOM 2704 C CA . GLU A 1 349 ? -2.376 0.128 -35.564 1.00 46.09 349 GLU A CA 1
ATOM 2705 C C . GLU A 1 349 ? -1.717 0.161 -34.189 1.00 46.09 349 GLU A C 1
ATOM 2707 O O . GLU A 1 349 ? -2.391 0.186 -33.157 1.00 46.09 349 GLU A O 1
ATOM 2712 N N . ALA A 1 350 ? -0.389 0.045 -34.178 1.00 51.66 350 ALA A N 1
ATOM 2713 C CA . ALA A 1 350 ? 0.367 0.162 -32.947 1.00 51.66 350 ALA A CA 1
ATOM 2714 C C . ALA A 1 350 ? 0.032 1.526 -32.316 1.00 51.66 350 ALA A C 1
ATOM 2716 O O . ALA A 1 350 ? 0.042 2.525 -33.043 1.00 51.66 350 ALA A O 1
ATOM 2717 N N . PRO A 1 351 ? -0.290 1.576 -31.011 1.00 55.66 351 PRO A N 1
ATOM 2718 C CA . PRO A 1 351 ? -0.702 2.808 -30.356 1.00 55.66 351 PRO A CA 1
ATOM 2719 C C . PRO A 1 351 ? 0.362 3.884 -30.555 1.00 55.66 351 PRO A C 1
ATOM 2721 O O . PRO A 1 351 ? 1.566 3.611 -30.462 1.00 55.66 351 PRO A O 1
ATOM 2724 N N . VAL A 1 352 ? -0.090 5.104 -30.840 1.00 59.91 352 VAL A N 1
ATOM 2725 C CA . VAL A 1 352 ? 0.802 6.252 -30.982 1.00 59.91 352 VAL A CA 1
ATOM 2726 C C . VAL A 1 352 ? 1.566 6.396 -29.659 1.00 59.91 352 VAL A C 1
ATOM 2728 O O . VAL A 1 352 ? 0.934 6.394 -28.602 1.00 59.91 352 VAL A O 1
ATOM 2731 N N . PRO A 1 353 ? 2.908 6.519 -29.664 1.00 73.19 353 PRO A N 1
ATOM 2732 C CA . PRO A 1 353 ? 3.713 6.527 -28.438 1.00 73.19 353 PRO A CA 1
ATOM 2733 C C . PRO A 1 353 ? 3.265 7.527 -27.354 1.00 73.19 353 PRO A C 1
ATOM 2735 O O . PRO A 1 353 ? 3.556 7.308 -26.181 1.00 73.19 353 PRO A O 1
ATOM 2738 N N . GLY A 1 354 ? 2.552 8.597 -27.728 1.00 78.50 354 GLY A N 1
ATOM 2739 C CA . GLY A 1 354 ? 1.984 9.578 -26.796 1.00 78.50 354 GLY A CA 1
ATOM 2740 C C . GLY A 1 354 ? 0.771 9.079 -26.000 1.00 78.50 354 GLY A C 1
ATOM 2741 O O . GLY A 1 354 ? 0.719 9.290 -24.794 1.00 78.50 354 GLY A O 1
ATOM 2742 N N . GLU A 1 355 ? -0.156 8.347 -26.623 1.00 80.12 355 GLU A N 1
ATOM 2743 C CA . GLU A 1 355 ? -1.400 7.891 -25.970 1.00 80.12 355 GLU A CA 1
ATOM 2744 C C . GLU A 1 355 ? -1.121 6.902 -24.830 1.00 80.12 355 GLU A C 1
ATOM 2746 O O . GLU A 1 355 ? -1.774 6.910 -23.786 1.00 80.12 355 GLU A O 1
ATOM 2751 N N . ALA A 1 356 ? -0.099 6.058 -25.003 1.00 84.62 356 ALA A N 1
ATOM 2752 C CA . ALA A 1 356 ? 0.324 5.130 -23.962 1.00 84.62 356 ALA A CA 1
ATOM 2753 C C . ALA A 1 356 ? 0.850 5.869 -22.722 1.00 84.62 356 ALA A C 1
ATOM 2755 O O . ALA A 1 356 ? 0.599 5.429 -21.603 1.00 84.62 356 ALA A O 1
ATOM 2756 N N . LEU A 1 357 ? 1.561 6.986 -22.905 1.00 89.19 357 LEU A N 1
ATOM 2757 C CA . LEU A 1 357 ? 2.073 7.785 -21.794 1.00 89.19 357 LEU A CA 1
ATOM 2758 C C . LEU A 1 357 ? 0.941 8.472 -21.031 1.00 89.19 357 LEU A C 1
ATOM 2760 O O . LEU A 1 357 ? 0.912 8.383 -19.808 1.00 89.19 357 LEU A O 1
ATOM 2764 N N . GLU A 1 358 ? 0.000 9.099 -21.738 1.00 89.44 358 GLU A N 1
ATOM 2765 C CA . GLU A 1 358 ? -1.157 9.761 -21.120 1.00 89.44 358 GLU A CA 1
ATOM 2766 C C . GLU A 1 358 ? -1.984 8.785 -20.279 1.00 89.44 358 GLU A C 1
ATOM 2768 O O . GLU A 1 358 ? -2.411 9.115 -19.170 1.00 89.44 358 GLU A O 1
ATOM 2773 N N . TYR A 1 359 ? -2.150 7.550 -20.765 1.00 89.81 359 TYR A N 1
ATOM 2774 C CA . TYR A 1 359 ? -2.777 6.482 -19.996 1.00 89.81 359 TYR A CA 1
ATOM 2775 C C . TYR A 1 359 ? -2.044 6.229 -18.671 1.00 89.81 359 TYR A C 1
ATOM 2777 O O . TYR A 1 359 ? -2.679 6.226 -17.614 1.00 89.81 359 TYR A O 1
ATOM 2785 N N . TRP A 1 360 ? -0.723 6.028 -18.704 1.00 92.56 360 TRP A N 1
ATOM 2786 C CA . TRP A 1 360 ? 0.049 5.753 -17.491 1.00 92.56 360 TRP A CA 1
ATOM 2787 C C . TRP A 1 360 ? 0.068 6.945 -16.537 1.00 92.56 360 TRP A C 1
ATOM 2789 O O . TRP A 1 360 ? -0.185 6.754 -15.347 1.00 92.56 360 TRP A O 1
ATOM 2799 N N . ASP A 1 361 ? 0.284 8.159 -17.047 1.00 93.25 361 ASP A N 1
ATOM 2800 C CA . ASP A 1 361 ? 0.227 9.391 -16.259 1.00 93.25 361 ASP A CA 1
ATOM 2801 C C . ASP A 1 361 ? -1.129 9.503 -15.545 1.00 93.25 361 ASP A C 1
ATOM 2803 O O . ASP A 1 361 ? -1.177 9.688 -14.328 1.00 93.25 361 ASP A O 1
ATOM 2807 N N . MET A 1 362 ? -2.238 9.286 -16.261 1.00 92.62 362 MET A N 1
ATOM 2808 C CA . MET A 1 362 ? -3.579 9.323 -15.677 1.00 92.62 362 MET A CA 1
ATOM 2809 C C . MET A 1 362 ? -3.789 8.247 -14.602 1.00 92.62 362 MET A C 1
ATOM 2811 O O . MET A 1 362 ? -4.417 8.530 -13.580 1.00 92.62 362 MET A O 1
ATOM 2815 N N . GLN A 1 363 ? -3.337 7.005 -14.815 1.00 93.56 363 GLN A N 1
ATOM 2816 C CA . GLN A 1 363 ? -3.556 5.939 -13.829 1.00 93.56 363 GLN A CA 1
ATOM 2817 C C . GLN A 1 363 ? -2.710 6.139 -12.569 1.00 93.56 363 GLN A C 1
ATOM 2819 O O . GLN A 1 363 ? -3.228 5.973 -11.464 1.00 93.56 363 GLN A O 1
ATOM 2824 N N . TYR A 1 364 ? -1.442 6.531 -12.713 1.00 94.88 364 TYR A N 1
ATOM 2825 C CA . TYR A 1 364 ? -0.554 6.744 -11.571 1.00 94.88 364 TYR A CA 1
ATOM 2826 C C . TYR A 1 364 ? -0.914 8.001 -10.775 1.00 94.88 364 TYR A C 1
ATOM 2828 O O . TYR A 1 364 ? -0.910 7.943 -9.547 1.00 94.88 364 TYR A O 1
ATOM 2836 N N . ALA A 1 365 ? -1.351 9.079 -11.435 1.00 93.25 365 ALA A N 1
ATOM 2837 C CA . ALA A 1 365 ? -1.889 10.274 -10.770 1.00 93.25 365 ALA A CA 1
ATOM 2838 C C . ALA A 1 365 ? -3.224 10.025 -10.038 1.00 93.25 365 ALA A C 1
ATOM 2840 O O . ALA A 1 365 ? -3.768 10.909 -9.385 1.00 93.25 365 ALA A O 1
ATOM 2841 N N . ARG A 1 366 ? -3.813 8.830 -10.185 1.00 93.12 366 ARG A N 1
ATOM 2842 C CA . ARG A 1 366 ? -5.017 8.406 -9.455 1.00 93.12 366 ARG A CA 1
ATOM 2843 C C . ARG A 1 366 ? -4.719 7.413 -8.337 1.00 93.12 366 ARG A C 1
ATOM 2845 O O . ARG A 1 366 ? -5.662 6.953 -7.688 1.00 93.12 366 ARG A O 1
ATOM 2852 N N . THR A 1 367 ? -3.457 7.047 -8.117 1.00 94.19 367 THR A N 1
ATOM 2853 C CA . THR A 1 367 ? -3.092 6.205 -6.972 1.00 94.19 367 THR A CA 1
ATOM 2854 C C . THR A 1 367 ? -3.377 6.962 -5.678 1.00 94.19 367 THR A C 1
ATOM 2856 O O . THR A 1 367 ? -3.178 8.166 -5.605 1.00 94.19 367 THR A O 1
ATOM 2859 N N . PHE A 1 368 ? -3.948 6.281 -4.683 1.00 95.94 368 PHE A N 1
ATOM 2860 C CA . PHE A 1 368 ? -4.366 6.881 -3.404 1.00 95.94 368 PHE A CA 1
ATOM 2861 C C . PHE A 1 368 ? -5.411 8.013 -3.478 1.00 95.94 368 PHE A C 1
ATOM 2863 O O . PHE A 1 368 ? -5.752 8.609 -2.452 1.00 95.94 368 PHE A O 1
ATOM 287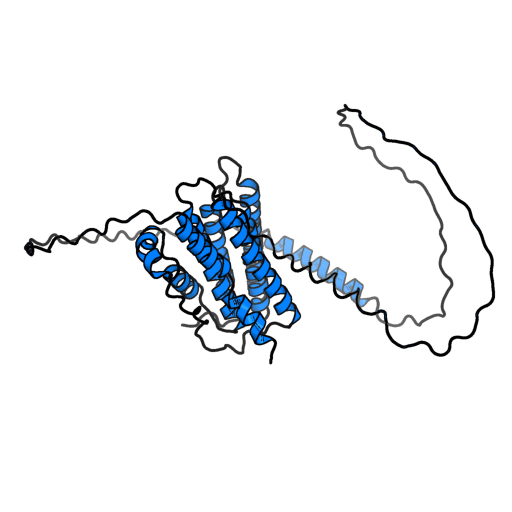0 N N . ALA A 1 369 ? -5.979 8.293 -4.657 1.00 94.81 369 ALA A N 1
ATOM 2871 C CA . ALA A 1 369 ? -6.899 9.410 -4.844 1.00 94.81 369 ALA A CA 1
ATOM 2872 C C . ALA A 1 369 ? -8.166 9.289 -3.981 1.00 94.81 369 ALA A C 1
ATOM 2874 O O . ALA A 1 369 ? -8.656 10.307 -3.489 1.00 94.81 369 ALA A O 1
ATOM 2875 N N . ARG A 1 370 ? -8.688 8.070 -3.750 1.00 94.88 370 ARG A N 1
ATOM 2876 C CA . ARG A 1 370 ? -9.888 7.880 -2.915 1.00 94.88 370 ARG A CA 1
ATOM 2877 C C . ARG A 1 370 ? -9.579 8.236 -1.469 1.00 94.88 370 ARG A C 1
ATOM 2879 O O . ARG A 1 370 ? -10.272 9.066 -0.886 1.00 94.88 370 ARG A O 1
ATOM 2886 N N . ALA A 1 371 ? -8.541 7.634 -0.896 1.00 95.81 371 ALA A N 1
ATOM 2887 C CA . ALA A 1 371 ? -8.155 7.877 0.486 1.00 95.81 371 ALA A CA 1
ATOM 2888 C C . ALA A 1 371 ? -7.803 9.357 0.723 1.00 95.81 371 ALA A C 1
ATOM 2890 O O . ALA A 1 371 ? -8.281 9.957 1.687 1.00 95.81 371 ALA A O 1
ATOM 2891 N N . LEU A 1 372 ? -7.053 9.978 -0.193 1.00 96.69 372 LEU A N 1
ATOM 2892 C CA . LEU A 1 372 ? -6.709 11.400 -0.123 1.00 96.69 372 LEU A CA 1
ATOM 2893 C C . LEU A 1 372 ? -7.939 12.310 -0.210 1.00 96.69 372 LEU A C 1
ATOM 2895 O O . LEU A 1 372 ? -8.035 13.276 0.550 1.00 96.69 372 LEU A O 1
ATOM 2899 N N . GLN A 1 373 ? -8.898 12.005 -1.087 1.00 95.12 373 GLN A N 1
ATOM 2900 C CA . GLN A 1 373 ? -10.155 12.748 -1.171 1.00 95.12 373 GLN A CA 1
ATOM 2901 C C . GLN A 1 373 ? -10.938 12.661 0.148 1.00 95.12 373 GLN A C 1
ATOM 2903 O O . GLN A 1 373 ? -11.350 13.688 0.686 1.00 95.12 373 GLN A O 1
ATOM 2908 N N . GLN A 1 374 ? -11.069 11.464 0.723 1.00 94.38 374 GLN A N 1
ATOM 2909 C CA . GLN A 1 374 ? -11.782 11.264 1.989 1.00 94.38 374 GLN A CA 1
ATOM 2910 C C . GLN A 1 374 ? -11.119 11.995 3.166 1.00 94.38 374 GLN A C 1
ATOM 2912 O O . GLN A 1 374 ? -11.801 12.570 4.021 1.00 94.38 374 GLN A O 1
ATOM 2917 N N . LEU A 1 375 ? -9.784 12.039 3.196 1.00 94.88 375 LEU A N 1
ATOM 2918 C CA . LEU A 1 375 ? -9.041 12.789 4.210 1.00 94.88 375 LEU A CA 1
ATOM 2919 C C . LEU A 1 375 ? -9.268 14.300 4.111 1.00 94.88 375 LEU A C 1
ATOM 2921 O O . LEU A 1 375 ? -9.295 14.954 5.155 1.00 94.88 375 LEU A O 1
ATOM 2925 N N . ARG A 1 376 ? -9.475 14.840 2.902 1.00 94.44 376 ARG A N 1
ATOM 2926 C CA . ARG A 1 376 ? -9.815 16.256 2.676 1.00 94.44 376 ARG A CA 1
ATOM 2927 C C . ARG A 1 376 ? -11.255 16.572 3.089 1.00 94.44 376 ARG A C 1
ATOM 2929 O O . ARG A 1 376 ? -11.484 17.581 3.745 1.00 94.44 376 ARG A O 1
ATOM 2936 N N . GLU A 1 377 ? -12.207 15.709 2.743 1.00 92.44 377 GLU A N 1
ATOM 2937 C CA . GLU A 1 377 ? -13.641 15.948 2.971 1.00 92.44 377 GLU A CA 1
ATOM 2938 C C . GLU A 1 377 ? -14.038 15.860 4.449 1.00 92.44 377 GLU A C 1
ATOM 2940 O O . GLU A 1 377 ? -14.787 16.699 4.944 1.00 92.44 377 GLU A O 1
ATOM 2945 N N . GLY A 1 378 ? -13.518 14.882 5.196 1.00 81.94 378 GLY A N 1
ATOM 2946 C CA . GLY A 1 378 ? -13.981 14.671 6.573 1.00 81.94 378 GLY A CA 1
ATOM 2947 C C . GLY A 1 378 ? -13.499 15.711 7.601 1.00 81.94 378 GLY A C 1
ATOM 2948 O O . GLY A 1 378 ? -13.702 15.477 8.785 1.00 81.94 378 GLY A O 1
ATOM 2949 N N . GLY A 1 379 ? -12.784 16.771 7.205 1.00 65.00 379 GLY A N 1
ATOM 2950 C CA . GLY A 1 379 ? -12.339 17.840 8.113 1.00 65.00 379 GLY A CA 1
ATOM 2951 C C . GLY A 1 379 ? -13.380 18.946 8.331 1.00 65.00 379 GLY A C 1
ATOM 2952 O O . GLY A 1 379 ? -13.125 19.873 9.090 1.00 65.00 379 GLY A O 1
ATOM 2953 N N . ALA A 1 380 ? -14.525 18.875 7.643 1.00 52.50 380 ALA A N 1
ATOM 2954 C CA . ALA A 1 380 ? -15.542 19.928 7.613 1.00 52.50 380 ALA A CA 1
ATOM 2955 C C . ALA A 1 380 ? -16.752 19.691 8.544 1.00 52.50 380 ALA A C 1
ATOM 2957 O O . ALA A 1 380 ? -17.735 20.427 8.454 1.00 52.50 380 ALA A O 1
ATOM 2958 N N . THR A 1 381 ? -16.704 18.676 9.410 1.00 48.88 381 THR A N 1
ATOM 2959 C CA . THR A 1 381 ? -17.760 18.344 10.388 1.00 48.88 381 THR A CA 1
ATOM 2960 C C . THR A 1 381 ? -17.242 18.504 11.799 1.00 48.88 381 THR A C 1
ATOM 2962 O O . THR A 1 381 ? -17.965 19.106 12.620 1.00 48.88 381 THR A O 1
#

Sequence (381 aa):
MPAHRRALSERQESRLVLYLDQHMLQIQRGFQKRHEPHAPLATLAAFLAQWEPMLDVVSATPLRGSAAALRDAYLLRLTTDLTEGIVGYAARGAADRDALLERVLVWADILDQLWAARIQRIPLALADARRLAHTRFPTHESTQARRADAESVRPLPHAHGALDPEIPTYDQTERVRLRDVLARAEQQLFGWMRDTLGMPRPPEQDADAHADETIASSDGAAWAADAPPRPDAAEQDAPSDARNEPTDADDAHEDSRTASPEDPRTDREERQAPPAGPPRDPAEGGASAAAEHAHYADLFRTKVRSTLTQLDPDADDAEDDAEDDAEAPADDDAEAPADDPPRKRARHEAPVPGEALEYWDMQYARTFARALQQLREGGAT

Secondary structure (DSSP, 8-state):
---TTSPPPHHHHHHHHHHHHHHHHHHHHHHHTTTSTT-TT-SHHHHHHHHHHHHHHHHHS-SSTHHHHHHHHHHHHHHHHHHHHHHTS--TT-TTHHHHHHHHHHHHHHHHHHHHHHHTT----HHHHHHHHHHHS--GGGHHHHGGGTT--PPPPPP-S---TTSPPPPHHHHHHHHHHHHHHHHHHHHHHHHHHTPPPPP---TTTTTSSSSSS--SS------PPPP-----------------------------------------PPPPPPPPP--S-HHHHHHHHHHHHHHHHHHHHHHTT-----------------PPP------PPP----------PPPPHHHHHHHHHHHHTTTTHHHHHHHHHTT--